Protein AF-0000000085184495 (afdb_homodimer)

Structure (mmCIF, N/CA/C/O backbone):
data_AF-0000000085184495-model_v1
#
loop_
_entity.id
_entity.type
_entity.pdbx_description
1 polymer 'ABC transporter permease'
#
loop_
_atom_site.group_PDB
_atom_site.id
_atom_site.type_symbol
_atom_site.label_atom_id
_atom_site.label_alt_id
_atom_site.label_comp_id
_atom_site.label_asym_id
_atom_site.label_entity_id
_atom_site.label_seq_id
_atom_site.pdbx_PDB_ins_code
_atom_site.Cartn_x
_atom_site.Cartn_y
_atom_site.Cartn_z
_atom_site.occupancy
_atom_site.B_iso_or_equiv
_atom_site.auth_seq_id
_atom_site.auth_comp_id
_atom_site.auth_asym_id
_atom_site.auth_atom_id
_atom_site.pdbx_PDB_model_num
ATOM 1 N N . MET A 1 1 ? -16.672 36.031 41.75 1 29.97 1 MET A N 1
ATOM 2 C CA . MET A 1 1 ? -15.828 34.906 42.094 1 29.97 1 MET A CA 1
ATOM 3 C C . MET A 1 1 ? -16.141 33.719 41.188 1 29.97 1 MET A C 1
ATOM 5 O O . MET A 1 1 ? -17.094 32.969 41.469 1 29.97 1 MET A O 1
ATOM 9 N N . ALA A 1 2 ? -16.078 33.812 39.906 1 43.84 2 ALA A N 1
ATOM 10 C CA . ALA A 1 2 ? -16.375 32.875 38.812 1 43.84 2 ALA A CA 1
ATOM 11 C C . ALA A 1 2 ? -15.508 31.609 38.906 1 43.84 2 ALA A C 1
ATOM 13 O O . ALA A 1 2 ? -14.289 31.688 38.75 1 43.84 2 ALA A O 1
ATOM 14 N N . SER A 1 3 ? -15.867 30.641 39.875 1 37.09 3 SER A N 1
ATOM 15 C CA . SER A 1 3 ? -15.188 29.359 40.062 1 37.09 3 SER A CA 1
ATOM 16 C C . SER A 1 3 ? -15.031 28.625 38.719 1 37.09 3 SER A C 1
ATOM 18 O O . SER A 1 3 ? -16.016 28.359 38.031 1 37.09 3 SER A O 1
ATOM 20 N N . SER A 1 4 ? -13.914 28.828 38 1 43.31 4 SER A N 1
ATOM 21 C CA . SER A 1 4 ? -13.383 28.109 36.844 1 43.31 4 SER A CA 1
ATOM 22 C C . SER A 1 4 ? -13.398 26.609 37.094 1 43.31 4 SER A C 1
ATOM 24 O O . SER A 1 4 ? -12.586 26.078 37.844 1 43.31 4 SER A O 1
ATOM 26 N N . ASP A 1 5 ? -14.594 26.016 37.219 1 39.03 5 ASP A N 1
ATOM 27 C CA . ASP A 1 5 ? -14.719 24.562 37.344 1 39.03 5 ASP A CA 1
ATOM 28 C C . ASP A 1 5 ? -13.883 23.828 36.312 1 39.03 5 ASP A C 1
ATOM 30 O O . ASP A 1 5 ? -14.242 23.812 35.125 1 39.03 5 ASP A O 1
ATOM 34 N N . LYS A 1 6 ? -12.586 23.828 36.5 1 47.16 6 LYS A N 1
ATOM 35 C CA . LYS A 1 6 ? -11.68 22.938 35.781 1 47.16 6 LYS A CA 1
ATOM 36 C C . LYS A 1 6 ? -12.219 21.516 35.75 1 47.16 6 LYS A C 1
ATOM 38 O O . LYS A 1 6 ? -12.523 20.938 36.812 1 47.16 6 LYS A O 1
ATOM 43 N N . PRO A 1 7 ? -12.891 21.125 34.719 1 48.12 7 PRO A N 1
ATOM 44 C CA . PRO A 1 7 ? -13.344 19.719 34.75 1 48.12 7 PRO A CA 1
ATOM 45 C C . PRO A 1 7 ? -12.312 18.797 35.406 1 48.12 7 PRO A C 1
ATOM 47 O O . PRO A 1 7 ? -11.109 18.953 35.188 1 48.12 7 PRO A O 1
ATOM 50 N N . SER A 1 8 ? -12.609 18.141 36.562 1 45.53 8 SER A N 1
ATOM 51 C CA . SER A 1 8 ? -11.789 17.297 37.406 1 45.53 8 SER A CA 1
ATOM 52 C C . SER A 1 8 ? -11.016 16.266 36.594 1 45.53 8 SER A C 1
ATOM 54 O O . SER A 1 8 ? -11.492 15.805 35.562 1 45.53 8 SER A O 1
ATOM 56 N N . LEU A 1 9 ? -9.734 16.078 36.781 1 46.25 9 LEU A N 1
ATOM 57 C CA . LEU A 1 9 ? -8.805 15.062 36.281 1 46.25 9 LEU A CA 1
ATOM 58 C C . LEU A 1 9 ? -9.492 13.703 36.156 1 46.25 9 LEU A C 1
ATOM 60 O O . LEU A 1 9 ? -9.156 12.891 35.312 1 46.25 9 LEU A O 1
ATOM 64 N N . LEU A 1 10 ? -10.375 13.453 37.062 1 44.38 10 LEU A N 1
ATOM 65 C CA . LEU A 1 10 ? -11.102 12.195 37.094 1 44.38 10 LEU A CA 1
ATOM 66 C C . LEU A 1 10 ? -12.031 12.062 35.906 1 44.38 10 LEU A C 1
ATOM 68 O O . LEU A 1 10 ? -12.219 10.969 35.375 1 44.38 10 LEU A O 1
ATOM 72 N N . MET A 1 11 ? -12.68 13.094 35.5 1 47.25 11 MET A N 1
ATOM 73 C CA . MET A 1 11 ? -13.562 13.07 34.344 1 47.25 11 MET A CA 1
ATOM 74 C C . MET A 1 11 ? -12.766 12.844 33.062 1 47.25 11 MET A C 1
ATOM 76 O O . MET A 1 11 ? -13.25 12.188 32.125 1 47.25 11 MET A O 1
ATOM 80 N N . ARG A 1 12 ? -11.555 13.367 32.969 1 48.12 12 ARG A N 1
ATOM 81 C CA . ARG A 1 12 ? -10.711 13.133 31.812 1 48.12 12 ARG A CA 1
ATOM 82 C C . ARG A 1 12 ? -10.25 11.68 31.766 1 48.12 12 ARG A C 1
ATOM 84 O O . ARG A 1 12 ? -10.18 11.086 30.688 1 48.12 12 ARG A O 1
ATOM 91 N N . ALA A 1 13 ? -9.828 11.133 33 1 45.62 13 ALA A N 1
ATOM 92 C CA . ALA A 1 13 ? -9.391 9.742 33.094 1 45.62 13 ALA A CA 1
ATOM 93 C C . ALA A 1 13 ? -10.547 8.781 32.781 1 45.62 13 ALA A C 1
ATOM 95 O O . ALA A 1 13 ? -10.352 7.738 32.156 1 45.62 13 ALA A O 1
ATOM 96 N N . SER A 1 14 ? -11.641 8.977 33.312 1 46 14 SER A N 1
ATOM 97 C CA . SER A 1 14 ? -12.852 8.188 33.062 1 46 14 SER A CA 1
ATOM 98 C C . SER A 1 14 ? -13.219 8.18 31.578 1 46 14 SER A C 1
ATOM 100 O O . SER A 1 14 ? -13.688 7.168 31.062 1 46 14 SER A O 1
ATOM 102 N N . ASP A 1 15 ? -13.062 9.25 30.906 1 49.25 15 ASP A N 1
ATOM 103 C CA . ASP A 1 15 ? -13.32 9.352 29.469 1 49.25 15 ASP A CA 1
ATOM 104 C C . ASP A 1 15 ? -12.367 8.469 28.672 1 49.25 15 ASP A C 1
ATOM 106 O O . ASP A 1 15 ? -12.758 7.863 27.672 1 49.25 15 ASP A O 1
ATOM 110 N N . THR A 1 16 ? -11.148 8.398 29.203 1 50.53 16 THR A N 1
ATOM 111 C CA . THR A 1 16 ? -10.18 7.535 28.562 1 50.53 16 THR A CA 1
ATOM 112 C C . THR A 1 16 ? -10.523 6.066 28.781 1 50.53 16 THR A C 1
ATOM 114 O O . THR A 1 16 ? -10.406 5.246 27.859 1 50.53 16 THR A O 1
ATOM 117 N N . ILE A 1 17 ? -10.898 5.785 30.156 1 48.19 17 ILE A N 1
ATOM 118 C CA . ILE A 1 17 ? -11.258 4.418 30.5 1 48.19 17 ILE A CA 1
ATOM 119 C C . ILE A 1 17 ? -12.586 4.047 29.844 1 48.19 17 ILE A C 1
ATOM 121 O O . ILE A 1 17 ? -12.758 2.924 29.375 1 48.19 17 ILE A O 1
ATOM 125 N N . VAL A 1 18 ? -13.625 4.836 30.094 1 50.31 18 VAL A N 1
ATOM 126 C CA . VAL A 1 18 ? -14.906 4.629 29.438 1 50.31 18 VAL A CA 1
ATOM 127 C C . VAL A 1 18 ? -14.695 4.453 27.938 1 50.31 18 VAL A C 1
ATOM 129 O O . VAL A 1 18 ? -15.367 3.637 27.297 1 50.31 18 VAL A O 1
ATOM 132 N N . ARG A 1 19 ? -13.781 5.246 27.391 1 59.62 19 ARG A N 1
ATOM 133 C CA . ARG A 1 19 ? -13.414 5.246 25.984 1 59.62 19 ARG A CA 1
ATOM 134 C C . ARG A 1 19 ? -12.883 3.881 25.547 1 59.62 19 ARG A C 1
ATOM 136 O O . ARG A 1 19 ? -13.219 3.387 24.469 1 59.62 19 ARG A O 1
ATOM 143 N N . SER A 1 20 ? -12.375 3.062 26.609 1 69.69 20 SER A N 1
ATOM 144 C CA . SER A 1 20 ? -11.742 1.776 26.328 1 69.69 20 SER A CA 1
ATOM 145 C C . SER A 1 20 ? -12.758 0.639 26.406 1 69.69 20 SER A C 1
ATOM 147 O O . SER A 1 20 ? -12.688 -0.306 25.609 1 69.69 20 SER A O 1
ATOM 149 N N . TRP A 1 21 ? -13.891 0.9 27.203 1 78.81 21 TRP A N 1
ATOM 150 C CA . TRP A 1 21 ? -14.789 -0.235 27.375 1 78.81 21 TRP A CA 1
ATOM 151 C C . TRP A 1 21 ? -15.68 -0.419 26.141 1 78.81 21 TRP A C 1
ATOM 153 O O . TRP A 1 21 ? -16.062 -1.543 25.812 1 78.81 21 TRP A O 1
ATOM 163 N N . MET A 1 22 ? -16.109 0.625 25.531 1 79.38 22 MET A N 1
ATOM 164 C CA . MET A 1 22 ? -16.953 0.527 24.344 1 79.38 22 MET A CA 1
ATOM 165 C C . MET A 1 22 ? -16.203 -0.16 23.203 1 79.38 22 MET A C 1
ATOM 167 O O . MET A 1 22 ? -16.797 -0.937 22.453 1 79.38 22 MET A O 1
ATOM 171 N N . PHE A 1 23 ? -14.984 0.139 23.156 1 79.38 23 PHE A N 1
ATOM 172 C CA . PHE A 1 23 ? -14.148 -0.491 22.141 1 79.38 23 PHE A CA 1
ATOM 173 C C . PHE A 1 23 ? -14.023 -1.988 22.391 1 79.38 23 PHE A C 1
ATOM 175 O O . PHE A 1 23 ? -14.219 -2.797 21.484 1 79.38 23 PHE A O 1
ATOM 182 N N . ILE A 1 24 ? -13.828 -2.289 23.625 1 84.69 24 ILE A N 1
ATOM 183 C CA . ILE A 1 24 ? -13.641 -3.689 23.984 1 84.69 24 ILE A CA 1
ATOM 184 C C . ILE A 1 24 ? -14.945 -4.453 23.781 1 84.69 24 ILE A C 1
ATOM 186 O O . ILE A 1 24 ? -14.945 -5.566 23.25 1 84.69 24 ILE A O 1
ATOM 190 N N . ALA A 1 25 ? -15.977 -3.826 24.141 1 86.19 25 ALA A N 1
ATOM 191 C CA . ALA A 1 25 ? -17.281 -4.453 23.969 1 86.19 25 ALA A CA 1
ATOM 192 C C . ALA A 1 25 ? -17.594 -4.672 22.5 1 86.19 25 ALA A C 1
ATOM 194 O O . ALA A 1 25 ? -18.125 -5.719 22.109 1 86.19 25 ALA A O 1
ATOM 195 N N . PHE A 1 26 ? -17.25 -3.709 21.688 1 85.19 26 PHE A N 1
ATOM 196 C CA . PHE A 1 26 ? -17.484 -3.834 20.266 1 85.19 26 PHE A CA 1
ATOM 197 C C . PHE A 1 26 ? -16.625 -4.938 19.656 1 85.19 26 PHE A C 1
ATOM 199 O O . PHE A 1 26 ? -17.094 -5.727 18.844 1 85.19 26 PHE A O 1
ATOM 206 N N . PHE A 1 27 ? -15.414 -4.973 20.062 1 85.62 27 PHE A N 1
ATOM 207 C CA . PHE A 1 27 ? -14.484 -5.977 19.562 1 85.62 27 PHE A CA 1
ATOM 208 C C . PHE A 1 27 ? -14.945 -7.383 19.938 1 85.62 27 PHE A C 1
ATOM 210 O O . PHE A 1 27 ? -14.977 -8.273 19.078 1 85.62 27 PHE A O 1
ATOM 217 N N . ILE A 1 28 ? -15.336 -7.531 21.188 1 86.69 28 ILE A N 1
ATOM 218 C CA . ILE A 1 28 ? -15.836 -8.812 21.656 1 86.69 28 ILE A CA 1
ATOM 219 C C . ILE A 1 28 ? -17.141 -9.164 20.953 1 86.69 28 ILE A C 1
ATOM 221 O O . ILE A 1 28 ? -17.328 -10.312 20.531 1 86.69 28 ILE A O 1
ATOM 225 N N . GLY A 1 29 ? -18.016 -8.18 20.844 1 89.25 29 GLY A N 1
ATOM 226 C CA . GLY A 1 29 ? -19.266 -8.383 20.125 1 89.25 29 GLY A CA 1
ATOM 227 C C . GLY A 1 29 ? -19.047 -8.812 18.688 1 89.25 29 GLY A C 1
ATOM 228 O O . GLY A 1 29 ? -19.766 -9.688 18.188 1 89.25 29 GLY A O 1
ATOM 229 N N . PHE A 1 30 ? -18.094 -8.211 18.062 1 87.75 30 PHE A N 1
ATOM 230 C CA . PHE A 1 30 ? -17.797 -8.531 16.672 1 87.75 30 PHE A CA 1
ATOM 231 C C . PHE A 1 30 ? -17.359 -9.984 16.531 1 87.75 30 PHE A C 1
ATOM 233 O O . PHE A 1 30 ? -17.859 -10.703 15.656 1 87.75 30 PHE A O 1
ATOM 240 N N . PHE A 1 31 ? -16.5 -10.477 17.391 1 87.75 31 PHE A N 1
ATOM 241 C CA . PHE A 1 31 ? -15.977 -11.836 17.281 1 87.75 31 PHE A CA 1
ATOM 242 C C . PHE A 1 31 ? -17.031 -12.859 17.688 1 87.75 31 PHE A C 1
ATOM 244 O O . PHE A 1 31 ? -17.078 -13.961 17.141 1 87.75 31 PHE A O 1
ATOM 251 N N . LEU A 1 32 ? -17.828 -12.469 18.672 1 89.88 32 LEU A N 1
ATOM 252 C CA . LEU A 1 32 ? -18.938 -13.336 19.047 1 89.88 32 LEU A CA 1
ATOM 253 C C . LEU A 1 32 ? -19.953 -13.453 17.906 1 89.88 32 LEU A C 1
ATOM 255 O O . LEU A 1 32 ? -20.469 -14.539 17.641 1 89.88 32 LEU A O 1
ATOM 259 N N . PHE A 1 33 ? -20.172 -12.32 17.328 1 89.31 33 PHE A N 1
ATOM 260 C CA . PHE A 1 33 ? -21.062 -12.344 16.172 1 89.31 33 PHE A CA 1
ATOM 261 C C . PHE A 1 33 ? -20.469 -13.195 15.055 1 89.31 33 PHE A C 1
ATOM 263 O O . PHE A 1 33 ? -21.188 -13.977 14.422 1 89.31 33 PHE A O 1
ATOM 270 N N . TRP A 1 34 ? -19.25 -13.039 14.797 1 88.44 34 TRP A N 1
ATOM 271 C CA . TRP A 1 34 ? -18.562 -13.836 13.797 1 88.44 34 TRP A CA 1
ATOM 272 C C . TRP A 1 34 ? -18.656 -15.328 14.117 1 88.44 34 TRP A C 1
ATOM 274 O O . TRP A 1 34 ? -18.984 -16.141 13.242 1 88.44 34 TRP A O 1
ATOM 284 N N . GLU A 1 35 ? -18.484 -15.672 15.312 1 90 35 GLU A N 1
ATOM 285 C CA . GLU A 1 35 ? -18.531 -17.062 15.766 1 90 35 GLU A CA 1
ATOM 286 C C . GLU A 1 35 ? -19.922 -17.656 15.578 1 90 35 GLU A C 1
ATOM 288 O O . GLU A 1 35 ? -20.062 -18.75 15.023 1 90 35 GLU A O 1
ATOM 293 N N . TYR A 1 36 ? -20.859 -16.891 15.969 1 89.88 36 TYR A N 1
ATOM 294 C CA . TYR A 1 36 ? -22.203 -17.469 16 1 89.88 36 TYR A CA 1
ATOM 295 C C . TYR A 1 36 ? -22.938 -17.234 14.688 1 89.88 36 TYR A C 1
ATOM 297 O O . TYR A 1 36 ? -23.906 -17.922 14.391 1 89.88 36 TYR A O 1
ATOM 305 N N . ALA A 1 37 ? -22.531 -16.219 13.93 1 87.62 37 ALA A N 1
ATOM 306 C CA . ALA A 1 37 ? -23.141 -16.016 12.617 1 87.62 37 ALA A CA 1
ATOM 307 C C . ALA A 1 37 ? -22.969 -17.25 11.734 1 87.62 37 ALA A C 1
ATOM 309 O O . ALA A 1 37 ? -23.859 -17.562 10.945 1 87.62 37 ALA A O 1
ATOM 310 N N . VAL A 1 38 ? -21.906 -17.922 11.859 1 85.44 38 VAL A N 1
ATOM 311 C CA . VAL A 1 38 ? -21.625 -19.109 11.07 1 85.44 38 VAL A CA 1
ATOM 312 C C . VAL A 1 38 ? -22.672 -20.188 11.383 1 85.44 38 VAL A C 1
ATOM 314 O O . VAL A 1 38 ? -23.188 -20.844 10.477 1 85.44 38 VAL A O 1
ATOM 317 N N . VAL A 1 39 ? -23 -20.25 12.672 1 84.25 39 VAL A N 1
ATOM 318 C CA . VAL A 1 39 ? -23.953 -21.25 13.109 1 84.25 39 VAL A CA 1
ATOM 319 C C . VAL A 1 39 ? -25.375 -20.781 12.805 1 84.25 39 VAL A C 1
ATOM 321 O O . VAL A 1 39 ? -26.203 -21.562 12.289 1 84.25 39 VAL A O 1
ATOM 324 N N . TRP A 1 40 ? -25.656 -19.516 13.039 1 88.62 40 TRP A N 1
ATOM 325 C CA . TRP A 1 40 ? -27.016 -18.984 12.938 1 88.62 40 TRP A CA 1
ATOM 326 C C . TRP A 1 40 ? -27.469 -18.922 11.484 1 88.62 40 TRP A C 1
ATOM 328 O O . TRP A 1 40 ? -28.641 -19.172 11.188 1 88.62 40 TRP A O 1
ATOM 338 N N . PHE A 1 41 ? -26.547 -18.594 10.625 1 89.38 41 PHE A N 1
ATOM 339 C CA . PHE A 1 41 ? -26.938 -18.406 9.227 1 89.38 41 PHE A CA 1
ATOM 340 C C . PHE A 1 41 ? -26.547 -19.625 8.391 1 89.38 41 PHE A C 1
ATOM 342 O O . PHE A 1 41 ? -26.672 -19.609 7.168 1 89.38 41 PHE A O 1
ATOM 349 N N . ASP A 1 42 ? -26.078 -20.641 8.977 1 87.38 42 ASP A N 1
ATOM 350 C CA . ASP A 1 42 ? -25.703 -21.891 8.328 1 87.38 42 ASP A CA 1
ATOM 351 C C . ASP A 1 42 ? -24.719 -21.656 7.191 1 87.38 42 ASP A C 1
ATOM 353 O O . ASP A 1 42 ? -24.922 -22.125 6.07 1 87.38 42 ASP A O 1
ATOM 357 N N . ILE A 1 43 ? -23.859 -20.797 7.492 1 84.25 43 ILE A N 1
ATOM 358 C CA . ILE A 1 43 ? -22.812 -20.516 6.523 1 84.25 43 ILE A CA 1
ATOM 359 C C . ILE A 1 43 ? -21.812 -21.656 6.504 1 84.25 43 ILE A C 1
ATOM 361 O O . ILE A 1 43 ? -21.328 -22.094 7.555 1 84.25 43 ILE A O 1
ATOM 365 N N . PRO A 1 44 ? -21.562 -22.172 5.332 1 84.88 44 PRO A N 1
ATOM 366 C CA . PRO A 1 44 ? -20.562 -23.234 5.277 1 84.88 44 PRO A CA 1
ATOM 367 C C . PRO A 1 44 ? -19.234 -22.828 5.906 1 84.88 44 PRO A C 1
ATOM 369 O O . PRO A 1 44 ? -18.781 -21.703 5.707 1 84.88 44 PRO A O 1
ATOM 372 N N . ARG A 1 45 ? -18.625 -23.734 6.645 1 79.69 45 ARG A N 1
ATOM 373 C CA . ARG A 1 45 ? -17.406 -23.469 7.41 1 79.69 45 ARG A CA 1
ATOM 374 C C . ARG A 1 45 ? -16.234 -23.141 6.488 1 79.69 45 ARG A C 1
ATOM 376 O O . ARG A 1 45 ? -15.289 -22.469 6.895 1 79.69 45 ARG A O 1
ATOM 383 N N . TYR A 1 46 ? -16.359 -23.641 5.227 1 79 46 TYR A N 1
ATOM 384 C CA . TYR A 1 46 ? -15.266 -23.375 4.305 1 79 46 TYR A CA 1
ATOM 385 C C . TYR A 1 46 ? -15.305 -21.938 3.797 1 79 46 TYR A C 1
ATOM 387 O O . TYR A 1 46 ? -14.305 -21.422 3.314 1 79 46 TYR A O 1
ATOM 395 N N . ILE A 1 47 ? -16.453 -21.344 3.961 1 77.81 47 ILE A N 1
ATOM 396 C CA . ILE A 1 47 ? -16.594 -19.969 3.518 1 77.81 47 ILE A CA 1
ATOM 397 C C . ILE A 1 47 ? -16.25 -19.016 4.66 1 77.81 47 ILE A C 1
ATOM 399 O O . ILE A 1 47 ? -15.422 -18.109 4.496 1 77.81 47 ILE A O 1
ATOM 403 N N . LEU A 1 48 ? -16.844 -19.219 5.75 1 82.38 48 LEU A N 1
ATOM 404 C CA . LEU A 1 48 ? -16.562 -18.422 6.941 1 82.38 48 LEU A CA 1
ATOM 405 C C . LEU A 1 48 ? -16.172 -19.312 8.109 1 82.38 48 LEU A C 1
ATOM 407 O O . LEU A 1 48 ? -17.031 -19.953 8.719 1 82.38 48 LEU A O 1
ATOM 411 N N . THR A 1 49 ? -14.883 -19.266 8.312 1 90.19 49 THR A N 1
ATOM 412 C CA . THR A 1 49 ? -14.352 -20.109 9.383 1 90.19 49 THR A CA 1
ATOM 413 C C . THR A 1 49 ? -14.531 -19.438 10.742 1 90.19 49 THR A C 1
ATOM 415 O O . THR A 1 49 ? -14.07 -18.312 10.945 1 90.19 49 THR A O 1
ATOM 418 N N . PRO A 1 50 ? -15.227 -20.141 11.586 1 92.06 50 PRO A N 1
ATOM 419 C CA . PRO A 1 50 ? -15.375 -19.531 12.906 1 92.06 50 PRO A CA 1
ATOM 420 C C . PRO A 1 50 ? -14.047 -19.312 13.617 1 92.06 50 PRO A C 1
ATOM 422 O O . PRO A 1 50 ? -13.133 -20.141 13.492 1 92.06 50 PRO A O 1
ATOM 425 N N . PRO A 1 51 ? -13.984 -18.266 14.383 1 92.81 51 PRO A N 1
ATOM 426 C CA . PRO A 1 51 ? -12.734 -17.922 15.078 1 92.81 51 PRO A CA 1
ATOM 427 C C . PRO A 1 51 ? -12.25 -19.047 15.992 1 92.81 51 PRO A C 1
ATOM 429 O O . PRO A 1 51 ? -11.039 -19.281 16.094 1 92.81 51 PRO A O 1
ATOM 432 N N . SER A 1 52 ? -13.141 -19.781 16.641 1 92.31 52 SER A N 1
ATOM 433 C CA . SER A 1 52 ? -12.742 -20.859 17.531 1 92.31 52 SER A CA 1
ATOM 434 C C . SER A 1 52 ? -11.992 -21.953 16.781 1 92.31 52 SER A C 1
ATOM 436 O O . SER A 1 52 ? -11.008 -22.5 17.281 1 92.31 52 SER A O 1
ATOM 438 N N . LEU A 1 53 ? -12.438 -22.219 15.547 1 92.81 53 LEU A N 1
ATOM 439 C CA . LEU A 1 53 ? -11.781 -23.219 14.719 1 92.81 53 LEU A CA 1
ATOM 440 C C . LEU A 1 53 ? -10.422 -22.719 14.242 1 92.81 53 LEU A C 1
ATOM 442 O O . LEU A 1 53 ? -9.477 -23.5 14.117 1 92.81 53 LEU A O 1
ATOM 446 N N . ILE A 1 54 ? -10.344 -21.453 13.914 1 95 54 ILE A N 1
ATOM 447 C CA . ILE A 1 54 ? -9.078 -20.844 13.492 1 95 54 ILE A CA 1
ATOM 448 C C . ILE A 1 54 ? -8.039 -21 14.602 1 95 54 ILE A C 1
ATOM 450 O O . ILE A 1 54 ? -6.902 -21.391 14.336 1 95 54 ILE A O 1
ATOM 454 N N . VAL A 1 55 ? -8.508 -20.766 15.844 1 95.25 55 VAL A N 1
ATOM 455 C CA . VAL A 1 55 ? -7.594 -20.812 16.984 1 95.25 55 VAL A CA 1
ATOM 456 C C . VAL A 1 55 ? -7.195 -22.266 17.25 1 95.25 55 VAL A C 1
ATOM 458 O O . VAL A 1 55 ? -6.02 -22.562 17.484 1 95.25 55 VAL A O 1
ATOM 461 N N . GLN A 1 56 ? -8.125 -23.172 17.203 1 95.75 56 GLN A N 1
ATOM 462 C CA . GLN A 1 56 ? -7.875 -24.578 17.484 1 95.75 56 GLN A CA 1
ATOM 463 C C . GLN A 1 56 ? -6.914 -25.172 16.453 1 95.75 56 GLN A C 1
ATOM 465 O O . GLN A 1 56 ? -5.898 -25.766 16.812 1 95.75 56 GLN A O 1
ATOM 470 N N . LYS A 1 57 ? -7.191 -24.984 15.164 1 96.31 57 LYS A N 1
ATOM 471 C CA . LYS A 1 57 ? -6.371 -25.562 14.102 1 96.31 57 LYS A CA 1
ATOM 472 C C . LYS A 1 57 ? -5.035 -24.844 13.984 1 96.31 57 LYS A C 1
ATOM 474 O O . LYS A 1 57 ? -4.012 -25.453 13.68 1 96.31 57 LYS A O 1
ATOM 479 N N . GLY A 1 58 ? -5.074 -23.516 14.195 1 97.38 58 GLY A N 1
ATOM 480 C CA . GLY A 1 58 ? -3.828 -22.766 14.219 1 97.38 58 GLY A CA 1
ATOM 481 C C . GLY A 1 58 ? -2.893 -23.203 15.328 1 97.38 58 GLY A C 1
ATOM 482 O O . GLY A 1 58 ? -1.682 -23.312 15.117 1 97.38 58 GLY A O 1
ATOM 483 N N . ALA A 1 59 ? -3.527 -23.516 16.484 1 97.25 59 ALA A N 1
ATOM 484 C CA . ALA A 1 59 ? -2.727 -23.969 17.609 1 97.25 59 ALA A CA 1
ATOM 485 C C . ALA A 1 59 ? -2.107 -25.328 17.328 1 97.25 59 ALA A C 1
ATOM 487 O O . ALA A 1 59 ? -0.983 -25.609 17.766 1 97.25 59 ALA A O 1
ATOM 488 N N . ALA A 1 60 ? -2.805 -26.125 16.656 1 97.19 60 ALA A N 1
ATOM 489 C CA . ALA A 1 60 ? -2.305 -27.453 16.312 1 97.19 60 ALA A CA 1
ATOM 490 C C . ALA A 1 60 ? -1.162 -27.359 15.305 1 97.19 60 ALA A C 1
ATOM 492 O O . ALA A 1 60 ? -0.324 -28.25 15.219 1 97.19 60 ALA A O 1
ATOM 493 N N . ASP A 1 61 ? -1.09 -26.266 14.516 1 98.19 61 ASP A N 1
ATOM 494 C CA . ASP A 1 61 ? -0.062 -26.078 13.5 1 98.19 61 ASP A CA 1
ATOM 495 C C . ASP A 1 61 ? 0.928 -25 13.906 1 98.19 61 ASP A C 1
ATOM 497 O O . ASP A 1 61 ? 1.563 -24.375 13.055 1 98.19 61 ASP A O 1
ATOM 501 N N . LEU A 1 62 ? 1.04 -24.812 15.203 1 97.94 62 LEU A N 1
ATOM 502 C CA . LEU A 1 62 ? 1.77 -23.672 15.758 1 97.94 62 LEU A CA 1
ATOM 503 C C . LEU A 1 62 ? 3.236 -23.719 15.344 1 97.94 62 LEU A C 1
ATOM 505 O O . LEU A 1 62 ? 3.84 -22.672 15.078 1 97.94 62 LEU A O 1
ATOM 509 N N . ASP A 1 63 ? 3.846 -24.891 15.32 1 98.06 63 ASP A N 1
ATOM 510 C CA . ASP A 1 63 ? 5.254 -25.016 14.969 1 98.06 63 ASP A CA 1
ATOM 511 C C . ASP A 1 63 ? 5.52 -24.484 13.562 1 98.06 63 ASP A C 1
ATOM 513 O O . ASP A 1 63 ? 6.465 -23.734 13.344 1 98.06 63 ASP A O 1
ATOM 517 N N . ARG A 1 64 ? 4.715 -24.875 12.617 1 98.12 64 ARG A N 1
ATOM 518 C CA . ARG A 1 64 ? 4.859 -24.406 11.242 1 98.12 64 ARG A CA 1
ATOM 519 C C . ARG A 1 64 ? 4.578 -22.906 11.148 1 98.12 64 ARG A C 1
ATOM 521 O O . ARG A 1 64 ? 5.289 -22.188 10.445 1 98.12 64 ARG A O 1
ATOM 528 N N . LEU A 1 65 ? 3.574 -22.484 11.828 1 98.56 65 LEU A N 1
ATOM 529 C CA . LEU A 1 65 ? 3.197 -21.062 11.797 1 98.56 65 LEU A CA 1
ATOM 530 C C . LEU A 1 65 ? 4.316 -20.188 12.344 1 98.56 65 LEU A C 1
ATOM 532 O O . LEU A 1 65 ? 4.633 -19.141 11.773 1 98.56 65 LEU A O 1
ATOM 536 N N . LEU A 1 66 ? 4.918 -20.625 13.406 1 98.38 66 LEU A N 1
ATOM 537 C CA . LEU A 1 66 ? 6.012 -19.859 14 1 98.38 66 LEU A CA 1
ATOM 538 C C . LEU A 1 66 ? 7.227 -19.844 13.086 1 98.38 66 LEU A C 1
ATOM 540 O O . LEU A 1 66 ? 7.887 -18.812 12.93 1 98.38 66 LEU A O 1
ATOM 544 N N . TYR A 1 67 ? 7.516 -20.969 12.484 1 98.38 67 TYR A N 1
ATOM 545 C CA . TYR A 1 67 ? 8.641 -21.047 11.57 1 98.38 67 TYR A CA 1
ATOM 546 C C . TYR A 1 67 ? 8.445 -20.141 10.367 1 98.38 67 TYR A C 1
ATOM 548 O O . TYR A 1 67 ? 9.352 -19.391 10 1 98.38 67 TYR A O 1
ATOM 556 N N . TYR A 1 68 ? 7.277 -20.188 9.758 1 98.62 68 TYR A N 1
ATOM 557 C CA . TYR A 1 68 ? 7.008 -19.375 8.586 1 98.62 68 TYR A CA 1
ATOM 558 C C . TYR A 1 68 ? 6.922 -17.891 8.945 1 98.62 68 TYR A C 1
ATOM 560 O O . TYR A 1 68 ? 7.238 -17.031 8.133 1 98.62 68 TYR A O 1
ATOM 568 N N . THR A 1 69 ? 6.516 -17.656 10.188 1 98.62 69 THR A N 1
ATOM 569 C CA . THR A 1 69 ? 6.559 -16.281 10.672 1 98.62 69 THR A CA 1
ATOM 570 C C . THR A 1 69 ? 8 -15.781 10.742 1 98.62 69 THR A C 1
ATOM 572 O O . THR A 1 69 ? 8.281 -14.641 10.383 1 98.62 69 THR A O 1
ATOM 575 N N . TYR A 1 70 ? 8.844 -16.609 11.195 1 98.31 70 TYR A N 1
ATOM 576 C CA . TYR A 1 70 ? 10.266 -16.266 11.266 1 98.31 70 TYR A CA 1
ATOM 577 C C . TYR A 1 70 ? 10.828 -15.961 9.883 1 98.31 70 TYR A C 1
ATOM 579 O O . TYR A 1 70 ? 11.547 -14.977 9.703 1 98.31 70 TYR A O 1
ATOM 587 N N . VAL A 1 71 ? 10.492 -16.766 8.93 1 98.44 71 VAL A N 1
ATOM 588 C CA . VAL A 1 71 ? 10.984 -16.609 7.566 1 98.44 71 VAL A CA 1
ATOM 589 C C . VAL A 1 71 ? 10.484 -15.289 6.988 1 98.44 71 VAL A C 1
ATOM 591 O O . VAL A 1 71 ? 11.281 -14.477 6.504 1 98.44 71 VAL A O 1
ATOM 594 N N . THR A 1 72 ? 9.172 -15.086 7.039 1 98.56 72 THR A N 1
ATOM 595 C CA . THR A 1 72 ? 8.602 -13.836 6.551 1 98.56 72 THR A CA 1
ATOM 596 C C . THR A 1 72 ? 9.156 -12.648 7.336 1 98.56 72 THR A C 1
ATOM 598 O O . THR A 1 72 ? 9.391 -11.578 6.766 1 98.56 72 THR A O 1
ATOM 601 N N . GLY A 1 73 ? 9.359 -12.852 8.617 1 98.56 73 GLY A N 1
ATOM 602 C CA . GLY A 1 73 ? 9.938 -11.805 9.453 1 98.56 73 GLY A CA 1
ATOM 603 C C . GLY A 1 73 ? 11.328 -11.391 9.016 1 98.56 73 GLY A C 1
ATOM 604 O O . GLY A 1 73 ? 11.648 -10.203 9 1 98.56 73 GLY A O 1
ATOM 605 N N . LEU A 1 74 ? 12.117 -12.312 8.695 1 98.38 74 LEU A N 1
ATOM 606 C CA . LEU A 1 74 ? 13.477 -12.047 8.227 1 98.38 74 LEU A CA 1
ATOM 607 C C . LEU A 1 74 ? 13.453 -11.25 6.93 1 98.38 74 LEU A C 1
ATOM 609 O O . LEU A 1 74 ? 14.211 -10.289 6.773 1 98.38 74 LEU A O 1
ATOM 613 N N . GLU A 1 75 ? 12.633 -11.664 6.004 1 98.5 75 GLU A N 1
ATOM 614 C CA . GLU A 1 75 ? 12.484 -10.945 4.742 1 98.5 75 GLU A CA 1
ATOM 615 C C . GLU A 1 75 ? 12.031 -9.508 4.973 1 98.5 75 GLU A C 1
ATOM 617 O O . GLU A 1 75 ? 12.562 -8.578 4.367 1 98.5 75 GLU A O 1
ATOM 622 N N . THR A 1 76 ? 11.078 -9.383 5.84 1 98.5 76 THR A N 1
ATOM 623 C CA . THR A 1 76 ? 10.469 -8.094 6.141 1 98.5 76 THR A CA 1
ATOM 624 C C . THR A 1 76 ? 11.477 -7.152 6.785 1 98.5 76 THR A C 1
ATOM 626 O O . THR A 1 76 ? 11.641 -6.012 6.34 1 98.5 76 THR A O 1
ATOM 629 N N . VAL A 1 77 ? 12.18 -7.625 7.777 1 98.44 77 VAL A N 1
ATOM 630 C CA . VAL A 1 77 ? 13.086 -6.789 8.555 1 98.44 77 VAL A CA 1
ATOM 631 C C . VAL A 1 77 ? 14.297 -6.41 7.699 1 98.44 77 VAL A C 1
ATOM 633 O O . VAL A 1 77 ? 14.727 -5.258 7.699 1 98.44 77 VAL A O 1
ATOM 636 N N . LEU A 1 78 ? 14.812 -7.34 6.973 1 98.5 78 LEU A N 1
ATOM 637 C CA . LEU A 1 78 ? 15.984 -7.07 6.152 1 98.5 78 LEU A CA 1
ATOM 638 C C . LEU A 1 78 ? 15.672 -6.043 5.066 1 98.5 78 LEU A C 1
ATOM 640 O O . LEU A 1 78 ? 16.406 -5.07 4.898 1 98.5 78 LEU A O 1
ATOM 644 N N . GLY A 1 79 ? 14.602 -6.277 4.34 1 98.69 79 GLY A N 1
ATOM 645 C CA . GLY A 1 79 ? 14.219 -5.316 3.32 1 98.69 79 GLY A CA 1
ATOM 646 C C . GLY A 1 79 ? 13.906 -3.939 3.883 1 98.69 79 GLY A C 1
ATOM 647 O O . GLY A 1 79 ? 14.297 -2.926 3.299 1 98.69 79 GLY A O 1
ATOM 648 N N . TYR A 1 80 ? 13.242 -3.926 5.012 1 98.56 80 TYR A N 1
ATOM 649 C CA . TYR A 1 80 ? 12.844 -2.691 5.676 1 98.56 80 TYR A CA 1
ATOM 650 C C . TYR A 1 80 ? 14.062 -1.908 6.152 1 98.56 80 TYR A C 1
ATOM 652 O O . TYR A 1 80 ? 14.156 -0.701 5.918 1 98.56 80 TYR A O 1
ATOM 660 N N . VAL A 1 81 ? 15 -2.564 6.777 1 98.44 81 VAL A N 1
ATOM 661 C CA . VAL A 1 81 ? 16.188 -1.92 7.336 1 98.44 81 VAL A CA 1
ATOM 662 C C . VAL A 1 81 ? 17.062 -1.386 6.207 1 98.44 81 VAL A C 1
ATOM 664 O O . VAL A 1 81 ? 17.562 -0.264 6.285 1 98.44 81 VAL A O 1
ATOM 667 N N . VAL A 1 82 ? 17.219 -2.168 5.176 1 98.44 82 VAL A N 1
ATOM 668 C CA . VAL A 1 82 ? 18.016 -1.719 4.035 1 98.44 82 VAL A CA 1
ATOM 669 C C . VAL A 1 82 ? 17.375 -0.477 3.42 1 98.44 82 VAL A C 1
ATOM 671 O O . VAL A 1 82 ? 18.062 0.455 3.016 1 98.44 82 VAL A O 1
ATOM 674 N N . ALA A 1 83 ? 16.047 -0.484 3.352 1 98.56 83 ALA A N 1
ATOM 675 C CA . ALA A 1 83 ? 15.328 0.67 2.814 1 98.56 83 ALA A CA 1
ATOM 676 C C . ALA A 1 83 ? 15.617 1.924 3.639 1 98.56 83 ALA A C 1
ATOM 678 O O . ALA A 1 83 ? 15.922 2.98 3.084 1 98.56 83 ALA A O 1
ATOM 679 N N . ILE A 1 84 ? 15.555 1.8 4.934 1 97.62 84 ILE A N 1
ATOM 680 C CA . ILE A 1 84 ? 15.773 2.938 5.82 1 97.62 84 ILE A CA 1
ATOM 681 C C . ILE A 1 84 ? 17.219 3.432 5.688 1 97.62 84 ILE A C 1
ATOM 683 O O . ILE A 1 84 ? 17.453 4.633 5.543 1 97.62 84 ILE A O 1
ATOM 687 N N . VAL A 1 85 ? 18.156 2.537 5.703 1 97.25 85 VAL A N 1
ATOM 688 C CA . VAL A 1 85 ? 19.594 2.852 5.707 1 97.25 85 VAL A CA 1
ATOM 689 C C . VAL A 1 85 ? 19.953 3.6 4.426 1 97.25 85 VAL A C 1
ATOM 691 O O . VAL A 1 85 ? 20.781 4.516 4.449 1 97.25 85 VAL A O 1
ATOM 694 N N . LEU A 1 86 ? 19.328 3.271 3.365 1 97.75 86 LEU A N 1
ATOM 695 C CA . LEU A 1 86 ? 19.656 3.898 2.09 1 97.75 86 LEU A CA 1
ATOM 696 C C . LEU A 1 86 ? 18.812 5.141 1.856 1 97.75 86 LEU A C 1
ATOM 698 O O . LEU A 1 86 ? 19.281 6.133 1.306 1 97.75 86 LEU A O 1
ATOM 702 N N . ALA A 1 87 ? 17.578 5.094 2.258 1 97.5 87 ALA A N 1
ATOM 703 C CA . ALA A 1 87 ? 16.625 6.168 1.961 1 97.5 87 ALA A CA 1
ATOM 704 C C . ALA A 1 87 ? 16.984 7.438 2.73 1 97.5 87 ALA A C 1
ATOM 706 O O . ALA A 1 87 ? 16.875 8.547 2.201 1 97.5 87 ALA A O 1
ATOM 707 N N . LEU A 1 88 ? 17.391 7.32 3.932 1 94.06 88 LEU A N 1
ATOM 708 C CA . LEU A 1 88 ? 17.609 8.477 4.789 1 94.06 88 LEU A CA 1
ATOM 709 C C . LEU A 1 88 ? 18.781 9.32 4.27 1 94.06 88 LEU A C 1
ATOM 711 O O . LEU A 1 88 ? 18.625 10.531 4.074 1 94.06 88 LEU A O 1
ATOM 715 N N . PRO A 1 89 ? 19.984 8.719 4.016 1 93.88 89 PRO A N 1
ATOM 716 C CA . PRO A 1 89 ? 21.078 9.523 3.471 1 93.88 89 PRO A CA 1
ATOM 717 C C . PRO A 1 89 ? 20.75 10.125 2.109 1 93.88 89 PRO A C 1
ATOM 719 O O . PRO A 1 89 ? 21.125 11.266 1.825 1 93.88 89 PRO A O 1
ATOM 722 N N . ILE A 1 90 ? 20.047 9.43 1.287 1 96.19 90 ILE A N 1
ATOM 723 C CA . ILE A 1 90 ? 19.688 9.938 -0.032 1 96.19 90 ILE A CA 1
ATOM 724 C C . ILE A 1 90 ? 18.688 11.078 0.114 1 96.19 90 ILE A C 1
ATOM 726 O O . ILE A 1 90 ? 18.797 12.109 -0.557 1 96.19 90 ILE A O 1
ATOM 730 N N . GLY A 1 91 ? 17.656 10.844 1.015 1 93.88 91 GLY A N 1
ATOM 731 C CA . GLY A 1 91 ? 16.719 11.914 1.295 1 93.88 91 GLY A CA 1
ATOM 732 C C . GLY A 1 91 ? 17.375 13.18 1.804 1 93.88 91 GLY A C 1
ATOM 733 O O . GLY A 1 91 ? 17.016 14.281 1.397 1 93.88 91 GLY A O 1
ATOM 734 N N . LEU A 1 92 ? 18.344 12.984 2.615 1 88.94 92 LEU A N 1
ATOM 735 C CA . LEU A 1 92 ? 19.109 14.109 3.15 1 88.94 92 LEU A CA 1
ATOM 736 C C . LEU A 1 92 ? 19.891 14.812 2.043 1 88.94 92 LEU A C 1
ATOM 738 O O . LEU A 1 92 ? 19.891 16.047 1.967 1 88.94 92 LEU A O 1
ATOM 742 N N . ALA A 1 93 ? 20.531 14.023 1.243 1 91.31 93 ALA A N 1
ATOM 743 C CA . ALA A 1 93 ? 21.312 14.586 0.143 1 91.31 93 ALA A CA 1
ATOM 744 C C . ALA A 1 93 ? 20.438 15.383 -0.804 1 91.31 93 ALA A C 1
ATOM 746 O O . ALA A 1 93 ? 20.812 16.469 -1.246 1 91.31 93 ALA A O 1
ATOM 747 N N . ILE A 1 94 ? 19.312 14.922 -1.074 1 92.25 94 ILE A N 1
ATOM 748 C CA . ILE A 1 94 ? 18.391 15.578 -1.996 1 92.25 94 ILE A CA 1
ATOM 749 C C . ILE A 1 94 ? 17.844 16.844 -1.353 1 92.25 94 ILE A C 1
ATOM 751 O O . ILE A 1 94 ? 17.719 17.875 -2.012 1 92.25 94 ILE A O 1
ATOM 755 N N . ALA A 1 95 ? 17.578 16.766 -0.079 1 86.06 95 ALA A N 1
ATOM 756 C CA . ALA A 1 95 ? 17.016 17.906 0.632 1 86.06 95 ALA A CA 1
ATOM 757 C C . ALA A 1 95 ? 18 19.078 0.652 1 86.06 95 ALA A C 1
ATOM 759 O O . ALA A 1 95 ? 17.594 20.234 0.633 1 86.06 95 ALA A O 1
ATOM 760 N N . PHE A 1 96 ? 19.281 18.828 0.561 1 83.06 96 PHE A N 1
ATOM 761 C CA . PHE A 1 96 ? 20.281 19.859 0.739 1 83.06 96 PHE A CA 1
ATOM 762 C C . PHE A 1 96 ? 20.875 20.281 -0.601 1 83.06 96 PHE A C 1
ATOM 764 O O . PHE A 1 96 ? 21.703 21.188 -0.666 1 83.06 96 PHE A O 1
ATOM 771 N N . SER A 1 97 ? 20.5 19.656 -1.598 1 86.88 97 SER A N 1
ATOM 772 C CA . SER A 1 97 ? 21.047 19.969 -2.91 1 86.88 97 SER A CA 1
ATOM 773 C C . SER A 1 97 ? 19.969 20.422 -3.879 1 86.88 97 SER A C 1
ATOM 775 O O . SER A 1 97 ? 19.062 19.641 -4.211 1 86.88 97 SER A O 1
ATOM 777 N N . THR A 1 98 ? 20.141 21.594 -4.355 1 85.25 98 THR A N 1
ATOM 778 C CA . THR A 1 98 ? 19.172 22.141 -5.297 1 85.25 98 THR A CA 1
ATOM 779 C C . THR A 1 98 ? 19.172 21.344 -6.602 1 85.25 98 THR A C 1
ATOM 781 O O . THR A 1 98 ? 18.125 21.125 -7.199 1 85.25 98 THR A O 1
ATOM 784 N N . ILE A 1 99 ? 20.297 20.891 -6.965 1 87.94 99 ILE A N 1
ATOM 785 C CA . ILE A 1 99 ? 20.406 20.141 -8.203 1 87.94 99 ILE A CA 1
ATOM 786 C C . ILE A 1 99 ? 19.703 18.797 -8.062 1 87.94 99 ILE A C 1
ATOM 788 O O . ILE A 1 99 ? 18.953 18.375 -8.953 1 87.94 99 ILE A O 1
ATOM 792 N N . LEU A 1 100 ? 19.891 18.156 -6.922 1 92.44 100 LEU A N 1
ATOM 793 C CA . LEU A 1 100 ? 19.25 16.859 -6.699 1 92.44 100 LEU A CA 1
ATOM 794 C C . LEU A 1 100 ? 17.75 17.016 -6.562 1 92.44 100 LEU A C 1
ATOM 796 O O . LEU A 1 100 ? 16.984 16.156 -7.008 1 92.44 100 LEU A O 1
ATOM 800 N N . ARG A 1 101 ? 17.328 18.031 -6.016 1 90.06 101 ARG A N 1
ATOM 801 C CA . ARG A 1 101 ? 15.906 18.297 -5.848 1 90.06 101 ARG A CA 1
ATOM 802 C C . ARG A 1 101 ? 15.227 18.5 -7.199 1 90.06 101 ARG A C 1
ATOM 804 O O . ARG A 1 101 ? 14.062 18.141 -7.375 1 90.06 101 ARG A O 1
ATOM 811 N N . ARG A 1 102 ? 15.953 19.047 -8.094 1 87.81 102 ARG A N 1
ATOM 812 C CA . ARG A 1 102 ? 15.383 19.375 -9.391 1 87.81 102 ARG A CA 1
ATOM 813 C C . ARG A 1 102 ? 15.492 18.188 -10.352 1 87.81 102 ARG A C 1
ATOM 815 O O . ARG A 1 102 ? 14.812 18.156 -11.383 1 87.81 102 ARG A O 1
ATOM 822 N N . THR A 1 103 ? 16.344 17.281 -10.031 1 90.12 103 THR A N 1
ATOM 823 C CA . THR A 1 103 ? 16.594 16.172 -10.945 1 90.12 103 THR A CA 1
ATOM 824 C C . THR A 1 103 ? 16.094 14.859 -10.344 1 90.12 103 THR A C 1
ATOM 826 O O . THR A 1 103 ? 15.102 14.297 -10.797 1 90.12 103 THR A O 1
ATOM 829 N N . ILE A 1 104 ? 16.625 14.508 -9.164 1 92.25 104 ILE A N 1
ATOM 830 C CA . ILE A 1 104 ? 16.391 13.18 -8.594 1 92.25 104 ILE A CA 1
ATOM 831 C C . ILE A 1 104 ? 15.031 13.141 -7.914 1 92.25 104 ILE A C 1
ATOM 833 O O . ILE A 1 104 ? 14.336 12.125 -7.965 1 92.25 104 ILE A O 1
ATOM 837 N N . TYR A 1 105 ? 14.641 14.195 -7.312 1 92.06 105 TYR A N 1
ATOM 838 C CA . TYR A 1 105 ? 13.383 14.227 -6.57 1 92.06 105 TYR A CA 1
ATOM 839 C C . TYR A 1 105 ? 12.203 13.93 -7.492 1 92.06 105 TYR A C 1
ATOM 841 O O . TYR A 1 105 ? 11.422 13.016 -7.234 1 92.06 105 TYR A O 1
ATOM 849 N N . PRO A 1 106 ? 12.07 14.602 -8.625 1 88.12 106 PRO A N 1
ATOM 850 C CA . PRO A 1 106 ? 10.953 14.289 -9.523 1 88.12 106 PRO A CA 1
ATOM 851 C C . PRO A 1 106 ? 11.008 12.859 -10.047 1 88.12 106 PRO A C 1
ATOM 853 O O . PRO A 1 106 ? 9.961 12.242 -10.281 1 88.12 106 PRO A O 1
ATOM 856 N N . PHE A 1 107 ? 12.172 12.414 -10.219 1 89.56 107 PHE A N 1
ATOM 857 C CA . PHE A 1 107 ? 12.352 11.039 -10.672 1 89.56 107 PHE A CA 1
ATOM 858 C C . PHE A 1 107 ? 11.836 10.055 -9.625 1 89.56 107 PHE A C 1
ATOM 860 O O . PHE A 1 107 ? 11.148 9.086 -9.961 1 89.56 107 PHE A O 1
ATOM 867 N N . LEU A 1 108 ? 12.156 10.289 -8.383 1 92.06 108 LEU A N 1
ATOM 868 C CA . LEU A 1 108 ? 11.703 9.438 -7.289 1 92.06 108 LEU A CA 1
ATOM 869 C C . LEU A 1 108 ? 10.18 9.477 -7.168 1 92.06 108 LEU A C 1
ATOM 871 O O . LEU A 1 108 ? 9.555 8.461 -6.883 1 92.06 108 LEU A O 1
ATOM 875 N N . VAL A 1 109 ? 9.633 10.602 -7.441 1 87.31 109 VAL A N 1
ATOM 876 C CA . VAL A 1 109 ? 8.188 10.758 -7.395 1 87.31 109 VAL A CA 1
ATOM 877 C C . VAL A 1 109 ? 7.535 9.93 -8.5 1 87.31 109 VAL A C 1
ATOM 879 O O . VAL A 1 109 ? 6.543 9.234 -8.266 1 87.31 109 VAL A O 1
ATOM 882 N N . CYS A 1 110 ? 8.109 9.906 -9.664 1 86.19 110 CYS A N 1
ATOM 883 C CA . CYS A 1 110 ? 7.59 9.141 -10.789 1 86.19 110 CYS A CA 1
ATOM 884 C C . CYS A 1 110 ? 7.672 7.645 -10.516 1 86.19 110 CYS A C 1
ATOM 886 O O . CYS A 1 110 ? 6.73 6.902 -10.797 1 86.19 110 CYS A O 1
ATOM 888 N N . ILE A 1 111 ? 8.75 7.223 -9.961 1 89.25 111 ILE A N 1
ATOM 889 C CA . ILE A 1 111 ? 8.938 5.801 -9.68 1 89.25 111 ILE A CA 1
ATOM 890 C C . ILE A 1 111 ? 7.969 5.355 -8.586 1 89.25 111 ILE A C 1
ATOM 892 O O . ILE A 1 111 ? 7.488 4.219 -8.602 1 89.25 111 ILE A O 1
ATOM 896 N N . GLU A 1 112 ? 7.691 6.254 -7.68 1 88.75 112 GLU A N 1
ATOM 897 C CA . GLU A 1 112 ? 6.75 5.953 -6.605 1 88.75 112 GLU A CA 1
ATOM 898 C C . GLU A 1 112 ? 5.383 5.57 -7.164 1 88.75 112 GLU A C 1
ATOM 900 O O . GLU A 1 112 ? 4.652 4.789 -6.551 1 88.75 112 GLU A O 1
ATOM 905 N N . MET A 1 113 ? 5.109 5.988 -8.406 1 86.44 113 MET A N 1
ATOM 906 C CA . MET A 1 113 ? 3.807 5.734 -9.016 1 86.44 113 MET A CA 1
ATOM 907 C C . MET A 1 113 ? 3.797 4.391 -9.734 1 86.44 113 MET A C 1
ATOM 909 O O . MET A 1 113 ? 2.734 3.891 -10.109 1 86.44 113 MET A O 1
ATOM 913 N N . VAL A 1 114 ? 4.938 3.828 -9.875 1 90.69 114 VAL A N 1
ATOM 914 C CA . VAL A 1 114 ? 5.047 2.51 -10.492 1 90.69 114 VAL A CA 1
ATOM 915 C C . VAL A 1 114 ? 4.684 1.431 -9.477 1 90.69 114 VAL A C 1
ATOM 917 O O . VAL A 1 114 ? 5.156 1.456 -8.336 1 90.69 114 VAL A O 1
ATOM 920 N N . PRO A 1 115 ? 3.785 0.542 -9.859 1 92.69 115 PRO A N 1
ATOM 921 C CA . PRO A 1 115 ? 3.539 -0.583 -8.953 1 92.69 115 PRO A CA 1
ATOM 922 C C . PRO A 1 115 ? 4.758 -1.486 -8.789 1 92.69 115 PRO A C 1
ATOM 924 O O . PRO A 1 115 ? 4.977 -2.389 -9.602 1 92.69 115 PRO A O 1
ATOM 927 N N . LYS A 1 116 ? 5.453 -1.34 -7.742 1 93.38 116 LYS A N 1
ATOM 928 C CA . LYS A 1 116 ? 6.727 -2.025 -7.535 1 93.38 116 LYS A CA 1
ATOM 929 C C . LYS A 1 116 ? 6.523 -3.531 -7.41 1 93.38 116 LYS A C 1
ATOM 931 O O . LYS A 1 116 ? 7.398 -4.316 -7.793 1 93.38 116 LYS A O 1
ATOM 936 N N . ILE A 1 117 ? 5.434 -3.879 -6.926 1 92.25 117 ILE A N 1
ATOM 937 C CA . ILE A 1 117 ? 5.156 -5.293 -6.691 1 92.25 117 ILE A CA 1
ATOM 938 C C . ILE A 1 117 ? 5.062 -6.027 -8.023 1 92.25 117 ILE A C 1
ATOM 940 O O . ILE A 1 117 ? 5.215 -7.25 -8.078 1 92.25 117 ILE A O 1
ATOM 944 N N . ALA A 1 118 ? 4.746 -5.301 -9.102 1 94.56 118 ALA A N 1
ATOM 945 C CA . ALA A 1 118 ? 4.598 -5.898 -10.422 1 94.56 118 ALA A CA 1
ATOM 946 C C . ALA A 1 118 ? 5.922 -6.484 -10.906 1 94.56 118 ALA A C 1
ATOM 948 O O . ALA A 1 118 ? 5.941 -7.301 -11.836 1 94.56 118 ALA A O 1
ATOM 949 N N . PHE A 1 119 ? 6.992 -6.121 -10.242 1 94.94 119 PHE A N 1
ATOM 950 C CA . PHE A 1 119 ? 8.312 -6.602 -10.625 1 94.94 119 PHE A CA 1
ATOM 951 C C . PHE A 1 119 ? 8.633 -7.918 -9.93 1 94.94 119 PHE A C 1
ATOM 953 O O . PHE A 1 119 ? 9.641 -8.562 -10.234 1 94.94 119 PHE A O 1
ATOM 960 N N . ALA A 1 120 ? 7.789 -8.367 -9.055 1 95.12 120 ALA A N 1
ATOM 961 C CA . ALA A 1 120 ? 8.055 -9.547 -8.234 1 95.12 120 ALA A CA 1
ATOM 962 C C . ALA A 1 120 ? 8.273 -10.781 -9.102 1 95.12 120 ALA A C 1
ATOM 964 O O . ALA A 1 120 ? 9.25 -11.516 -8.906 1 95.12 120 ALA A O 1
ATOM 965 N N . PRO A 1 121 ? 7.43 -11.031 -10.102 1 95.38 121 PRO A N 1
ATOM 966 C CA . PRO A 1 121 ? 7.672 -12.211 -10.945 1 95.38 121 PRO A CA 1
ATOM 967 C C . PRO A 1 121 ? 9.031 -12.18 -11.62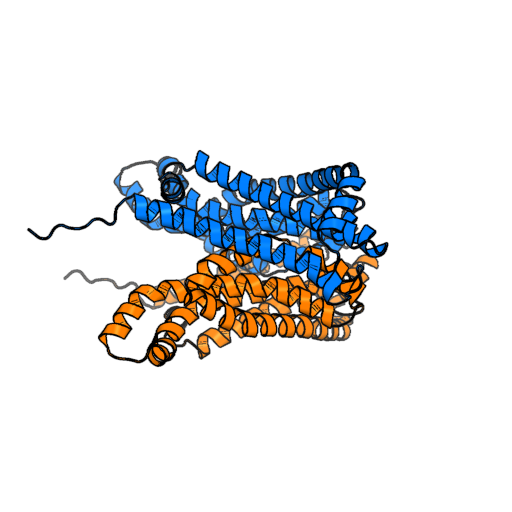5 1 95.38 121 PRO A C 1
ATOM 969 O O . PRO A 1 121 ? 9.688 -13.219 -11.758 1 95.38 121 PRO A O 1
ATOM 972 N N . LEU A 1 122 ? 9.445 -11.031 -12.039 1 95.06 122 LEU A N 1
ATOM 973 C CA . LEU A 1 122 ? 10.734 -10.898 -12.703 1 95.06 122 LEU A CA 1
ATOM 974 C C . LEU A 1 122 ? 11.875 -11.219 -11.75 1 95.06 122 LEU A C 1
ATOM 976 O O . LEU A 1 122 ? 12.789 -11.977 -12.102 1 95.06 122 LEU A O 1
ATOM 980 N N . PHE A 1 123 ? 11.82 -10.688 -10.547 1 95.38 123 PHE A N 1
ATOM 981 C CA . PHE A 1 123 ? 12.875 -10.922 -9.578 1 95.38 123 PHE A CA 1
ATOM 982 C C . PHE A 1 123 ? 12.938 -12.398 -9.188 1 95.38 123 PHE A C 1
ATOM 984 O O . PHE A 1 123 ? 14.016 -12.953 -9 1 95.38 123 PHE A O 1
ATOM 991 N N . ILE A 1 124 ? 11.766 -12.977 -9.078 1 94.12 124 ILE A N 1
ATOM 992 C CA . ILE A 1 124 ? 11.711 -14.391 -8.727 1 94.12 124 ILE A CA 1
ATOM 993 C C . ILE A 1 124 ? 12.25 -15.234 -9.883 1 94.12 124 ILE A C 1
ATOM 995 O O . ILE A 1 124 ? 12.977 -16.203 -9.664 1 94.12 124 ILE A O 1
ATOM 999 N N . SER A 1 125 ? 11.898 -14.844 -11.062 1 93.12 125 SER A N 1
ATOM 1000 C CA . SER A 1 125 ? 12.398 -15.547 -12.242 1 93.12 125 SER A CA 1
ATOM 1001 C C . SER A 1 125 ? 13.914 -15.43 -12.352 1 93.12 125 SER A C 1
ATOM 1003 O O . SER A 1 125 ? 14.586 -16.391 -12.727 1 93.12 125 SER A O 1
ATOM 1005 N N . TRP A 1 126 ? 14.531 -14.281 -11.969 1 92.88 126 TRP A N 1
ATOM 1006 C CA . TRP A 1 126 ? 15.961 -14.016 -12.117 1 92.88 126 TRP A CA 1
ATOM 1007 C C . TRP A 1 126 ? 16.75 -14.625 -10.961 1 92.88 126 TRP A C 1
ATOM 1009 O O . TRP A 1 126 ? 17.859 -15.117 -11.156 1 92.88 126 TRP A O 1
ATOM 1019 N N . LEU A 1 127 ? 16.141 -14.609 -9.773 1 94.06 127 LEU A N 1
ATOM 1020 C CA . LEU A 1 127 ? 16.953 -14.828 -8.586 1 94.06 127 LEU A CA 1
ATOM 1021 C C . LEU A 1 127 ? 16.516 -16.094 -7.859 1 94.06 127 LEU A C 1
ATOM 1023 O O . LEU A 1 127 ? 17.188 -16.547 -6.93 1 94.06 127 LEU A O 1
ATOM 1027 N N . GLY A 1 128 ? 15.414 -16.641 -8.305 1 93.31 128 GLY A N 1
ATOM 1028 C CA . GLY A 1 128 ? 14.922 -17.859 -7.68 1 93.31 128 GLY A CA 1
ATOM 1029 C C . GLY A 1 128 ? 13.969 -17.594 -6.531 1 93.31 128 GLY A C 1
ATOM 1030 O O . GLY A 1 128 ? 13.453 -16.484 -6.387 1 93.31 128 GLY A O 1
ATOM 1031 N N . PHE A 1 129 ? 13.734 -18.594 -5.754 1 94.44 129 PHE A N 1
ATOM 1032 C CA . PHE A 1 129 ? 12.672 -18.547 -4.75 1 94.44 129 PHE A CA 1
ATOM 1033 C C . PHE A 1 129 ? 13.242 -18.25 -3.369 1 94.44 129 PHE A C 1
ATOM 1035 O O . PHE A 1 129 ? 12.516 -18.25 -2.375 1 94.44 129 PHE A O 1
ATOM 1042 N N . GLY A 1 130 ? 14.516 -17.906 -3.314 1 94.62 130 GLY A N 1
ATOM 1043 C CA . GLY A 1 130 ? 15.203 -17.719 -2.045 1 94.62 130 GLY A CA 1
ATOM 1044 C C . GLY A 1 130 ? 14.898 -16.375 -1.39 1 94.62 130 GLY A C 1
ATOM 1045 O O . GLY A 1 130 ? 13.898 -15.742 -1.716 1 94.62 130 GLY A O 1
ATOM 1046 N N . LEU A 1 131 ? 15.695 -15.969 -0.455 1 96.56 131 LEU A N 1
ATOM 1047 C CA . LEU A 1 131 ? 15.516 -14.82 0.419 1 96.56 131 LEU A CA 1
ATOM 1048 C C . LEU A 1 131 ? 15.648 -13.516 -0.365 1 96.56 131 LEU A C 1
ATOM 1050 O O . LEU A 1 131 ? 14.906 -12.562 -0.127 1 96.56 131 LEU A O 1
ATOM 1054 N N . LEU A 1 132 ? 16.453 -13.469 -1.306 1 96.69 132 LEU A N 1
ATOM 1055 C CA . LEU A 1 132 ? 16.922 -12.219 -1.915 1 96.69 132 LEU A CA 1
ATOM 1056 C C . LEU A 1 132 ? 15.789 -11.539 -2.68 1 96.69 132 LEU A C 1
ATOM 1058 O O . LEU A 1 132 ? 15.562 -10.336 -2.527 1 96.69 132 LEU A O 1
ATOM 1062 N N . PRO A 1 133 ? 15.047 -12.297 -3.545 1 97.06 133 PRO A N 1
ATOM 1063 C CA . PRO A 1 133 ? 13.977 -11.602 -4.262 1 97.06 133 PRO A CA 1
ATOM 1064 C C . PRO A 1 133 ? 12.93 -11.008 -3.324 1 97.06 133 PRO A C 1
ATOM 1066 O O . PRO A 1 133 ? 12.383 -9.938 -3.607 1 97.06 133 PRO A O 1
ATOM 1069 N N . LYS A 1 134 ? 12.594 -11.672 -2.219 1 97.75 134 LYS A N 1
ATOM 1070 C CA . LYS A 1 134 ? 11.641 -11.156 -1.249 1 97.75 134 LYS A CA 1
ATOM 1071 C C . LYS A 1 134 ? 12.164 -9.891 -0.575 1 97.75 134 LYS A C 1
ATOM 1073 O O . LYS A 1 134 ? 11.43 -8.914 -0.406 1 97.75 134 LYS A O 1
ATOM 1078 N N . VAL A 1 135 ? 13.43 -9.891 -0.265 1 98.31 135 VAL A N 1
ATOM 1079 C CA . VAL A 1 135 ? 14.055 -8.742 0.379 1 98.31 135 VAL A CA 1
ATOM 1080 C C . VAL A 1 135 ? 14.047 -7.547 -0.572 1 98.31 135 VAL A C 1
ATOM 1082 O O . VAL A 1 135 ? 13.781 -6.418 -0.156 1 98.31 135 VAL A O 1
ATOM 1085 N N . ILE A 1 136 ? 14.312 -7.789 -1.819 1 97.81 136 ILE A N 1
ATOM 1086 C CA . ILE A 1 136 ? 14.344 -6.727 -2.82 1 97.81 136 ILE A CA 1
ATOM 1087 C C . ILE A 1 136 ? 12.953 -6.102 -2.949 1 97.81 136 ILE A C 1
ATOM 1089 O O . ILE A 1 136 ? 12.82 -4.879 -2.996 1 97.81 136 ILE A O 1
ATOM 1093 N N . ILE A 1 137 ? 11.93 -6.926 -3.02 1 97.19 137 ILE A N 1
ATOM 1094 C CA . ILE A 1 137 ? 10.562 -6.426 -3.16 1 97.19 137 ILE A CA 1
ATOM 1095 C C . ILE A 1 137 ? 10.195 -5.59 -1.938 1 97.19 137 ILE A C 1
ATOM 1097 O O . ILE A 1 137 ? 9.633 -4.5 -2.07 1 97.19 137 ILE A O 1
ATOM 1101 N N . VAL A 1 138 ? 10.484 -6.09 -0.742 1 98.19 138 VAL A N 1
ATOM 1102 C CA . VAL A 1 138 ? 10.211 -5.348 0.484 1 98.19 138 VAL A CA 1
ATOM 1103 C C . VAL A 1 138 ? 10.969 -4.02 0.462 1 98.19 138 VAL A C 1
ATOM 1105 O O . VAL A 1 138 ? 10.414 -2.977 0.812 1 98.19 138 VAL A O 1
ATOM 1108 N N . PHE A 1 139 ? 12.258 -4.062 0.053 1 98.19 139 PHE A N 1
ATOM 1109 C CA . PHE A 1 139 ? 13.07 -2.859 -0.071 1 98.19 139 PHE A CA 1
ATOM 1110 C C . PHE A 1 139 ? 12.398 -1.846 -0.991 1 98.19 139 PHE A C 1
ATOM 1112 O O . PHE A 1 139 ? 12.289 -0.667 -0.649 1 98.19 139 PHE A O 1
ATOM 1119 N N . LEU A 1 140 ? 11.977 -2.281 -2.117 1 96.69 140 LEU A N 1
ATOM 1120 C CA . LEU A 1 140 ? 11.391 -1.389 -3.109 1 96.69 140 LEU A CA 1
ATOM 1121 C C . LEU A 1 140 ? 10.102 -0.767 -2.582 1 96.69 140 LEU A C 1
ATOM 1123 O O . LEU A 1 140 ? 9.836 0.418 -2.807 1 96.69 140 LEU A O 1
ATOM 1127 N N . VAL A 1 141 ? 9.305 -1.546 -1.913 1 95 141 VAL A N 1
ATOM 1128 C CA . VAL A 1 141 ? 8.023 -1.092 -1.391 1 95 141 VAL A CA 1
ATOM 1129 C C . VAL A 1 141 ? 8.25 -0.054 -0.293 1 95 141 VAL A C 1
ATOM 1131 O O . VAL A 1 141 ? 7.473 0.895 -0.159 1 95 141 VAL A O 1
ATOM 1134 N N . CYS A 1 142 ? 9.297 -0.166 0.421 1 97.31 142 CYS A N 1
ATOM 1135 C CA . CYS A 1 142 ? 9.531 0.669 1.594 1 97.31 142 CYS A CA 1
ATOM 1136 C C . CYS A 1 142 ? 10.406 1.862 1.246 1 97.31 142 CYS A C 1
ATOM 1138 O O . CYS A 1 142 ? 10.273 2.934 1.841 1 97.31 142 CYS A O 1
ATOM 1140 N N . PHE A 1 143 ? 11.336 1.724 0.313 1 97.69 143 PHE A N 1
ATOM 1141 C CA . PHE A 1 143 ? 12.375 2.703 0.029 1 97.69 143 PHE A CA 1
ATOM 1142 C C . PHE A 1 143 ? 11.766 4.02 -0.443 1 97.69 143 PHE A C 1
ATOM 1144 O O . PHE A 1 143 ? 12.086 5.082 0.089 1 97.69 143 PHE A O 1
ATOM 1151 N N . PHE A 1 144 ? 10.945 3.973 -1.309 1 94.31 144 PHE A N 1
ATOM 1152 C CA . PHE A 1 144 ? 10.5 5.172 -2.01 1 94.31 144 PHE A CA 1
ATOM 1153 C C . PHE A 1 144 ? 9.633 6.035 -1.104 1 94.31 144 PHE A C 1
ATOM 1155 O O . PHE A 1 144 ? 9.852 7.242 -0.985 1 94.31 144 PHE A O 1
ATOM 1162 N N . PRO A 1 145 ? 8.664 5.469 -0.393 1 92.44 145 PRO A N 1
ATOM 1163 C CA . PRO A 1 145 ? 7.934 6.32 0.547 1 92.44 145 PRO A CA 1
ATOM 1164 C C . PRO A 1 145 ? 8.828 6.898 1.643 1 92.44 145 PRO A C 1
ATOM 1166 O O . PRO A 1 145 ? 8.625 8.039 2.074 1 92.44 145 PRO A O 1
ATOM 1169 N N . ILE A 1 146 ? 9.758 6.129 2.043 1 96.38 146 ILE A N 1
ATOM 1170 C CA . ILE A 1 146 ? 10.633 6.594 3.113 1 96.38 146 ILE A CA 1
ATOM 1171 C C . ILE A 1 146 ? 11.492 7.746 2.607 1 96.38 146 ILE A C 1
ATOM 1173 O O . ILE A 1 146 ? 11.641 8.766 3.287 1 96.38 146 ILE A O 1
ATOM 1177 N N . VAL A 1 147 ? 12.062 7.59 1.445 1 96.38 147 VAL A N 1
ATOM 1178 C CA . VAL A 1 147 ? 12.945 8.625 0.92 1 96.38 147 VAL A CA 1
ATOM 1179 C C . VAL A 1 147 ? 12.148 9.898 0.642 1 96.38 147 VAL A C 1
ATOM 1181 O O . VAL A 1 147 ? 12.617 11 0.93 1 96.38 147 VAL A O 1
ATOM 1184 N N . LEU A 1 148 ? 10.984 9.781 0.108 1 93.88 148 LEU A N 1
ATOM 1185 C CA . LEU A 1 148 ? 10.156 10.945 -0.187 1 93.88 148 LEU A CA 1
ATOM 1186 C C . LEU A 1 148 ? 9.734 11.648 1.097 1 93.88 148 LEU A C 1
ATOM 1188 O O . LEU A 1 148 ? 9.742 12.883 1.164 1 93.88 148 LEU A O 1
ATOM 1192 N N . ASN A 1 149 ? 9.406 10.883 2.082 1 93.12 149 ASN A N 1
ATOM 1193 C CA . ASN A 1 149 ? 9.07 11.453 3.381 1 93.12 149 ASN A CA 1
ATOM 1194 C C . ASN A 1 149 ? 10.273 12.148 4.012 1 93.12 149 ASN A C 1
ATOM 1196 O O . ASN A 1 149 ? 10.133 13.203 4.637 1 93.12 149 ASN A O 1
ATOM 1200 N N . ALA A 1 150 ? 11.352 11.555 3.875 1 93.31 150 ALA A N 1
ATOM 1201 C CA . ALA A 1 150 ? 12.578 12.133 4.41 1 93.31 150 ALA A CA 1
ATOM 1202 C C . ALA A 1 150 ? 12.891 13.469 3.748 1 93.31 150 ALA A C 1
ATOM 1204 O O . ALA A 1 150 ? 13.266 14.43 4.422 1 93.31 150 ALA A O 1
ATOM 1205 N N . ILE A 1 151 ? 12.789 13.5 2.445 1 92.38 151 ILE A N 1
ATOM 1206 C CA . ILE A 1 151 ? 13.031 14.742 1.714 1 92.38 151 ILE A CA 1
ATOM 1207 C C . ILE A 1 151 ? 12.117 15.844 2.246 1 92.38 151 ILE A C 1
ATOM 1209 O O . ILE A 1 151 ? 12.562 16.953 2.504 1 92.38 151 ILE A O 1
ATOM 1213 N N . LEU A 1 152 ? 10.867 15.492 2.443 1 88.5 152 LEU A N 1
ATOM 1214 C CA . LEU A 1 152 ? 9.898 16.453 2.959 1 88.5 152 LEU A CA 1
ATOM 1215 C C . LEU A 1 152 ? 10.258 16.891 4.375 1 88.5 152 LEU A C 1
ATOM 1217 O O . LEU A 1 152 ? 10.172 18.062 4.711 1 88.5 152 LEU A O 1
ATOM 1221 N N . ALA A 1 153 ? 10.609 15.945 5.188 1 87.25 153 ALA A N 1
ATOM 1222 C CA . ALA A 1 153 ? 10.969 16.219 6.578 1 87.25 153 ALA A CA 1
ATOM 1223 C C . ALA A 1 153 ? 12.18 17.125 6.664 1 87.25 153 ALA A C 1
ATOM 1225 O O . ALA A 1 153 ? 12.195 18.078 7.457 1 87.25 153 ALA A O 1
ATOM 1226 N N . PHE A 1 154 ? 13.094 16.969 5.84 1 85.69 154 PHE A N 1
ATOM 1227 C CA . PHE A 1 154 ? 14.336 17.734 5.887 1 85.69 154 PHE A CA 1
ATOM 1228 C C . PHE A 1 154 ? 14.156 19.094 5.227 1 85.69 154 PHE A C 1
ATOM 1230 O O . PHE A 1 154 ? 14.867 20.047 5.559 1 85.69 154 PHE A O 1
ATOM 1237 N N . ASN A 1 155 ? 13.289 19.188 4.266 1 82.25 155 ASN A N 1
ATOM 1238 C CA . ASN A 1 155 ? 13.047 20.438 3.572 1 82.25 155 ASN A CA 1
ATOM 1239 C C . ASN A 1 155 ? 12.227 21.406 4.434 1 82.25 155 ASN A C 1
ATOM 1241 O O . ASN A 1 155 ? 12.32 22.625 4.262 1 82.25 155 ASN A O 1
ATOM 1245 N N . SER A 1 156 ? 11.32 20.906 5.152 1 73.88 156 SER A N 1
ATOM 1246 C CA . SER A 1 156 ? 10.5 21.781 5.992 1 73.88 156 SER A CA 1
ATOM 1247 C C . SER A 1 156 ? 11.367 22.625 6.918 1 73.88 156 SER A C 1
ATOM 1249 O O . SER A 1 156 ? 11 23.75 7.262 1 73.88 156 SER A O 1
ATOM 1251 N N . LEU A 1 157 ? 12.523 22.219 7.227 1 63.38 157 LEU A N 1
ATOM 1252 C CA . LEU A 1 157 ? 13.391 22.875 8.203 1 63.38 157 LEU A CA 1
ATOM 1253 C C . LEU A 1 157 ? 14.398 23.781 7.508 1 63.38 157 LEU A C 1
ATOM 1255 O O . LEU A 1 157 ? 15.023 24.625 8.148 1 63.38 157 LEU A O 1
ATOM 1259 N N . SER A 1 158 ? 14.609 23.688 6.242 1 59.72 158 SER A N 1
ATOM 1260 C CA . SER A 1 158 ? 15.758 24.266 5.539 1 59.72 158 SER A CA 1
ATOM 1261 C C . SER A 1 158 ? 15.758 25.781 5.625 1 59.72 158 SER A C 1
ATOM 1263 O O . SER A 1 158 ? 16.766 26.391 5.996 1 59.72 158 SER A O 1
ATOM 1265 N N . GLU A 1 159 ? 14.531 26.328 5.344 1 59.5 159 GLU A N 1
ATOM 1266 C CA . GLU A 1 159 ? 14.672 27.781 5.246 1 59.5 159 GLU A CA 1
ATOM 1267 C C . GLU A 1 159 ? 14.805 28.422 6.629 1 59.5 159 GLU A C 1
ATOM 1269 O O . GLU A 1 159 ? 15.578 29.359 6.809 1 59.5 159 GLU A O 1
ATOM 1274 N N . GLU A 1 160 ? 14.117 27.844 7.488 1 59.31 160 GLU A N 1
ATOM 1275 C CA . GLU A 1 160 ? 14.07 28.453 8.805 1 59.31 160 GLU A CA 1
ATOM 1276 C C . GLU A 1 160 ? 15.359 28.234 9.578 1 59.31 160 GLU A C 1
ATOM 1278 O O . GLU A 1 160 ? 15.883 29.141 10.211 1 59.31 160 GLU A O 1
ATOM 1283 N N . LEU A 1 161 ? 15.859 27.109 9.43 1 59.34 161 LEU A N 1
ATOM 1284 C CA . LEU A 1 161 ? 17.016 26.766 10.242 1 59.34 161 LEU A CA 1
ATOM 1285 C C . LEU A 1 161 ? 18.312 27.281 9.602 1 59.34 161 LEU A C 1
ATOM 1287 O O . LEU A 1 161 ? 19.25 27.625 10.312 1 59.34 161 LEU A O 1
ATOM 1291 N N . THR A 1 162 ? 18.234 27.375 8.273 1 60.62 162 THR A N 1
ATOM 1292 C CA . THR A 1 162 ? 19.375 27.984 7.598 1 60.62 162 THR A CA 1
ATOM 1293 C C . THR A 1 162 ? 19.562 29.422 8.062 1 60.62 162 THR A C 1
ATOM 1295 O O . THR A 1 162 ? 20.688 29.859 8.289 1 60.62 162 THR A O 1
ATOM 1298 N N . ARG A 1 163 ? 18.422 29.984 8.188 1 63.41 163 ARG A N 1
ATOM 1299 C CA . ARG A 1 163 ? 18.5 31.359 8.664 1 63.41 163 ARG A CA 1
ATOM 1300 C C . ARG A 1 163 ? 19.016 31.406 10.102 1 63.41 163 ARG A C 1
ATOM 1302 O O . ARG A 1 163 ? 19.797 32.281 10.453 1 63.41 163 ARG A O 1
ATOM 1309 N N . PHE A 1 164 ? 18.609 30.469 10.82 1 63.06 164 PHE A N 1
ATOM 1310 C CA . PHE A 1 164 ? 19.031 30.406 12.219 1 63.06 164 PHE A CA 1
ATOM 1311 C C . PHE A 1 164 ? 20.516 30.078 12.336 1 63.06 164 PHE A C 1
ATOM 1313 O O . PHE A 1 164 ? 21.219 30.688 13.133 1 63.06 164 PHE A O 1
ATOM 1320 N N . ALA A 1 165 ? 20.969 29.172 11.562 1 62.22 165 ALA A N 1
ATOM 1321 C CA . ALA A 1 165 ? 22.375 28.766 11.594 1 62.22 165 ALA A CA 1
ATOM 1322 C C . ALA A 1 165 ? 23.281 29.922 11.164 1 62.22 165 ALA A C 1
ATOM 1324 O O . ALA A 1 165 ? 24.359 30.125 11.75 1 62.22 165 ALA A O 1
ATOM 1325 N N . ARG A 1 166 ? 22.844 30.578 10.219 1 64.75 166 ARG A N 1
ATOM 1326 C CA . ARG A 1 166 ? 23.625 31.719 9.75 1 64.75 166 ARG A CA 1
ATOM 1327 C C . ARG A 1 166 ? 23.781 32.75 10.852 1 64.75 166 ARG A C 1
ATOM 1329 O O . ARG A 1 166 ? 24.828 33.406 10.945 1 64.75 166 ARG A O 1
ATOM 1336 N N . SER A 1 167 ? 22.781 32.719 11.664 1 66 167 SER A N 1
ATOM 1337 C CA . SER A 1 167 ? 22.812 33.75 12.711 1 66 167 SER A CA 1
ATOM 1338 C C . SER A 1 167 ? 23.672 33.281 13.891 1 66 167 SER A C 1
ATOM 1340 O O . SER A 1 167 ? 24.203 34.125 14.625 1 66 167 SER A O 1
ATOM 1342 N N . THR A 1 168 ? 23.781 32.062 14.195 1 64.62 168 THR A N 1
ATOM 1343 C CA . THR A 1 168 ? 24.453 31.594 15.398 1 64.62 168 THR A CA 1
ATOM 1344 C C . THR A 1 168 ? 25.906 31.25 15.102 1 64.62 168 THR A C 1
ATOM 1346 O O . THR A 1 168 ? 26.703 31 16.016 1 64.62 168 THR A O 1
ATOM 1349 N N . GLY A 1 169 ? 26.328 31.391 13.945 1 70.81 169 GLY A N 1
ATOM 1350 C CA . GLY A 1 169 ? 27.703 31.078 13.594 1 70.81 169 GLY A CA 1
ATOM 1351 C C . GLY A 1 169 ? 28 29.594 13.617 1 70.81 169 GLY A C 1
ATOM 1352 O O . GLY A 1 169 ? 29.172 29.188 13.562 1 70.81 169 GLY A O 1
ATOM 1353 N N . ALA A 1 170 ? 27.062 28.75 13.93 1 70.44 170 ALA A N 1
ATOM 1354 C CA . ALA A 1 170 ? 27.266 27.312 13.977 1 70.44 170 ALA A CA 1
ATOM 1355 C C . ALA A 1 170 ? 27.516 26.734 12.586 1 70.44 170 ALA A C 1
ATOM 1357 O O . ALA A 1 170 ? 27.047 27.297 11.586 1 70.44 170 ALA A O 1
ATOM 1358 N N . SER A 1 171 ? 28.422 25.75 12.586 1 76.44 171 SER A N 1
ATOM 1359 C CA . SER A 1 171 ? 28.703 25.109 11.305 1 76.44 171 SER A CA 1
ATOM 1360 C C . SER A 1 171 ? 27.453 24.422 10.758 1 76.44 171 SER A C 1
ATOM 1362 O O . SER A 1 171 ? 26.562 24.062 11.516 1 76.44 171 SER A O 1
ATOM 1364 N N . VAL A 1 172 ? 27.359 24.344 9.508 1 70.75 172 VAL A N 1
ATOM 1365 C CA . VAL A 1 172 ? 26.234 23.75 8.797 1 70.75 172 VAL A CA 1
ATOM 1366 C C . VAL A 1 172 ? 26 22.328 9.297 1 70.75 172 VAL A C 1
ATOM 1368 O O . VAL A 1 172 ? 24.844 21.922 9.484 1 70.75 172 VAL A O 1
ATOM 1371 N N . TRP A 1 173 ? 27.047 21.688 9.625 1 74.56 173 TRP A N 1
ATOM 1372 C CA . TRP A 1 173 ? 26.953 20.297 10.047 1 74.56 173 TRP A CA 1
ATOM 1373 C C . TRP A 1 173 ? 26.453 20.203 11.492 1 74.56 173 TRP A C 1
ATOM 1375 O O . TRP A 1 173 ? 25.625 19.344 11.812 1 74.56 173 TRP A O 1
ATOM 1385 N N . THR A 1 174 ? 27.031 21.078 12.281 1 75.69 174 THR A N 1
ATOM 1386 C CA . THR A 1 174 ? 26.594 21.094 13.672 1 75.69 174 THR A CA 1
ATOM 1387 C C . THR A 1 174 ? 25.125 21.5 13.789 1 75.69 174 THR A C 1
ATOM 1389 O O . THR A 1 174 ? 24.375 20.906 14.562 1 75.69 174 THR A O 1
ATOM 1392 N N . THR A 1 175 ? 24.766 22.406 12.984 1 73.31 175 THR A N 1
ATOM 1393 C CA . THR A 1 175 ? 23.375 22.859 12.984 1 73.31 175 THR A CA 1
ATOM 1394 C C . THR A 1 175 ? 22.453 21.75 12.469 1 73.31 175 THR A C 1
ATOM 1396 O O . THR A 1 175 ? 21.359 21.547 13.008 1 73.31 175 THR A O 1
ATOM 1399 N N . PHE A 1 176 ? 23 21.078 11.562 1 74.06 176 PHE A N 1
ATOM 1400 C CA . PHE A 1 176 ? 22.203 19.984 10.992 1 74.06 176 PHE A CA 1
ATOM 1401 C C . PHE A 1 176 ? 21.969 18.875 12.008 1 74.06 176 PHE A C 1
ATOM 1403 O O . PHE A 1 176 ? 20.844 18.469 12.25 1 74.06 176 PHE A O 1
ATOM 1410 N N . LEU A 1 177 ? 23.016 18.469 12.633 1 76.81 177 LEU A N 1
ATOM 1411 C CA . LEU A 1 177 ? 22.953 17.297 13.508 1 76.81 177 LEU A CA 1
ATOM 1412 C C . LEU A 1 177 ? 22.25 17.641 14.812 1 76.81 177 LEU A C 1
ATOM 1414 O O . LEU A 1 177 ? 21.547 16.797 15.383 1 76.81 177 LEU A O 1
ATOM 1418 N N . LYS A 1 178 ? 22.312 18.859 15.18 1 76.69 178 LYS A N 1
ATOM 1419 C CA . LYS A 1 178 ? 21.812 19.203 16.516 1 76.69 178 LYS A CA 1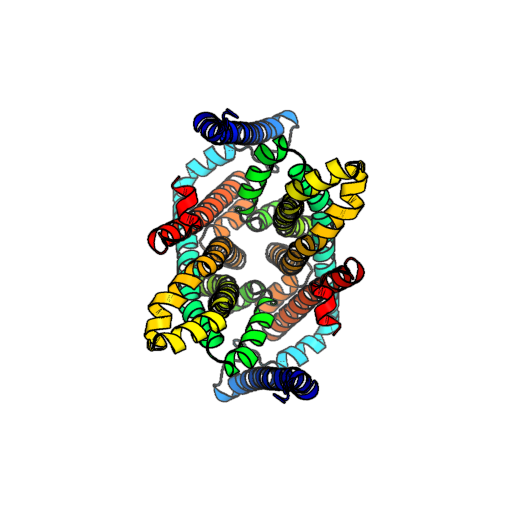
ATOM 1420 C C . LYS A 1 178 ? 20.422 19.828 16.438 1 76.69 178 LYS A C 1
ATOM 1422 O O . LYS A 1 178 ? 19.656 19.812 17.406 1 76.69 178 LYS A O 1
ATOM 1427 N N . ILE A 1 179 ? 20.156 20.281 15.305 1 75.44 179 ILE A N 1
ATOM 1428 C CA . ILE A 1 179 ? 18.906 21.016 15.258 1 75.44 179 ILE A CA 1
ATOM 1429 C C . ILE A 1 179 ? 18 20.422 14.18 1 75.44 179 ILE A C 1
ATOM 1431 O O . ILE A 1 179 ? 16.906 19.938 14.484 1 75.44 179 ILE A O 1
ATOM 1435 N N . ARG A 1 180 ? 18.531 20.312 13.008 1 75.5 180 ARG A N 1
ATOM 1436 C CA . ARG A 1 180 ? 17.688 19.953 11.867 1 75.5 180 ARG A CA 1
ATOM 1437 C C . ARG A 1 180 ? 17.281 18.5 11.93 1 75.5 180 ARG A C 1
ATOM 1439 O O . ARG A 1 180 ? 16.109 18.172 11.719 1 75.5 180 ARG A O 1
ATOM 1446 N N . LEU A 1 181 ? 18.266 17.766 12.258 1 79 181 LEU A N 1
ATOM 1447 C CA . LEU A 1 181 ? 18.016 16.328 12.258 1 79 181 LEU A CA 1
ATOM 1448 C C . LEU A 1 181 ? 17 15.961 13.344 1 79 181 LEU A C 1
ATOM 1450 O O . LEU A 1 181 ? 16 15.297 13.062 1 79 181 LEU A O 1
ATOM 1454 N N . PRO A 1 182 ? 17.234 16.438 14.508 1 80.44 182 PRO A N 1
ATOM 1455 C CA . PRO A 1 182 ? 16.25 16.156 15.547 1 80.44 182 PRO A CA 1
ATOM 1456 C C . PRO A 1 182 ? 14.867 16.719 15.227 1 80.44 182 PRO A C 1
ATOM 1458 O O . PRO A 1 182 ? 13.852 16.109 15.555 1 80.44 182 PRO A O 1
ATOM 1461 N N . ALA A 1 183 ? 14.836 17.812 14.602 1 81.19 183 ALA A N 1
ATOM 1462 C CA . ALA A 1 183 ? 13.57 18.453 14.273 1 81.19 183 ALA A CA 1
ATOM 1463 C C . ALA A 1 183 ? 12.844 17.703 13.164 1 81.19 183 ALA A C 1
ATOM 1465 O O . ALA A 1 183 ? 11.609 17.734 13.094 1 81.19 183 ALA A O 1
ATOM 1466 N N . ALA A 1 184 ? 13.562 16.984 12.367 1 87.44 184 ALA A N 1
ATOM 1467 C CA . ALA A 1 184 ? 12.984 16.281 11.227 1 87.44 184 ALA A CA 1
ATOM 1468 C C . ALA A 1 184 ? 12.586 14.852 11.602 1 87.44 184 ALA A C 1
ATOM 1470 O O . ALA A 1 184 ? 11.789 14.219 10.898 1 87.44 184 ALA A O 1
ATOM 1471 N N . LEU A 1 185 ? 13.117 14.391 12.672 1 88.06 185 LEU A N 1
ATOM 1472 C CA . LEU A 1 185 ? 13.016 12.977 13.023 1 88.06 185 LEU A CA 1
ATOM 1473 C C . LEU A 1 185 ? 11.555 12.586 13.25 1 88.06 185 LEU A C 1
ATOM 1475 O O . LEU A 1 185 ? 11.117 11.523 12.797 1 88.06 185 LEU A O 1
ATOM 1479 N N . PRO A 1 186 ? 10.789 13.438 13.93 1 87.44 186 PRO A N 1
ATOM 1480 C CA . PRO A 1 186 ? 9.391 13.047 14.133 1 87.44 186 PRO A CA 1
ATOM 1481 C C . PRO A 1 186 ? 8.641 12.812 12.82 1 87.44 186 PRO A C 1
ATOM 1483 O O . PRO A 1 186 ? 7.895 11.844 12.695 1 87.44 186 PRO A O 1
ATOM 1486 N N . GLN A 1 187 ? 8.891 13.617 11.898 1 88 187 GLN A N 1
ATOM 1487 C CA . GLN A 1 187 ? 8.258 13.469 10.594 1 88 187 GLN A CA 1
ATOM 1488 C C . GLN A 1 187 ? 8.805 12.258 9.852 1 88 187 GLN A C 1
ATOM 1490 O O . GLN A 1 187 ? 8.078 11.594 9.109 1 88 187 GLN A O 1
ATOM 1495 N N . CYS A 1 188 ? 10.039 12.008 10.023 1 92.75 188 CYS A N 1
ATOM 1496 C CA . CYS A 1 188 ? 10.633 10.82 9.414 1 92.75 188 CYS A CA 1
ATOM 1497 C C . CYS A 1 188 ? 9.977 9.547 9.945 1 92.75 188 CYS A C 1
ATOM 1499 O O . CYS A 1 188 ? 9.758 8.602 9.195 1 92.75 188 CYS A O 1
ATOM 1501 N N . PHE A 1 189 ? 9.688 9.562 11.211 1 93.81 189 PHE A N 1
ATOM 1502 C CA . PHE A 1 189 ? 9.125 8.375 11.836 1 93.81 189 PHE A CA 1
ATOM 1503 C C . PHE A 1 189 ? 7.719 8.109 11.312 1 93.81 189 PHE A C 1
ATOM 1505 O O . PHE A 1 189 ? 7.254 6.965 11.32 1 93.81 189 PHE A O 1
ATOM 1512 N N . VAL A 1 190 ? 6.988 9.125 10.852 1 87.94 190 VAL A N 1
ATOM 1513 C CA . VAL A 1 190 ? 5.711 8.914 10.18 1 87.94 190 VAL A CA 1
ATOM 1514 C C . VAL A 1 190 ? 5.906 8.023 8.953 1 87.94 190 VAL A C 1
ATOM 1516 O O . VAL A 1 190 ? 5.156 7.066 8.75 1 87.94 190 VAL A O 1
ATOM 1519 N N . GLY A 1 191 ? 6.949 8.297 8.234 1 91.94 191 GLY A N 1
ATOM 1520 C CA . GLY A 1 191 ? 7.289 7.492 7.07 1 91.94 191 GLY A CA 1
ATOM 1521 C C . GLY A 1 191 ? 7.762 6.094 7.43 1 91.94 191 GLY A C 1
ATOM 1522 O O . GLY A 1 191 ? 7.418 5.125 6.75 1 91.94 191 GLY A O 1
ATOM 1523 N N . PHE A 1 192 ? 8.5 6.031 8.547 1 96.19 192 PHE A N 1
ATOM 1524 C CA . PHE A 1 192 ? 8.984 4.734 8.992 1 96.19 192 PHE A CA 1
ATOM 1525 C C . PHE A 1 192 ? 7.828 3.828 9.391 1 96.19 192 PHE A C 1
ATOM 1527 O O . PHE A 1 192 ? 7.809 2.646 9.039 1 96.19 192 PHE A O 1
ATOM 1534 N N . LYS A 1 193 ? 6.898 4.359 10.086 1 94 193 LYS A N 1
ATOM 1535 C CA . LYS A 1 193 ? 5.758 3.578 10.562 1 94 193 LYS A CA 1
ATOM 1536 C C . LYS A 1 193 ? 4.879 3.133 9.398 1 94 193 LYS A C 1
ATOM 1538 O O . LYS A 1 193 ? 4.43 1.985 9.352 1 94 193 LYS A O 1
ATOM 1543 N N . TYR A 1 194 ? 4.664 3.979 8.484 1 89.25 194 TYR A N 1
ATOM 1544 C CA . TYR A 1 194 ? 3.904 3.637 7.289 1 89.25 194 TYR A CA 1
ATOM 1545 C C . TYR A 1 194 ? 4.582 2.512 6.516 1 89.25 194 TYR A C 1
ATOM 1547 O O . TYR A 1 194 ? 3.928 1.547 6.113 1 89.25 194 TYR A O 1
ATOM 1555 N N . ALA A 1 195 ? 5.836 2.641 6.359 1 95.56 195 ALA A N 1
ATOM 1556 C CA . ALA A 1 195 ? 6.602 1.647 5.609 1 95.56 195 ALA A CA 1
ATOM 1557 C C . ALA A 1 195 ? 6.641 0.313 6.352 1 95.56 195 ALA A C 1
ATOM 1559 O O . ALA A 1 195 ? 6.695 -0.749 5.727 1 95.56 195 ALA A O 1
ATOM 1560 N N . ALA A 1 196 ? 6.625 0.381 7.68 1 94.75 196 ALA A N 1
ATOM 1561 C CA . ALA A 1 196 ? 6.672 -0.84 8.477 1 94.75 196 ALA A CA 1
ATOM 1562 C C . ALA A 1 196 ? 5.469 -1.733 8.188 1 94.75 196 ALA A C 1
ATOM 1564 O O . ALA A 1 196 ? 5.617 -2.947 8.023 1 94.75 196 ALA A O 1
ATOM 1565 N N . ILE A 1 197 ? 4.355 -1.185 8.094 1 89.19 197 ILE A N 1
ATOM 1566 C CA . ILE A 1 197 ? 3.143 -1.939 7.801 1 89.19 197 ILE A CA 1
ATOM 1567 C C . ILE A 1 197 ? 3.209 -2.492 6.379 1 89.19 197 ILE A C 1
ATOM 1569 O O . ILE A 1 197 ? 2.895 -3.662 6.145 1 89.19 197 ILE A O 1
ATOM 1573 N N . ASN A 1 198 ? 3.699 -1.745 5.484 1 92.44 198 ASN A N 1
ATOM 1574 C CA . ASN A 1 198 ? 3.74 -2.139 4.082 1 92.44 198 ASN A CA 1
ATOM 1575 C C . ASN A 1 198 ? 4.848 -3.152 3.814 1 92.44 198 ASN A C 1
ATOM 1577 O O . ASN A 1 198 ? 4.805 -3.879 2.818 1 92.44 198 ASN A O 1
ATOM 1581 N N . ALA A 1 199 ? 5.84 -3.154 4.711 1 97.12 199 ALA A N 1
ATOM 1582 C CA . ALA A 1 199 ? 6.922 -4.125 4.566 1 97.12 199 ALA A CA 1
ATOM 1583 C C . ALA A 1 199 ? 6.387 -5.555 4.629 1 97.12 199 ALA A C 1
ATOM 1585 O O . ALA A 1 199 ? 6.797 -6.41 3.842 1 97.12 199 ALA A O 1
ATOM 1586 N N . THR A 1 200 ? 5.52 -5.781 5.531 1 95.81 200 THR A N 1
ATOM 1587 C CA . THR A 1 200 ? 4.934 -7.105 5.684 1 95.81 200 THR A CA 1
ATOM 1588 C C . THR A 1 200 ? 4.062 -7.453 4.48 1 95.81 200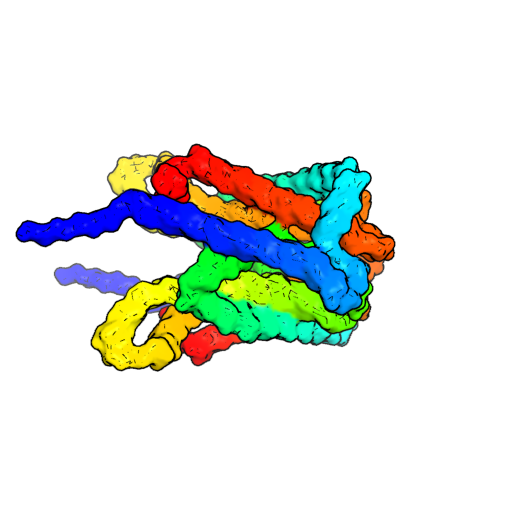 THR A C 1
ATOM 1590 O O . THR A 1 200 ? 4.035 -8.602 4.039 1 95.81 200 THR A O 1
ATOM 1593 N N . VAL A 1 201 ? 3.41 -6.512 3.93 1 93.56 201 VAL A N 1
ATOM 1594 C CA . VAL A 1 201 ? 2.588 -6.695 2.736 1 93.56 201 VAL A CA 1
ATOM 1595 C C . VAL A 1 201 ? 3.475 -7.066 1.551 1 93.56 201 VAL A C 1
ATOM 1597 O O . VAL A 1 201 ? 3.172 -8.008 0.817 1 93.56 201 VAL A O 1
ATOM 1600 N N . GLY A 1 202 ? 4.555 -6.359 1.423 1 95.25 202 GLY A N 1
ATOM 1601 C CA . GLY A 1 202 ? 5.496 -6.656 0.354 1 95.25 202 GLY A CA 1
ATOM 1602 C C . GLY A 1 202 ? 6.066 -8.062 0.433 1 95.25 202 GLY A C 1
ATOM 1603 O O . GLY A 1 202 ? 6.172 -8.75 -0.582 1 95.25 202 GLY A O 1
ATOM 1604 N N . ALA A 1 203 ? 6.406 -8.461 1.638 1 97.06 203 ALA A N 1
ATOM 1605 C CA . ALA A 1 203 ? 6.949 -9.797 1.832 1 97.06 203 ALA A CA 1
ATOM 1606 C C . ALA A 1 203 ? 5.918 -10.867 1.473 1 97.06 203 ALA A C 1
ATOM 1608 O O . ALA A 1 203 ? 6.238 -11.844 0.79 1 97.06 203 ALA A O 1
ATOM 1609 N N . ALA A 1 20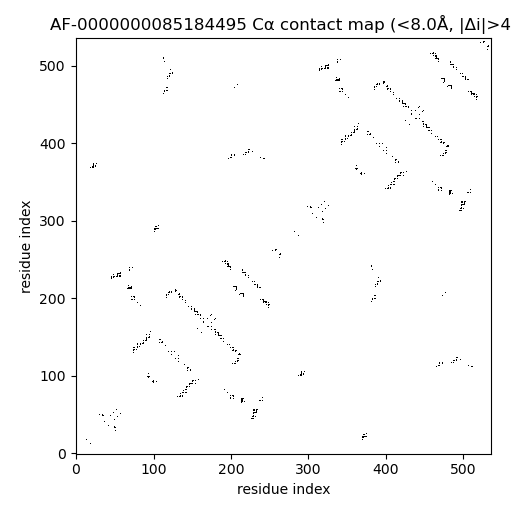4 ? 4.719 -10.656 1.927 1 96.19 204 ALA A N 1
ATOM 1610 C CA . ALA A 1 204 ? 3.652 -11.625 1.664 1 96.19 204 ALA A CA 1
ATOM 1611 C C . ALA A 1 204 ? 3.389 -11.758 0.167 1 96.19 204 ALA A C 1
ATOM 1613 O O . ALA A 1 204 ? 3.207 -12.867 -0.343 1 96.19 204 ALA A O 1
ATOM 1614 N N . ILE A 1 205 ? 3.383 -10.68 -0.523 1 93.88 205 ILE A N 1
ATOM 1615 C CA . ILE A 1 205 ? 3.113 -10.672 -1.957 1 93.88 205 ILE A CA 1
ATOM 1616 C C . ILE A 1 205 ? 4.223 -11.422 -2.693 1 93.88 205 ILE A C 1
ATOM 1618 O O . ILE A 1 205 ? 3.949 -12.234 -3.58 1 93.88 205 ILE A O 1
ATOM 1622 N N . ALA A 1 206 ? 5.445 -11.141 -2.311 1 95.75 206 ALA A N 1
ATOM 1623 C CA . ALA A 1 206 ? 6.574 -11.82 -2.934 1 95.75 206 ALA A CA 1
ATOM 1624 C C . ALA A 1 206 ? 6.504 -13.328 -2.701 1 95.75 206 ALA A C 1
ATOM 1626 O O . ALA A 1 206 ? 6.82 -14.117 -3.596 1 95.75 206 ALA A O 1
ATOM 1627 N N . GLU A 1 207 ? 6.086 -13.695 -1.536 1 96.56 207 GLU A N 1
ATOM 1628 C CA . GLU A 1 207 ? 5.969 -15.109 -1.208 1 96.56 207 GLU A CA 1
ATOM 1629 C C . GLU A 1 207 ? 4.828 -15.766 -1.98 1 96.56 207 GLU A C 1
ATOM 1631 O O . GLU A 1 207 ? 4.902 -16.938 -2.338 1 96.56 207 GLU A O 1
ATOM 1636 N N . PHE A 1 208 ? 3.709 -15.023 -2.236 1 94.19 208 PHE A N 1
ATOM 1637 C CA . PHE A 1 208 ? 2.598 -15.523 -3.033 1 94.19 208 PHE A CA 1
ATOM 1638 C C . PHE A 1 208 ? 3.049 -15.844 -4.453 1 94.19 208 PHE A C 1
ATOM 1640 O O . PHE A 1 208 ? 2.598 -16.828 -5.047 1 94.19 208 PHE A O 1
ATOM 1647 N N . ILE A 1 209 ? 3.875 -14.961 -4.941 1 92.12 209 ILE A N 1
ATOM 1648 C CA . ILE A 1 209 ? 4.285 -15.07 -6.336 1 92.12 209 ILE A CA 1
ATOM 1649 C C . ILE A 1 209 ? 5.266 -16.234 -6.5 1 92.12 209 ILE A C 1
ATOM 1651 O O . ILE A 1 209 ? 5.207 -16.969 -7.488 1 92.12 209 ILE A O 1
ATOM 1655 N N . GLY A 1 210 ? 6.16 -16.281 -5.457 1 92.5 210 GLY A N 1
ATOM 1656 C CA . GLY A 1 210 ? 7.105 -17.375 -5.539 1 92.5 210 GLY A CA 1
ATOM 1657 C C . GLY A 1 210 ? 7.922 -17.562 -4.27 1 92.5 210 GLY A C 1
ATOM 1658 O O . GLY A 1 210 ? 8.789 -16.734 -3.965 1 92.5 210 GLY A O 1
ATOM 1659 N N . SER A 1 211 ? 7.641 -18.688 -3.639 1 94.44 211 SER A N 1
ATOM 1660 C CA . SER A 1 211 ? 8.383 -19.047 -2.438 1 94.44 211 SER A CA 1
ATOM 1661 C C . SER A 1 211 ? 8.109 -20.5 -2.035 1 94.44 211 SER A C 1
ATOM 1663 O O . SER A 1 211 ? 7.117 -21.094 -2.473 1 94.44 211 SER A O 1
ATOM 1665 N N . ASP A 1 212 ? 9.055 -21.031 -1.28 1 95.44 212 ASP A N 1
ATOM 1666 C CA . ASP A 1 212 ? 8.82 -22.359 -0.718 1 95.44 212 ASP A CA 1
ATOM 1667 C C . ASP A 1 212 ? 8.688 -22.297 0.802 1 95.44 212 ASP A C 1
ATOM 1669 O O . ASP A 1 212 ? 8.594 -23.328 1.465 1 95.44 212 ASP A O 1
ATOM 1673 N N . GLU A 1 213 ? 8.727 -21.172 1.244 1 97.25 213 GLU A N 1
ATOM 1674 C CA . GLU A 1 213 ? 8.547 -20.938 2.674 1 97.25 213 GLU A CA 1
ATOM 1675 C C . GLU A 1 213 ? 7.957 -19.547 2.938 1 97.25 213 GLU A C 1
ATOM 1677 O O . GLU A 1 213 ? 7.773 -18.766 2.008 1 97.25 213 GLU A O 1
ATOM 1682 N N . GLY A 1 214 ? 7.59 -19.344 4.281 1 98.38 214 GLY A N 1
ATOM 1683 C CA . GLY A 1 214 ? 7.004 -18.078 4.664 1 98.38 214 GLY A CA 1
ATOM 1684 C C . GLY A 1 214 ? 5.5 -18.141 4.852 1 98.38 214 GLY A C 1
ATOM 1685 O O . GLY A 1 214 ? 4.855 -19.094 4.43 1 98.38 214 GLY A O 1
ATOM 1686 N N . LEU A 1 215 ? 5.004 -17.141 5.438 1 98.56 215 LEU A N 1
ATOM 1687 C CA . LEU A 1 215 ? 3.58 -17.094 5.746 1 98.56 215 LEU A CA 1
ATOM 1688 C C . LEU A 1 215 ? 2.75 -16.969 4.473 1 98.56 215 LEU A C 1
ATOM 1690 O O . LEU A 1 215 ? 1.657 -17.531 4.383 1 98.56 215 LEU A O 1
ATOM 1694 N N . GLY A 1 216 ? 3.262 -16.141 3.533 1 97.31 216 GLY A N 1
ATOM 1695 C CA . GLY A 1 216 ? 2.557 -16.062 2.264 1 97.31 216 GLY A CA 1
ATOM 1696 C C . GLY A 1 216 ? 2.445 -17.406 1.557 1 97.31 216 GLY A C 1
ATOM 1697 O O . GLY A 1 216 ? 1.382 -17.75 1.044 1 97.31 216 GLY A O 1
ATOM 1698 N N . PHE A 1 217 ? 3.498 -18.109 1.528 1 97.19 217 PHE A N 1
ATOM 1699 C CA . PHE A 1 217 ? 3.52 -19.469 0.98 1 97.19 217 PHE A CA 1
ATOM 1700 C C . PHE A 1 217 ? 2.549 -20.375 1.73 1 97.19 217 PHE A C 1
ATOM 1702 O O . PHE A 1 217 ? 1.776 -21.109 1.113 1 97.19 217 PHE A O 1
ATOM 1709 N N . TYR A 1 218 ? 2.604 -20.266 2.992 1 98.38 218 TYR A N 1
ATOM 1710 C CA . TYR A 1 218 ? 1.734 -21.062 3.857 1 98.38 218 TYR A CA 1
ATOM 1711 C C . TYR A 1 218 ? 0.267 -20.797 3.551 1 98.38 218 TYR A C 1
ATOM 1713 O O . TYR A 1 218 ? -0.519 -21.719 3.373 1 98.38 218 TYR A O 1
ATOM 1721 N N . ILE A 1 219 ? -0.129 -19.562 3.455 1 97.81 219 ILE A N 1
ATOM 1722 C CA . ILE A 1 219 ? -1.509 -19.156 3.199 1 97.81 219 ILE A CA 1
ATOM 1723 C C . ILE A 1 219 ? -1.958 -19.703 1.843 1 97.81 219 ILE A C 1
ATOM 1725 O O . ILE A 1 219 ? -3.066 -20.219 1.712 1 97.81 219 ILE A O 1
ATOM 1729 N N . GLN A 1 220 ? -1.114 -19.641 0.894 1 95.19 220 GLN A N 1
ATOM 1730 C CA . GLN A 1 220 ? -1.451 -20.094 -0.449 1 95.19 220 GLN A CA 1
ATOM 1731 C C . GLN A 1 220 ? -1.654 -21.609 -0.477 1 95.19 220 GLN A C 1
ATOM 1733 O O . GLN A 1 220 ? -2.631 -22.094 -1.046 1 95.19 220 GLN A O 1
ATOM 1738 N N . ILE A 1 221 ? -0.778 -22.328 0.148 1 95.88 221 ILE A N 1
ATOM 1739 C CA . ILE A 1 221 ? -0.805 -23.781 0.093 1 95.88 221 ILE A CA 1
ATOM 1740 C C . ILE A 1 221 ? -2.014 -24.312 0.866 1 95.88 221 ILE A C 1
ATOM 1742 O O . ILE A 1 221 ? -2.736 -25.172 0.383 1 95.88 221 ILE A O 1
ATOM 1746 N N . VAL A 1 222 ? -2.207 -23.797 1.998 1 96.81 222 VAL A N 1
ATOM 1747 C CA . VAL A 1 222 ? -3.301 -24.312 2.811 1 96.81 222 VAL A CA 1
ATOM 1748 C C . VAL A 1 222 ? -4.641 -23.938 2.184 1 96.81 222 VAL A C 1
ATOM 1750 O O . VAL A 1 222 ? -5.613 -24.688 2.279 1 96.81 222 VAL A O 1
ATOM 1753 N N . THR A 1 223 ? -4.715 -22.766 1.597 1 95.5 223 THR A N 1
ATOM 1754 C CA . THR A 1 223 ? -5.926 -22.391 0.873 1 95.5 223 THR A CA 1
ATOM 1755 C C . THR A 1 223 ? -6.188 -23.359 -0.281 1 95.5 223 THR A C 1
ATOM 1757 O O . THR A 1 223 ? -7.32 -23.781 -0.494 1 95.5 223 THR A O 1
ATOM 1760 N N . GLY A 1 224 ? -5.141 -23.703 -1.008 1 93.19 224 GLY A N 1
ATOM 1761 C CA . GLY A 1 224 ? -5.258 -24.656 -2.088 1 93.19 224 GLY A CA 1
ATOM 1762 C C . GLY A 1 224 ? -5.703 -26.031 -1.614 1 93.19 224 GLY A C 1
ATOM 1763 O O . GLY A 1 224 ? -6.332 -26.781 -2.365 1 93.19 224 GLY A O 1
ATOM 1764 N N . ASN A 1 225 ? -5.375 -26.344 -0.418 1 94.69 225 ASN A N 1
ATOM 1765 C CA . ASN A 1 225 ? -5.766 -27.609 0.189 1 94.69 225 ASN A CA 1
ATOM 1766 C C . ASN A 1 225 ? -7.125 -27.5 0.876 1 94.69 225 ASN A C 1
ATOM 1768 O O . ASN A 1 225 ? -7.484 -28.359 1.683 1 94.69 225 ASN A O 1
ATOM 1772 N N . MET A 1 226 ? -7.773 -26.391 0.7 1 93.19 226 MET A N 1
ATOM 1773 C CA . MET A 1 226 ? -9.125 -26.141 1.194 1 93.19 226 MET A CA 1
ATOM 1774 C C . MET A 1 226 ? -9.156 -26.125 2.719 1 93.19 226 MET A C 1
ATOM 1776 O O . MET A 1 226 ? -10.016 -26.766 3.332 1 93.19 226 MET A O 1
ATOM 1780 N N . ARG A 1 227 ? -8.164 -25.531 3.236 1 95.19 227 ARG A N 1
ATOM 1781 C CA . ARG A 1 227 ? -8.078 -25.344 4.68 1 95.19 227 ARG A CA 1
ATOM 1782 C C . ARG A 1 227 ? -8.094 -23.859 5.039 1 95.19 227 ARG A C 1
ATOM 1784 O O . ARG A 1 227 ? -7.102 -23.312 5.531 1 95.19 227 ARG A O 1
ATOM 1791 N N . PRO A 1 228 ? -9.297 -23.312 4.926 1 95.25 228 PRO A N 1
ATOM 1792 C CA . PRO A 1 228 ? -9.383 -21.875 5.238 1 95.25 228 PRO A CA 1
ATOM 1793 C C . PRO A 1 228 ? -9.102 -21.578 6.707 1 95.25 228 PRO A C 1
ATOM 1795 O O . PRO A 1 228 ? -8.68 -20.469 7.043 1 95.25 228 PRO A O 1
ATOM 1798 N N . ASP A 1 229 ? -9.312 -22.531 7.566 1 95.69 229 ASP A N 1
ATOM 1799 C CA . ASP A 1 229 ? -9.008 -22.359 8.984 1 95.69 229 ASP A CA 1
ATOM 1800 C C . ASP A 1 229 ? -7.535 -22.016 9.188 1 95.69 229 ASP A C 1
ATOM 1802 O O . ASP A 1 229 ? -7.207 -21.062 9.891 1 95.69 229 ASP A O 1
ATOM 1806 N N . LEU A 1 230 ? -6.691 -22.734 8.422 1 97.25 230 LEU A N 1
ATOM 1807 C CA . LEU A 1 230 ? -5.254 -22.516 8.539 1 97.25 230 LEU A CA 1
ATOM 1808 C C . LEU A 1 230 ? -4.844 -21.25 7.77 1 97.25 230 LEU A C 1
ATOM 1810 O O . LEU A 1 230 ? -3.891 -20.578 8.156 1 97.25 230 LEU A O 1
ATOM 1814 N N . ALA A 1 231 ? -5.578 -20.953 6.742 1 97.5 231 ALA A N 1
ATOM 1815 C CA . ALA A 1 231 ? -5.309 -19.719 6.016 1 97.5 231 ALA A CA 1
ATOM 1816 C C . ALA A 1 231 ? -5.551 -18.5 6.902 1 97.5 231 ALA A C 1
ATOM 1818 O O . ALA A 1 231 ? -4.727 -17.578 6.949 1 97.5 231 ALA A O 1
ATOM 1819 N N . PHE A 1 232 ? -6.668 -18.531 7.633 1 96.5 232 PHE A N 1
ATOM 1820 C CA . PHE A 1 232 ? -6.977 -17.438 8.547 1 96.5 232 PHE A CA 1
ATOM 1821 C C . PHE A 1 232 ? -5.934 -17.359 9.656 1 96.5 232 PHE A C 1
ATOM 1823 O O . PHE A 1 232 ? -5.566 -16.266 10.086 1 96.5 232 PHE A O 1
ATOM 1830 N N . ALA A 1 233 ? -5.504 -18.484 10.086 1 97.62 233 ALA A N 1
ATOM 1831 C CA . ALA A 1 233 ? -4.445 -18.484 11.086 1 97.62 233 ALA A CA 1
ATOM 1832 C C . ALA A 1 233 ? -3.172 -17.844 10.555 1 97.62 233 ALA A C 1
ATOM 1834 O O . ALA A 1 233 ? -2.527 -17.047 11.25 1 97.62 233 ALA A O 1
ATOM 1835 N N . GLY A 1 234 ? -2.805 -18.203 9.32 1 98 234 GLY A N 1
ATOM 1836 C CA . GLY A 1 234 ? -1.655 -17.578 8.688 1 98 234 GLY A CA 1
ATOM 1837 C C . GLY A 1 234 ? -1.786 -16.062 8.57 1 98 234 GLY A C 1
ATOM 1838 O O . GLY A 1 234 ? -0.828 -15.328 8.82 1 98 234 GLY A O 1
ATOM 1839 N N . ILE A 1 235 ? -2.953 -15.594 8.211 1 97 235 ILE A N 1
ATOM 1840 C CA . ILE A 1 235 ? -3.227 -14.164 8.078 1 97 235 ILE A CA 1
ATOM 1841 C C . ILE A 1 235 ? -3.1 -13.492 9.445 1 97 235 ILE A C 1
ATOM 1843 O O . ILE A 1 235 ? -2.57 -12.383 9.547 1 97 235 ILE A O 1
ATOM 1847 N N . PHE A 1 236 ? -3.576 -14.156 10.438 1 96.44 236 PHE A N 1
ATOM 1848 C CA . PHE A 1 236 ? -3.459 -13.641 11.797 1 96.44 236 PHE A CA 1
ATOM 1849 C C . PHE A 1 236 ? -1.996 -13.453 12.18 1 96.44 236 PHE A C 1
ATOM 1851 O O . PHE A 1 236 ? -1.615 -12.398 12.695 1 96.44 236 PHE A O 1
ATOM 1858 N N . PHE A 1 237 ? -1.153 -14.445 11.914 1 97.81 237 PHE A N 1
ATOM 1859 C CA . PHE A 1 237 ? 0.265 -14.352 12.25 1 97.81 237 PHE A CA 1
ATOM 1860 C C . PHE A 1 237 ? 0.949 -13.281 11.406 1 97.81 237 PHE A C 1
ATOM 1862 O O . PHE A 1 237 ? 1.844 -12.586 11.891 1 97.81 237 PHE A O 1
ATOM 1869 N N . LEU A 1 238 ? 0.542 -13.188 10.18 1 97.69 238 LEU A N 1
ATOM 1870 C CA . LEU A 1 238 ? 1.056 -12.125 9.32 1 97.69 238 LEU A CA 1
ATOM 1871 C C . LEU A 1 238 ? 0.72 -10.758 9.898 1 97.69 238 LEU A C 1
ATOM 1873 O O . LEU A 1 238 ? 1.557 -9.852 9.883 1 97.69 238 LEU A O 1
ATOM 1877 N N . THR A 1 239 ? -0.496 -10.609 10.359 1 96.56 239 THR A N 1
ATOM 1878 C CA . THR A 1 239 ? -0.941 -9.367 10.969 1 96.56 239 THR A CA 1
ATOM 1879 C C . THR A 1 239 ? -0.13 -9.055 12.227 1 96.56 239 THR A C 1
ATOM 1881 O O . THR A 1 239 ? 0.296 -7.922 12.43 1 96.56 239 THR A O 1
ATOM 1884 N N . LEU A 1 240 ? 0.1 -10.039 13.023 1 96.31 240 LEU A N 1
ATOM 1885 C CA . LEU A 1 240 ? 0.896 -9.867 14.234 1 96.31 240 LEU A CA 1
ATOM 1886 C C . LEU A 1 240 ? 2.314 -9.422 13.891 1 96.31 240 LEU A C 1
ATOM 1888 O O . LEU A 1 240 ? 2.91 -8.625 14.617 1 96.31 240 LEU A O 1
ATOM 1892 N N . LEU A 1 241 ? 2.838 -10.008 12.859 1 96.69 241 LEU A N 1
ATOM 1893 C CA . LEU A 1 241 ? 4.168 -9.609 12.414 1 96.69 241 LEU A CA 1
ATOM 1894 C C . LEU A 1 241 ? 4.203 -8.133 12.039 1 96.69 241 LEU A C 1
ATOM 1896 O O . LEU A 1 241 ? 5.113 -7.41 12.438 1 96.69 241 LEU A O 1
ATOM 1900 N N . GLY A 1 242 ? 3.227 -7.715 11.219 1 95.38 242 GLY A N 1
ATOM 1901 C CA . GLY A 1 242 ? 3.137 -6.312 10.852 1 95.38 242 GLY A CA 1
ATOM 1902 C C . GLY A 1 242 ? 2.973 -5.391 12.047 1 95.38 242 GLY A C 1
ATOM 1903 O O . GLY A 1 242 ? 3.643 -4.363 12.141 1 95.38 242 GLY A O 1
ATOM 1904 N N . LEU A 1 243 ? 2.113 -5.762 12.992 1 94.38 243 LEU A N 1
ATOM 1905 C CA . LEU A 1 243 ? 1.897 -4.996 14.219 1 94.38 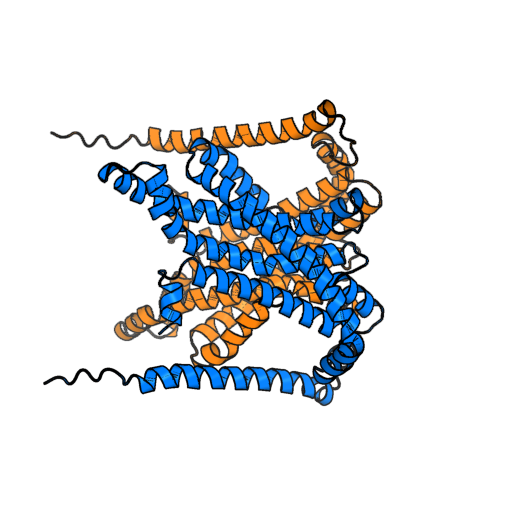243 LEU A CA 1
ATOM 1906 C C . LEU A 1 243 ? 3.16 -4.969 15.07 1 94.38 243 LEU A C 1
ATOM 1908 O O . LEU A 1 243 ? 3.453 -3.963 15.719 1 94.38 243 LEU A O 1
ATOM 1912 N N . GLY A 1 244 ? 3.805 -6.086 15.086 1 96.06 244 GLY A N 1
ATOM 1913 C CA . GLY A 1 244 ? 5.062 -6.148 15.812 1 96.06 244 GLY A CA 1
ATOM 1914 C C . GLY A 1 244 ? 6.102 -5.172 15.289 1 96.06 244 GLY A C 1
ATOM 1915 O O . GLY A 1 244 ? 6.723 -4.445 16.078 1 96.06 244 GLY A O 1
ATOM 1916 N N . LEU A 1 245 ? 6.289 -5.172 14 1 96.31 245 LEU A N 1
ATOM 1917 C CA . LEU A 1 245 ? 7.246 -4.242 13.406 1 96.31 245 LEU A CA 1
ATOM 1918 C C . LEU A 1 245 ? 6.824 -2.797 13.656 1 96.31 245 LEU A C 1
ATOM 1920 O O . LEU A 1 245 ? 7.656 -1.949 13.984 1 96.31 245 LEU A O 1
ATOM 1924 N N . PHE A 1 246 ? 5.578 -2.52 13.492 1 94.81 246 PHE A N 1
ATOM 1925 C CA . PHE A 1 246 ? 5.039 -1.196 13.781 1 94.81 246 PHE A CA 1
ATOM 1926 C C . PHE A 1 246 ? 5.32 -0.804 15.227 1 94.81 246 PHE A C 1
ATOM 1928 O O . PHE A 1 246 ? 5.711 0.331 15.508 1 94.81 246 PHE A O 1
ATOM 1935 N N . GLY A 1 247 ? 5.066 -1.702 16.094 1 94.5 247 GLY A N 1
ATOM 1936 C CA . GLY A 1 247 ? 5.328 -1.467 17.516 1 94.5 247 GLY A CA 1
ATOM 1937 C C . GLY A 1 247 ? 6.789 -1.192 17.812 1 94.5 247 GLY A C 1
ATOM 1938 O O . GLY A 1 247 ? 7.109 -0.293 18.594 1 94.5 247 GLY A O 1
ATOM 1939 N N . ILE A 1 248 ? 7.668 -1.92 17.219 1 96.69 248 ILE A N 1
ATOM 1940 C CA . ILE A 1 248 ? 9.102 -1.735 17.391 1 96.69 248 ILE A CA 1
ATOM 1941 C C . ILE A 1 248 ? 9.516 -0.345 16.922 1 96.69 248 ILE A C 1
ATOM 1943 O O . ILE A 1 248 ? 10.289 0.347 17.578 1 96.69 248 ILE A O 1
ATOM 1947 N N . VAL A 1 249 ? 9.008 0.063 15.805 1 96 249 VAL A N 1
ATOM 1948 C CA . VAL A 1 249 ? 9.328 1.372 15.242 1 96 249 VAL A CA 1
ATOM 1949 C C . VAL A 1 249 ? 8.781 2.471 16.156 1 96 249 VAL A C 1
ATOM 1951 O O . VAL A 1 249 ? 9.438 3.49 16.375 1 96 249 VAL A O 1
ATOM 1954 N N . THR A 1 250 ? 7.598 2.254 16.656 1 92.94 250 THR A N 1
ATOM 1955 C CA . THR A 1 250 ? 7 3.207 17.578 1 92.94 250 THR A CA 1
ATOM 1956 C C . THR A 1 250 ? 7.84 3.328 18.859 1 92.94 250 THR A C 1
ATOM 1958 O O . THR A 1 250 ? 8.039 4.43 19.375 1 92.94 250 THR A O 1
ATOM 1961 N N . LEU A 1 251 ? 8.289 2.242 19.328 1 93.75 251 LEU A N 1
ATOM 1962 C CA . LEU A 1 251 ? 9.148 2.236 20.516 1 93.75 251 LEU A CA 1
ATOM 1963 C C . LEU A 1 251 ? 10.469 2.953 20.219 1 93.75 251 LEU A C 1
ATOM 1965 O O . LEU A 1 251 ? 10.969 3.691 21.078 1 93.75 251 LEU A O 1
ATOM 1969 N N . ALA A 1 252 ? 10.969 2.74 19.047 1 94.5 252 ALA A N 1
ATOM 1970 C CA . ALA A 1 252 ? 12.188 3.428 18.641 1 94.5 252 ALA A CA 1
ATOM 1971 C C . ALA A 1 252 ? 11.977 4.938 18.594 1 94.5 252 ALA A C 1
ATOM 1973 O O . ALA A 1 252 ? 12.867 5.707 18.969 1 94.5 252 ALA A O 1
ATOM 1974 N N . GLU A 1 253 ? 10.867 5.332 18.047 1 92 253 GLU A N 1
ATOM 1975 C CA . GLU A 1 253 ? 10.539 6.75 18.031 1 92 253 GLU A CA 1
ATOM 1976 C C . GLU A 1 253 ? 10.547 7.348 19.438 1 92 253 GLU A C 1
ATOM 1978 O O . GLU A 1 253 ? 11.125 8.414 19.656 1 92 253 GLU A O 1
ATOM 1983 N N . ARG A 1 254 ? 9.984 6.672 20.406 1 90 254 ARG A N 1
ATOM 1984 C CA . ARG A 1 254 ? 9.875 7.145 21.781 1 90 254 ARG A CA 1
ATOM 1985 C C . ARG A 1 254 ? 11.25 7.246 22.438 1 90 254 ARG A C 1
ATOM 1987 O O . ARG A 1 254 ? 11.492 8.141 23.25 1 90 254 ARG A O 1
ATOM 1994 N N . LEU A 1 255 ? 12.055 6.359 22.078 1 89.75 255 LEU A N 1
ATOM 1995 C CA . LEU A 1 255 ? 13.383 6.32 22.688 1 89.75 255 LEU A CA 1
ATOM 1996 C C . LEU A 1 255 ? 14.305 7.359 22.062 1 89.75 255 LEU A C 1
ATOM 1998 O O . LEU A 1 255 ? 15.133 7.953 22.75 1 89.75 255 LEU A O 1
ATOM 2002 N N . LEU A 1 256 ? 14.125 7.578 20.766 1 85.69 256 LEU A N 1
ATOM 2003 C CA . LEU A 1 256 ? 15.055 8.438 20.031 1 85.69 256 LEU A CA 1
ATOM 2004 C C . LEU A 1 256 ? 14.586 9.891 20.078 1 85.69 256 LEU A C 1
ATOM 2006 O O . LEU A 1 256 ? 15.398 10.805 19.938 1 85.69 256 LEU A O 1
ATOM 2010 N N . ILE A 1 257 ? 13.312 10.016 20.141 1 83.31 257 ILE A N 1
ATOM 2011 C CA . ILE A 1 257 ? 12.781 11.375 20.141 1 83.31 257 ILE A CA 1
ATOM 2012 C C . ILE A 1 257 ? 11.906 11.594 21.375 1 83.31 257 ILE A C 1
ATOM 2014 O O . ILE A 1 257 ? 10.734 11.961 21.25 1 83.31 257 ILE A O 1
ATOM 2018 N N . PRO A 1 258 ? 12.531 11.531 22.547 1 75.31 258 PRO A N 1
ATOM 2019 C CA . PRO A 1 258 ? 11.734 11.664 23.766 1 75.31 258 PRO A CA 1
ATOM 2020 C C . PRO A 1 258 ? 11.188 13.078 23.969 1 75.31 258 PRO A C 1
ATOM 2022 O O . PRO A 1 258 ? 10.25 13.273 24.75 1 75.31 258 PRO A O 1
ATOM 2025 N N . TRP A 1 259 ? 11.672 14.039 23.281 1 71.12 259 TRP A N 1
ATOM 2026 C CA . TRP A 1 259 ? 11.297 15.438 23.5 1 71.12 259 TRP A CA 1
ATOM 2027 C C . TRP A 1 259 ? 10.047 15.797 22.703 1 71.12 259 TRP A C 1
ATOM 2029 O O . TRP A 1 259 ? 9.422 16.828 22.953 1 71.12 259 TRP A O 1
ATOM 2039 N N . HIS A 1 260 ? 9.812 14.992 21.766 1 65.5 260 HIS A N 1
ATOM 2040 C CA . HIS A 1 260 ? 8.727 15.359 20.859 1 65.5 260 HIS A CA 1
ATOM 2041 C C . HIS A 1 260 ? 7.367 15.086 21.5 1 65.5 260 HIS A C 1
ATOM 2043 O O . HIS A 1 260 ? 7.203 14.102 22.219 1 65.5 260 HIS A O 1
ATOM 2049 N N . ILE A 1 261 ? 6.5 16.094 21.344 1 57.62 261 ILE A N 1
ATOM 2050 C CA . ILE A 1 261 ? 5.164 16.125 21.922 1 57.62 261 ILE A CA 1
ATOM 2051 C C . ILE A 1 261 ? 4.422 14.836 21.609 1 57.62 261 ILE A C 1
ATOM 2053 O O . ILE A 1 261 ? 3.65 14.344 22.438 1 57.62 261 ILE A O 1
ATOM 2057 N N . SER A 1 262 ? 4.711 14.305 20.5 1 56.31 262 SER A N 1
ATOM 2058 C CA . SER A 1 262 ? 4.027 13.062 20.141 1 56.31 262 SER A CA 1
ATOM 2059 C C . SER A 1 262 ? 4.285 11.984 21.188 1 56.31 262 SER A C 1
ATOM 2061 O O . SER A 1 262 ? 3.443 11.109 21.406 1 56.31 262 SER A O 1
ATOM 2063 N N . VAL A 1 263 ? 5.359 12.125 21.812 1 52.47 263 VAL A N 1
ATOM 2064 C CA . VAL A 1 263 ? 5.742 11.188 22.859 1 52.47 263 VAL A CA 1
ATOM 2065 C C . VAL A 1 263 ? 5.258 11.688 24.219 1 52.47 263 VAL A C 1
ATOM 2067 O O . VAL A 1 263 ? 4.875 10.898 25.078 1 52.47 263 VAL A O 1
ATOM 2070 N N . ARG A 1 264 ? 5.211 12.953 24.344 1 49.25 264 ARG A N 1
ATOM 2071 C CA . ARG A 1 264 ? 4.844 13.523 25.641 1 49.25 264 ARG A CA 1
ATOM 2072 C C . ARG A 1 264 ? 3.35 13.359 25.891 1 49.25 264 ARG A C 1
ATOM 2074 O O . ARG A 1 264 ? 2.928 13.242 27.047 1 49.25 264 ARG A O 1
ATOM 2081 N N . ARG A 1 265 ? 2.639 13.422 24.906 1 49 265 ARG A N 1
ATOM 2082 C CA . ARG A 1 265 ? 1.203 13.32 25.156 1 49 265 ARG A CA 1
ATOM 2083 C C . ARG A 1 265 ? 0.827 11.906 25.594 1 49 265 ARG A C 1
ATOM 2085 O O . ARG A 1 265 ? -0.173 11.711 26.281 1 49 265 ARG A O 1
ATOM 2092 N N . THR A 1 266 ? 1.6 11.016 25.156 1 44 266 THR A N 1
ATOM 2093 C CA . THR A 1 266 ? 1.237 9.68 25.609 1 44 266 THR A CA 1
ATOM 2094 C C . THR A 1 266 ? 1.7 9.445 27.047 1 44 266 THR A C 1
ATOM 2096 O O . THR A 1 266 ? 1.305 8.469 27.672 1 44 266 THR A O 1
ATOM 2099 N N . ALA A 1 267 ? 2.615 10.289 27.5 1 42.56 267 ALA A N 1
ATOM 2100 C CA . ALA A 1 267 ? 3.145 10.078 28.844 1 42.56 267 ALA A CA 1
ATOM 2101 C C . ALA A 1 267 ? 2.256 10.742 29.891 1 42.56 267 ALA A C 1
ATOM 2103 O O . ALA A 1 267 ? 2.426 10.508 31.094 1 42.56 267 ALA A O 1
ATOM 2104 N N . HIS A 1 268 ? 1.472 11.656 29.516 1 37 268 HIS A N 1
ATOM 2105 C CA . HIS A 1 268 ? 0.577 12.164 30.547 1 37 268 HIS A CA 1
ATOM 2106 C C . HIS A 1 268 ? -0.833 11.602 30.375 1 37 268 HIS A C 1
ATOM 2108 O O . HIS A 1 268 ? -1.342 11.523 29.25 1 37 268 HIS A O 1
ATOM 2114 N N . MET B 1 1 ? 14.336 56.094 -1.148 1 29.83 1 MET B N 1
ATOM 2115 C CA . MET B 1 1 ? 13.531 55.531 -2.236 1 29.83 1 MET B CA 1
ATOM 2116 C C . MET B 1 1 ? 13.914 54.094 -2.516 1 29.83 1 MET B C 1
ATOM 2118 O O . MET B 1 1 ? 14.875 53.812 -3.238 1 29.83 1 MET B O 1
ATOM 2122 N N . ALA B 1 2 ? 13.867 53.156 -1.61 1 44.25 2 ALA B N 1
ATOM 2123 C CA . ALA B 1 2 ? 14.258 51.75 -1.567 1 44.25 2 ALA B CA 1
ATOM 2124 C C . ALA B 1 2 ? 13.453 50.938 -2.564 1 44.25 2 ALA B C 1
ATOM 2126 O O . ALA B 1 2 ? 12.234 50.781 -2.406 1 44.25 2 ALA B O 1
ATOM 2127 N N . SER B 1 3 ? 13.812 51.031 -3.939 1 36.75 3 SER B N 1
ATOM 2128 C CA . SER B 1 3 ? 13.188 50.25 -5.008 1 36.75 3 SER B CA 1
ATOM 2129 C C . SER B 1 3 ? 13.109 48.781 -4.652 1 36.75 3 SER B C 1
ATOM 2131 O O . SER B 1 3 ? 14.133 48.156 -4.367 1 36.75 3 SER B O 1
ATOM 2133 N N . SER B 1 4 ? 12 48.312 -4.055 1 43.19 4 SER B N 1
ATOM 2134 C CA . SER B 1 4 ? 11.531 46.938 -3.803 1 43.19 4 SER B CA 1
ATOM 2135 C C . SER B 1 4 ? 11.633 46.094 -5.059 1 43.19 4 SER B C 1
ATOM 2137 O O . SER B 1 4 ? 10.836 46.219 -5.984 1 43.19 4 SER B O 1
ATOM 2139 N N . ASP B 1 5 ? 12.859 45.844 -5.551 1 39.25 5 ASP B N 1
ATOM 2140 C CA . ASP B 1 5 ? 13.062 45 -6.711 1 39.25 5 ASP B CA 1
ATOM 2141 C C . ASP B 1 5 ? 12.289 43.688 -6.562 1 39.25 5 ASP B C 1
ATOM 2143 O O . ASP B 1 5 ? 12.672 42.812 -5.77 1 39.25 5 ASP B O 1
ATOM 2147 N N . LYS B 1 6 ? 10.992 43.75 -6.746 1 46.75 6 LYS B N 1
ATOM 2148 C CA . LYS B 1 6 ? 10.148 42.594 -6.945 1 46.75 6 LYS B CA 1
ATOM 2149 C C . LYS B 1 6 ? 10.766 41.625 -7.953 1 46.75 6 LYS B C 1
ATOM 2151 O O . LYS B 1 6 ? 11.086 42.031 -9.078 1 46.75 6 LYS B O 1
ATOM 2156 N N . PRO B 1 7 ? 11.477 40.625 -7.527 1 48.09 7 PRO B N 1
ATOM 2157 C CA . PRO B 1 7 ? 11.992 39.75 -8.57 1 48.09 7 PRO B CA 1
ATOM 2158 C C . PRO B 1 7 ? 11.008 39.531 -9.719 1 48.09 7 PRO B C 1
ATOM 2160 O O . PRO B 1 7 ? 9.805 39.406 -9.484 1 48.09 7 PRO B O 1
ATOM 2163 N N . SER B 1 8 ? 11.32 39.969 -10.984 1 45.5 8 SER B N 1
ATOM 2164 C CA . SER B 1 8 ? 10.523 40 -12.211 1 45.5 8 SER B CA 1
ATOM 2165 C C . SER B 1 8 ? 9.836 38.656 -12.445 1 45.5 8 SER B C 1
ATOM 2167 O O . SER B 1 8 ? 10.359 37.625 -12.078 1 45.5 8 SER B O 1
ATOM 2169 N N . LEU B 1 9 ? 8.547 38.594 -12.719 1 46.12 9 LEU B N 1
ATOM 2170 C CA . LEU B 1 9 ? 7.691 37.5 -13.164 1 46.12 9 LEU B CA 1
ATOM 2171 C C . LEU B 1 9 ? 8.453 36.562 -14.094 1 46.12 9 LEU B C 1
ATOM 2173 O O . LEU B 1 9 ? 8.195 35.344 -14.117 1 46.12 9 LEU B O 1
ATOM 2177 N N . LEU B 1 10 ? 9.328 37.094 -14.852 1 44.56 10 LEU B N 1
ATOM 2178 C CA . LEU B 1 10 ? 10.133 36.344 -15.797 1 44.56 10 LEU B CA 1
ATOM 2179 C C . LEU B 1 10 ? 11.102 35.406 -15.062 1 44.56 10 LEU B C 1
ATOM 2181 O O . LEU B 1 10 ? 11.344 34.281 -15.516 1 44.56 10 LEU B O 1
ATOM 2185 N N . MET B 1 11 ? 11.703 35.844 -14.023 1 47.12 11 MET B N 1
ATOM 2186 C CA . MET B 1 11 ? 12.617 35.031 -13.242 1 47.12 11 MET B CA 1
ATOM 2187 C C . MET B 1 11 ? 11.867 33.875 -12.578 1 47.12 11 MET B C 1
ATOM 2189 O O . MET B 1 11 ? 12.414 32.781 -12.438 1 47.12 11 MET B O 1
ATOM 2193 N N . ARG B 1 12 ? 10.633 34.094 -12.164 1 47.94 12 ARG B N 1
ATOM 2194 C CA . ARG B 1 12 ? 9.828 33 -11.578 1 47.94 12 ARG B CA 1
ATOM 2195 C C . ARG B 1 12 ? 9.445 31.984 -12.633 1 47.94 12 ARG B C 1
ATOM 2197 O O . ARG B 1 12 ? 9.43 30.781 -12.359 1 47.94 12 ARG B O 1
ATOM 2204 N N . ALA B 1 13 ? 9.031 32.531 -13.867 1 45.31 13 ALA B N 1
ATOM 2205 C CA . ALA B 1 13 ? 8.672 31.641 -14.977 1 45.31 13 ALA B CA 1
ATOM 2206 C C . ALA B 1 13 ? 9.883 30.859 -15.477 1 45.31 13 ALA B C 1
ATOM 2208 O O . ALA B 1 13 ? 9.766 29.688 -15.836 1 45.31 13 ALA B O 1
ATOM 2209 N N . SER B 1 14 ? 10.961 31.422 -15.641 1 46 14 SER B N 1
ATOM 2210 C CA . SER B 1 14 ? 12.219 30.781 -16.031 1 46 14 SER B CA 1
ATOM 2211 C C . SER B 1 14 ? 12.617 29.703 -15.047 1 46 14 SER B C 1
ATOM 2213 O O . SER B 1 14 ? 13.156 28.656 -15.445 1 46 14 SER B O 1
ATOM 2215 N N . ASP B 1 15 ? 12.422 29.891 -13.797 1 49.12 15 ASP B N 1
ATOM 2216 C CA . ASP B 1 15 ? 12.719 28.922 -12.75 1 49.12 15 ASP B CA 1
ATOM 2217 C C . ASP B 1 15 ? 11.828 27.688 -12.891 1 49.12 15 ASP B C 1
ATOM 2219 O O . ASP B 1 15 ? 12.273 26.562 -12.664 1 49.12 15 ASP B O 1
ATOM 2223 N N . THR B 1 16 ? 10.602 27.953 -13.328 1 50.25 16 THR B N 1
ATOM 2224 C CA . THR B 1 16 ? 9.688 26.844 -13.555 1 50.25 16 THR B CA 1
ATOM 2225 C C . THR B 1 16 ? 10.109 26.047 -14.781 1 50.25 16 THR B C 1
ATOM 2227 O O . THR B 1 16 ? 10.062 24.812 -14.773 1 50.25 16 THR B O 1
ATOM 2230 N N . ILE B 1 17 ? 10.445 26.891 -15.898 1 48.22 17 ILE B N 1
ATOM 2231 C CA . ILE B 1 17 ? 10.859 26.25 -17.141 1 48.22 17 ILE B CA 1
ATOM 2232 C C . ILE B 1 17 ? 12.227 25.594 -16.953 1 48.22 17 ILE B C 1
ATOM 2234 O O . ILE B 1 17 ? 12.477 24.5 -17.469 1 48.22 17 ILE B O 1
ATOM 2238 N N . VAL B 1 18 ? 13.227 26.375 -16.531 1 50.25 18 VAL B N 1
ATOM 2239 C CA . VAL B 1 18 ? 14.539 25.812 -16.219 1 50.25 18 VAL B CA 1
ATOM 2240 C C . VAL B 1 18 ? 14.383 24.578 -15.336 1 50.25 18 VAL B C 1
ATOM 2242 O O . VAL B 1 18 ? 15.117 23.594 -15.5 1 50.25 18 VAL B O 1
ATOM 2245 N N . ARG B 1 19 ? 13.469 24.656 -14.398 1 59.53 19 ARG B N 1
ATOM 2246 C CA . ARG B 1 19 ? 13.148 23.594 -13.461 1 59.53 19 ARG B CA 1
ATOM 2247 C C . ARG B 1 19 ? 12.703 22.328 -14.195 1 59.53 19 ARG B C 1
ATOM 2249 O O . ARG B 1 19 ? 13.102 21.219 -13.828 1 59.53 19 ARG B O 1
ATOM 2256 N N . SER B 1 20 ? 12.203 22.531 -15.508 1 69.75 20 SER B N 1
ATOM 2257 C CA . SER B 1 20 ? 11.648 21.438 -16.297 1 69.75 20 SER B CA 1
ATOM 2258 C C . SER B 1 20 ? 12.719 20.781 -17.156 1 69.75 20 SER B C 1
ATOM 2260 O O . SER B 1 20 ? 12.719 19.547 -17.328 1 69.75 20 SER B O 1
ATOM 2262 N N . TRP B 1 21 ? 13.812 21.594 -17.469 1 79.12 21 TRP B N 1
ATOM 2263 C CA . TRP B 1 21 ? 14.766 21 -18.406 1 79.12 21 TRP B CA 1
ATOM 2264 C C . TRP B 1 21 ? 15.688 20.016 -17.703 1 79.12 21 TRP B C 1
ATOM 2266 O O . TRP B 1 21 ? 16.141 19.031 -18.297 1 79.12 21 TRP B O 1
ATOM 2276 N N . MET B 1 22 ? 16.078 20.297 -16.516 1 79.81 22 MET B N 1
ATOM 2277 C CA . MET B 1 22 ? 16.953 19.391 -15.773 1 79.81 22 MET B CA 1
ATOM 2278 C C . MET B 1 22 ? 16.266 18.047 -15.531 1 79.81 22 MET B C 1
ATOM 2280 O O . MET B 1 22 ? 16.906 17 -15.594 1 79.81 22 MET B O 1
ATOM 2284 N N . PHE B 1 23 ? 15.039 18.125 -15.305 1 79.62 23 PHE B N 1
ATOM 2285 C CA . PHE B 1 23 ? 14.266 16.906 -15.117 1 79.62 23 PHE B CA 1
ATOM 2286 C C . PHE B 1 23 ? 14.211 16.094 -16.406 1 79.62 23 PHE B C 1
ATOM 2288 O O . PHE B 1 23 ? 14.461 14.891 -16.391 1 79.62 23 PHE B O 1
ATOM 2295 N N . ILE B 1 24 ? 14 16.812 -17.453 1 84.94 24 ILE B N 1
ATOM 2296 C CA . ILE B 1 24 ? 13.883 16.141 -18.734 1 84.94 24 ILE B CA 1
ATOM 2297 C C . ILE B 1 24 ? 15.227 15.539 -19.141 1 84.94 24 ILE B C 1
ATOM 2299 O O . ILE B 1 24 ? 15.297 14.406 -19.609 1 84.94 24 ILE B O 1
ATOM 2303 N N . ALA B 1 25 ? 16.219 16.281 -18.891 1 86.38 25 ALA B N 1
ATOM 2304 C CA . ALA B 1 25 ? 17.562 15.797 -19.203 1 86.38 25 ALA B CA 1
ATOM 2305 C C . ALA B 1 25 ? 17.922 14.57 -18.375 1 86.38 25 ALA B C 1
ATOM 2307 O O . ALA B 1 25 ? 18.5 13.609 -18.875 1 86.38 25 ALA B O 1
ATOM 2308 N N . PHE B 1 26 ? 17.531 14.594 -17.125 1 85.25 26 PHE B N 1
ATOM 2309 C CA . PHE B 1 26 ? 17.797 13.461 -16.25 1 85.25 26 PHE B CA 1
ATOM 2310 C C . PHE B 1 26 ? 17.016 12.234 -16.688 1 85.25 26 PHE B C 1
ATOM 2312 O O . PHE B 1 26 ? 17.547 11.125 -16.719 1 85.25 26 PHE B O 1
ATOM 2319 N N . PHE B 1 27 ? 15.812 12.453 -17.016 1 85.69 27 PHE B N 1
ATOM 2320 C CA . PHE B 1 27 ? 14.945 11.367 -17.453 1 85.69 27 PHE B CA 1
ATOM 2321 C C . PHE B 1 27 ? 15.469 10.727 -18.719 1 85.69 27 PHE B C 1
ATOM 2323 O O . PHE B 1 27 ? 15.562 9.5 -18.828 1 85.69 27 PHE B O 1
ATOM 2330 N N . ILE B 1 28 ? 15.828 11.57 -19.656 1 86.81 28 ILE B N 1
ATOM 2331 C CA . ILE B 1 28 ? 16.375 11.094 -20.922 1 86.81 28 ILE B CA 1
ATOM 2332 C C . ILE B 1 28 ? 17.703 10.391 -20.672 1 86.81 28 ILE B C 1
ATOM 2334 O O . ILE B 1 28 ? 17.969 9.32 -21.234 1 86.81 28 ILE B O 1
ATOM 2338 N N . GLY B 1 29 ? 18.547 11.016 -19.859 1 89.12 29 GLY B N 1
ATOM 2339 C CA . GLY B 1 29 ? 19.812 10.406 -19.5 1 89.12 29 GLY B CA 1
ATOM 2340 C C . GLY B 1 29 ? 19.656 9.039 -18.859 1 89.12 29 GLY B C 1
ATOM 2341 O O . GLY B 1 29 ? 20.438 8.117 -19.156 1 89.12 29 GLY B O 1
ATOM 2342 N N . PHE B 1 30 ? 18.688 8.93 -18.016 1 87.81 30 PHE B N 1
ATOM 2343 C CA . PHE B 1 30 ? 18.422 7.668 -17.328 1 87.81 30 PHE B CA 1
ATOM 2344 C C . PHE B 1 30 ? 18.062 6.57 -18.312 1 87.81 30 PHE B C 1
ATOM 2346 O O . PHE B 1 30 ? 18.609 5.465 -18.266 1 87.81 30 PHE B O 1
ATOM 2353 N N . PHE B 1 31 ? 17.234 6.84 -19.281 1 87.88 31 PHE B N 1
ATOM 2354 C CA . PHE B 1 31 ? 16.766 5.824 -20.234 1 87.88 31 PHE B CA 1
ATOM 2355 C C . PHE B 1 31 ? 17.859 5.5 -21.25 1 87.88 31 PHE B C 1
ATOM 2357 O O . PHE B 1 31 ? 17.969 4.355 -21.688 1 87.88 31 PHE B O 1
ATOM 2364 N N . LEU B 1 32 ? 18.609 6.523 -21.594 1 89.81 32 LEU B N 1
ATOM 2365 C CA . LEU B 1 32 ? 19.75 6.273 -22.469 1 89.81 32 LEU B CA 1
ATOM 2366 C C . LEU B 1 32 ? 20.797 5.398 -21.766 1 89.81 32 LEU B C 1
ATOM 2368 O O . LEU B 1 32 ? 21.375 4.5 -22.391 1 89.81 32 LEU B O 1
ATOM 2372 N N . PHE B 1 33 ? 20.969 5.734 -20.531 1 89.25 33 PHE B N 1
ATOM 2373 C CA . PHE B 1 33 ? 21.891 4.906 -19.75 1 89.25 33 PHE B CA 1
ATOM 2374 C C . PHE B 1 33 ? 21.359 3.479 -19.641 1 89.25 33 PHE B C 1
ATOM 2376 O O . PHE B 1 33 ? 22.125 2.523 -19.781 1 89.25 33 PHE B O 1
ATOM 2383 N N . TRP B 1 34 ? 20.141 3.334 -19.391 1 88.5 34 TRP B N 1
ATOM 2384 C CA . TRP B 1 34 ? 19.516 2.021 -19.328 1 88.5 34 TRP B CA 1
ATOM 2385 C C . TRP B 1 34 ? 19.672 1.271 -20.641 1 88.5 34 TRP B C 1
ATOM 2387 O O . TRP B 1 34 ? 20.078 0.102 -20.656 1 88.5 34 TRP B O 1
ATOM 2397 N N . GLU B 1 35 ? 19.5 1.917 -21.703 1 89.88 35 GLU B N 1
ATOM 2398 C CA . GLU B 1 35 ? 19.594 1.326 -23.031 1 89.88 35 GLU B CA 1
ATOM 2399 C C . GLU B 1 35 ? 21.016 0.85 -23.328 1 89.88 35 GLU B C 1
ATOM 2401 O O . GLU B 1 35 ? 21.219 -0.282 -23.766 1 89.88 35 GLU B O 1
ATOM 2406 N N . TYR B 1 36 ? 21.922 1.688 -23 1 89.88 36 TYR B N 1
ATOM 2407 C CA . TYR B 1 36 ? 23.281 1.401 -23.422 1 89.88 36 TYR B CA 1
ATOM 2408 C C . TYR B 1 36 ? 24.031 0.606 -22.359 1 89.88 36 TYR B C 1
ATOM 2410 O O . TYR B 1 36 ? 25.047 -0.036 -22.641 1 89.88 36 TYR B O 1
ATOM 2418 N N . ALA B 1 37 ? 23.594 0.713 -21.094 1 87.56 37 ALA B N 1
ATOM 2419 C CA . ALA B 1 37 ? 24.219 -0.089 -20.047 1 87.56 37 ALA B CA 1
ATOM 2420 C C . ALA B 1 37 ? 24.125 -1.578 -20.375 1 87.56 37 ALA B C 1
ATOM 2422 O O . ALA B 1 37 ? 25.047 -2.34 -20.047 1 87.56 37 ALA B O 1
ATOM 2423 N N . VAL B 1 38 ? 23.094 -1.993 -20.969 1 85.44 38 VAL B N 1
ATOM 2424 C CA . VAL B 1 38 ? 22.891 -3.391 -21.328 1 85.44 38 VAL B CA 1
ATOM 2425 C C . VAL B 1 38 ? 23.969 -3.828 -22.328 1 85.44 38 VAL B C 1
ATOM 2427 O O . VAL B 1 38 ? 24.531 -4.914 -22.188 1 85.44 38 VAL B O 1
ATOM 2430 N N . VAL B 1 39 ? 24.266 -2.895 -23.21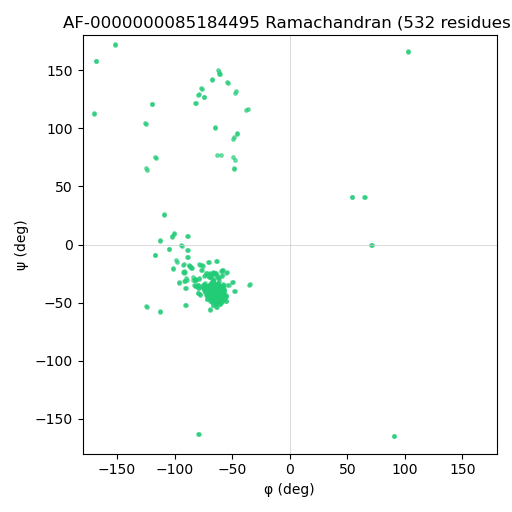9 1 84.38 39 VAL B N 1
ATOM 2431 C CA . VAL B 1 39 ? 25.266 -3.193 -24.234 1 84.38 39 VAL B CA 1
ATOM 2432 C C . VAL B 1 39 ? 26.672 -3.035 -23.656 1 84.38 39 VAL B C 1
ATOM 2434 O O . VAL B 1 39 ? 27.531 -3.893 -23.875 1 84.38 39 VAL B O 1
ATOM 2437 N N . TRP B 1 40 ? 26.875 -2.004 -22.875 1 88.62 40 TRP B N 1
ATOM 2438 C CA . TRP B 1 40 ? 28.203 -1.65 -22.375 1 88.62 40 TRP B CA 1
ATOM 2439 C C . TRP B 1 40 ? 28.703 -2.674 -21.359 1 88.62 40 TRP B C 1
ATOM 2441 O O . TRP B 1 40 ? 29.891 -3 -21.312 1 88.62 40 TRP B O 1
ATOM 2451 N N . PHE B 1 41 ? 27.797 -3.145 -20.547 1 89.44 41 PHE B N 1
ATOM 2452 C CA . PHE B 1 41 ? 28.203 -4.039 -19.469 1 89.44 41 PHE B CA 1
ATOM 2453 C C . PHE B 1 41 ? 27.875 -5.488 -19.828 1 89.44 41 PHE B C 1
ATOM 2455 O O . PHE B 1 41 ? 28.047 -6.383 -18.984 1 89.44 41 PHE B O 1
ATOM 2462 N N . ASP B 1 42 ? 27.453 -5.754 -20.984 1 87.5 42 ASP B N 1
ATOM 2463 C CA . ASP B 1 42 ? 27.156 -7.09 -21.484 1 87.5 42 ASP B CA 1
ATOM 2464 C C . ASP B 1 42 ? 26.172 -7.82 -20.562 1 87.5 42 ASP B C 1
ATOM 2466 O O . ASP B 1 42 ? 26.438 -8.953 -20.156 1 87.5 42 ASP B O 1
ATOM 2470 N N . ILE B 1 43 ? 25.281 -7.07 -20.156 1 84.31 43 ILE B N 1
ATOM 2471 C CA . ILE B 1 43 ? 24.234 -7.652 -19.328 1 84.31 43 ILE B CA 1
ATOM 2472 C C . ILE B 1 43 ? 23.281 -8.477 -20.188 1 84.31 43 ILE B C 1
ATOM 2474 O O . ILE B 1 43 ? 22.797 -8 -21.219 1 84.31 43 ILE B O 1
ATOM 2478 N N . PRO B 1 44 ? 23.094 -9.695 -19.781 1 84.88 44 PRO B N 1
ATOM 2479 C CA . PRO B 1 44 ? 22.141 -10.492 -20.562 1 84.88 44 PRO B CA 1
ATOM 2480 C C . PRO B 1 44 ? 20.781 -9.812 -20.703 1 84.88 44 PRO B C 1
ATOM 2482 O O . PRO B 1 44 ? 20.281 -9.227 -19.734 1 84.88 44 PRO B O 1
ATOM 2485 N N . ARG B 1 45 ? 20.203 -9.906 -21.891 1 79.75 45 ARG B N 1
ATOM 2486 C CA . ARG B 1 45 ? 18.953 -9.219 -22.219 1 79.75 45 ARG B CA 1
ATOM 2487 C C . ARG B 1 45 ? 17.797 -9.734 -21.375 1 79.75 45 ARG B C 1
ATOM 2489 O O . ARG B 1 45 ? 16.812 -9.023 -21.172 1 79.75 45 ARG B O 1
ATOM 2496 N N . TYR B 1 46 ? 17.969 -11 -20.906 1 79 46 TYR B N 1
ATOM 2497 C CA . TYR B 1 46 ? 16.891 -11.562 -20.109 1 79 46 TYR B CA 1
ATOM 2498 C C . TYR B 1 46 ? 16.875 -10.977 -18.703 1 79 46 TYR B C 1
ATOM 2500 O O . TYR B 1 46 ? 15.859 -11.031 -18 1 79 46 TYR B O 1
ATOM 2508 N N . ILE B 1 47 ? 17.984 -10.414 -18.344 1 77.94 47 ILE B N 1
ATOM 2509 C CA . ILE B 1 47 ? 18.094 -9.805 -17.016 1 77.94 47 ILE B CA 1
ATOM 2510 C C . ILE B 1 47 ? 17.672 -8.344 -17.094 1 77.94 47 ILE B C 1
ATOM 2512 O O . ILE B 1 47 ? 16.812 -7.902 -16.312 1 77.94 47 ILE B O 1
ATOM 2516 N N . LEU B 1 48 ? 18.234 -7.645 -17.969 1 82.62 48 LEU B N 1
ATOM 2517 C CA . LEU B 1 48 ? 17.891 -6.242 -18.188 1 82.62 48 LEU B CA 1
ATOM 2518 C C . LEU B 1 48 ? 17.516 -5.988 -19.641 1 82.62 48 LEU B C 1
ATOM 2520 O O . LEU B 1 48 ? 18.375 -5.93 -20.516 1 82.62 48 LEU B O 1
ATOM 2524 N N . THR B 1 49 ? 16.234 -5.859 -19.766 1 90.25 49 THR B N 1
ATOM 2525 C CA . THR B 1 49 ? 15.711 -5.652 -21.109 1 90.25 49 THR B CA 1
ATOM 2526 C C . THR B 1 49 ? 15.828 -4.184 -21.516 1 90.25 49 THR B C 1
ATOM 2528 O O . THR B 1 49 ? 15.312 -3.305 -20.812 1 90.25 49 THR B O 1
ATOM 2531 N N . PRO B 1 50 ? 16.531 -3.996 -22.594 1 92.06 50 PRO B N 1
ATOM 2532 C CA . PRO B 1 50 ? 16.625 -2.598 -23.031 1 92.06 50 PRO B CA 1
ATOM 2533 C C . PRO B 1 50 ? 15.266 -1.993 -23.359 1 92.06 50 PRO B C 1
ATOM 2535 O O . PRO B 1 50 ? 14.398 -2.678 -23.922 1 92.06 50 PRO B O 1
ATOM 2538 N N . PRO B 1 51 ? 15.141 -0.725 -23.094 1 92.88 51 PRO B N 1
ATOM 2539 C CA . PRO B 1 51 ? 13.867 -0.048 -23.328 1 92.88 51 PRO B CA 1
ATOM 2540 C C . PRO B 1 51 ? 13.414 -0.147 -24.797 1 92.88 51 PRO B C 1
ATOM 2542 O O . PRO B 1 51 ? 12.219 -0.273 -25.062 1 92.88 51 PRO B O 1
ATOM 2545 N N . SER B 1 52 ? 14.32 -0.112 -25.75 1 92.31 52 SER B N 1
ATOM 2546 C CA . SER B 1 52 ? 13.961 -0.2 -27.156 1 92.31 52 SER B CA 1
ATOM 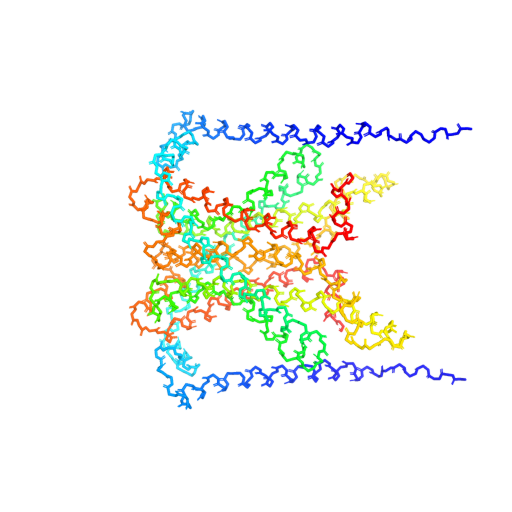2547 C C . SER B 1 52 ? 13.281 -1.526 -27.484 1 92.31 52 SER B C 1
ATOM 2549 O O . SER B 1 52 ? 12.305 -1.566 -28.234 1 92.31 52 SER B O 1
ATOM 2551 N N . LEU B 1 53 ? 13.766 -2.586 -26.844 1 92.88 53 LEU B N 1
ATOM 2552 C CA . LEU B 1 53 ? 13.18 -3.906 -27.047 1 92.88 53 LEU B CA 1
ATOM 2553 C C . LEU B 1 53 ? 11.812 -4 -26.375 1 92.88 53 LEU B C 1
ATOM 2555 O O . LEU B 1 53 ? 10.906 -4.66 -26.906 1 92.88 53 LEU B O 1
ATOM 2559 N N . ILE B 1 54 ? 11.672 -3.396 -25.234 1 95.06 54 ILE B N 1
ATOM 2560 C CA . ILE B 1 54 ? 10.391 -3.361 -24.531 1 95.06 54 ILE B CA 1
ATOM 2561 C C . ILE B 1 54 ? 9.336 -2.697 -25.406 1 95.06 54 ILE B C 1
ATOM 2563 O O . ILE B 1 54 ? 8.227 -3.209 -25.547 1 95.06 54 ILE B O 1
ATOM 2567 N N . VAL B 1 55 ? 9.758 -1.585 -26.062 1 95.31 55 VAL B N 1
ATOM 2568 C CA . VAL B 1 55 ? 8.828 -0.824 -26.891 1 95.31 55 VAL B CA 1
ATOM 2569 C C . VAL B 1 55 ? 8.5 -1.616 -28.141 1 95.31 55 VAL B C 1
ATOM 2571 O O . VAL B 1 55 ? 7.336 -1.692 -28.547 1 95.31 55 VAL B O 1
ATOM 2574 N N . GLN B 1 56 ? 9.477 -2.213 -28.75 1 95.81 56 GLN B N 1
ATOM 2575 C CA . GLN B 1 56 ? 9.281 -2.967 -29.984 1 95.81 56 GLN B CA 1
ATOM 2576 C C . GLN B 1 56 ? 8.375 -4.172 -29.75 1 95.81 56 GLN B C 1
ATOM 2578 O O . GLN B 1 56 ? 7.383 -4.352 -30.469 1 95.81 56 GLN B O 1
ATOM 2583 N N . LYS B 1 57 ? 8.672 -4.984 -28.75 1 96.38 57 LYS B N 1
ATOM 2584 C CA . LYS B 1 57 ? 7.906 -6.199 -28.484 1 96.38 57 LYS B CA 1
ATOM 2585 C C . LYS B 1 57 ? 6.539 -5.871 -27.891 1 96.38 57 LYS B C 1
ATOM 2587 O O . LYS B 1 57 ? 5.555 -6.559 -28.172 1 96.38 57 LYS B O 1
ATOM 2592 N N . GLY B 1 58 ? 6.504 -4.82 -27.062 1 97.44 58 GLY B N 1
ATOM 2593 C CA . GLY B 1 58 ? 5.219 -4.359 -26.547 1 97.44 58 GLY B CA 1
ATOM 2594 C C . GLY B 1 58 ? 4.281 -3.877 -27.641 1 97.44 58 GLY B C 1
ATOM 2595 O O . GLY B 1 58 ? 3.084 -4.164 -27.609 1 97.44 58 GLY B O 1
ATOM 2596 N N . ALA B 1 59 ? 4.906 -3.205 -28.641 1 97.31 59 ALA B N 1
ATOM 2597 C CA . ALA B 1 59 ? 4.105 -2.709 -29.75 1 97.31 59 ALA B CA 1
ATOM 2598 C C . ALA B 1 59 ? 3.562 -3.861 -30.594 1 97.31 59 ALA B C 1
ATOM 2600 O O . ALA B 1 59 ? 2.447 -3.787 -31.109 1 97.31 59 ALA B O 1
ATOM 2601 N N . ALA B 1 60 ? 4.312 -4.844 -30.703 1 97.31 60 ALA B N 1
ATOM 2602 C CA . ALA B 1 60 ? 3.891 -6.02 -31.469 1 97.31 60 ALA B CA 1
ATOM 2603 C C . ALA B 1 60 ? 2.764 -6.758 -30.75 1 97.31 60 ALA B C 1
ATOM 2605 O O . ALA B 1 60 ? 1.972 -7.461 -31.391 1 97.31 60 ALA B O 1
ATOM 2606 N N . ASP B 1 61 ? 2.664 -6.621 -29.422 1 98.25 61 ASP B N 1
ATOM 2607 C CA . ASP B 1 61 ? 1.649 -7.305 -28.625 1 98.25 61 ASP B CA 1
ATOM 2608 C C . ASP B 1 61 ? 0.596 -6.324 -28.109 1 98.25 61 ASP B C 1
ATOM 2610 O O . ASP B 1 61 ? -0.056 -6.578 -27.094 1 98.25 61 ASP B O 1
ATOM 2614 N N . LEU B 1 62 ? 0.434 -5.242 -28.844 1 98 62 LEU B N 1
ATOM 2615 C CA . LEU B 1 62 ? -0.365 -4.113 -28.375 1 98 62 LEU B CA 1
ATOM 2616 C C . LEU B 1 62 ? -1.817 -4.523 -28.172 1 98 62 LEU B C 1
ATOM 2618 O O . LEU B 1 62 ? -2.469 -4.055 -27.234 1 98 62 LEU B O 1
ATOM 2622 N N . ASP B 1 63 ? -2.354 -5.367 -29.031 1 98.06 63 ASP B N 1
ATOM 2623 C CA . ASP B 1 63 ? -3.746 -5.789 -28.938 1 98.06 63 ASP B CA 1
ATOM 2624 C C . ASP B 1 63 ? -4.008 -6.492 -27.609 1 98.06 63 ASP B C 1
ATOM 2626 O O . ASP B 1 63 ? -4.984 -6.188 -26.922 1 98.06 63 ASP B O 1
ATOM 2630 N N . ARG B 1 64 ? -3.158 -7.41 -27.25 1 98.12 64 ARG B N 1
ATOM 2631 C CA . ARG B 1 64 ? -3.299 -8.117 -25.969 1 98.12 64 ARG B CA 1
ATOM 2632 C C . ARG B 1 64 ? -3.092 -7.176 -24.797 1 98.12 64 ARG B C 1
ATOM 2634 O O . ARG B 1 64 ? -3.82 -7.242 -23.797 1 98.12 64 ARG B O 1
ATOM 2641 N N . LEU B 1 65 ? -2.127 -6.328 -24.906 1 98.56 65 LEU B N 1
ATOM 2642 C CA . LEU B 1 65 ? -1.821 -5.391 -23.828 1 98.56 65 LEU B CA 1
ATOM 2643 C C . LEU B 1 65 ? -2.996 -4.453 -23.578 1 98.56 65 LEU B C 1
ATOM 2645 O O . LEU B 1 65 ? -3.35 -4.188 -22.422 1 98.56 65 LEU B O 1
ATOM 2649 N N . LEU B 1 66 ? -3.609 -3.979 -24.625 1 98.38 66 LEU B N 1
ATOM 2650 C CA . LEU B 1 66 ? -4.75 -3.082 -24.484 1 98.38 66 LEU B CA 1
ATOM 2651 C C . LEU B 1 66 ? -5.945 -3.818 -23.875 1 98.38 66 LEU B C 1
ATOM 2653 O O . LEU B 1 66 ? -6.656 -3.271 -23.031 1 98.38 66 LEU B O 1
ATOM 2657 N N . TYR B 1 67 ? -6.152 -5.02 -24.312 1 98.38 67 TYR B N 1
ATOM 2658 C CA . TYR B 1 67 ? -7.254 -5.816 -23.797 1 98.38 67 TYR B CA 1
ATOM 2659 C C . TYR B 1 67 ? -7.074 -6.078 -22.297 1 98.38 67 TYR B C 1
ATOM 2661 O O . TYR B 1 67 ? -8.008 -5.898 -21.516 1 98.38 67 TYR B O 1
ATOM 2669 N N . TYR B 1 68 ? -5.902 -6.512 -21.906 1 98.62 68 TYR B N 1
ATOM 2670 C CA . TYR B 1 68 ? -5.645 -6.824 -20.516 1 98.62 68 TYR B CA 1
ATOM 2671 C C . TYR B 1 68 ? -5.645 -5.562 -19.656 1 98.62 68 TYR B C 1
ATOM 2673 O O . TYR B 1 68 ? -5.988 -5.602 -18.484 1 98.62 68 TYR B O 1
ATOM 2681 N N . THR B 1 69 ? -5.273 -4.461 -20.297 1 98.62 69 THR B N 1
ATOM 2682 C CA . THR B 1 69 ? -5.398 -3.184 -19.609 1 98.62 69 THR B CA 1
ATOM 2683 C C . THR B 1 69 ? -6.863 -2.867 -19.312 1 98.62 69 THR B C 1
ATOM 2685 O O . THR B 1 69 ? -7.191 -2.383 -18.234 1 98.62 69 THR B O 1
ATOM 2688 N N . TYR B 1 70 ? -7.68 -3.129 -20.25 1 98.31 70 TYR B N 1
ATOM 2689 C CA . TYR B 1 70 ? -9.109 -2.916 -20.078 1 98.31 70 TYR B CA 1
ATOM 2690 C C . TYR B 1 70 ? -9.656 -3.77 -18.938 1 98.31 70 TYR B C 1
ATOM 2692 O O . TYR B 1 70 ? -10.422 -3.285 -18.094 1 98.31 70 TYR B O 1
ATOM 2700 N N . VAL B 1 71 ? -9.258 -4.996 -18.875 1 98.44 71 VAL B N 1
ATOM 2701 C CA . VAL B 1 71 ? -9.727 -5.93 -17.859 1 98.44 71 VAL B CA 1
ATOM 2702 C C . VAL B 1 71 ? -9.281 -5.445 -16.484 1 98.44 71 VAL B C 1
ATOM 2704 O O . VAL B 1 71 ? -10.102 -5.305 -15.57 1 98.44 71 VAL B O 1
ATOM 2707 N N . THR B 1 72 ? -7.98 -5.211 -16.344 1 98.56 72 THR B N 1
ATOM 2708 C CA . THR B 1 72 ? -7.461 -4.707 -15.07 1 98.56 72 THR B CA 1
ATOM 2709 C C . THR B 1 72 ? -8.094 -3.359 -14.727 1 98.56 72 THR B C 1
ATOM 2711 O O . THR B 1 72 ? -8.367 -3.078 -13.562 1 98.56 72 THR B O 1
ATOM 2714 N N . GLY B 1 73 ? -8.312 -2.547 -15.742 1 98.56 73 GLY B N 1
ATOM 2715 C CA . GLY B 1 73 ? -8.961 -1.261 -15.547 1 98.56 73 GLY B CA 1
ATOM 2716 C C . GLY B 1 73 ? -10.359 -1.378 -14.977 1 98.56 73 GLY B C 1
ATOM 2717 O O . GLY B 1 73 ? -10.742 -0.612 -14.086 1 98.56 73 GLY B O 1
ATOM 2718 N N . LEU B 1 74 ? -11.102 -2.281 -15.461 1 98.38 74 LEU B N 1
ATOM 2719 C CA . LEU B 1 74 ? -12.453 -2.514 -14.977 1 98.38 74 LEU B CA 1
ATOM 2720 C C . LEU B 1 74 ? -12.445 -2.943 -13.516 1 98.38 74 LEU B C 1
ATOM 2722 O O . LEU B 1 74 ? -13.242 -2.455 -12.711 1 98.38 74 LEU B O 1
ATOM 2726 N N . GLU B 1 75 ? -11.586 -3.871 -13.188 1 98.5 75 GLU B N 1
ATOM 2727 C CA . GLU B 1 75 ? -11.445 -4.32 -11.805 1 98.5 75 GLU B CA 1
ATOM 2728 C C . GLU B 1 75 ? -11.07 -3.162 -10.883 1 98.5 75 GLU B C 1
ATOM 2730 O O . GLU B 1 75 ? -11.633 -3.016 -9.797 1 98.5 75 GLU B O 1
ATOM 2735 N N . THR B 1 76 ? -10.141 -2.385 -11.352 1 98.5 76 THR B N 1
ATOM 2736 C CA . THR B 1 76 ? -9.602 -1.269 -10.586 1 98.5 76 THR B CA 1
ATOM 2737 C C . THR B 1 76 ? -10.672 -0.212 -10.336 1 98.5 76 THR B C 1
ATOM 2739 O O . THR B 1 76 ? -10.883 0.214 -9.195 1 98.5 76 THR B O 1
ATOM 2742 N N . VAL B 1 77 ? -11.375 0.176 -11.375 1 98.44 77 VAL B N 1
ATOM 2743 C CA . VAL B 1 77 ? -12.344 1.266 -11.289 1 98.44 77 VAL B CA 1
ATOM 2744 C C . VAL B 1 77 ? -13.547 0.823 -10.469 1 98.44 77 VAL B C 1
ATOM 2746 O O . VAL B 1 77 ? -14.039 1.573 -9.617 1 98.44 77 VAL B O 1
ATOM 2749 N N . LEU B 1 78 ? -14 -0.367 -10.68 1 98.5 78 LEU B N 1
ATOM 2750 C CA . LEU B 1 78 ? -15.172 -0.854 -9.953 1 98.5 78 LEU B CA 1
ATOM 2751 C C . LEU B 1 78 ? -14.883 -0.954 -8.461 1 98.5 78 LEU B C 1
ATOM 2753 O O . LEU B 1 78 ? -15.664 -0.468 -7.637 1 98.5 78 LEU B O 1
ATOM 2757 N N . GLY B 1 79 ? -13.789 -1.594 -8.125 1 98.69 79 GLY B N 1
ATOM 2758 C CA . GLY B 1 79 ? -13.43 -1.689 -6.715 1 98.69 79 GLY B CA 1
ATOM 2759 C C . GLY B 1 79 ? -13.203 -0.338 -6.062 1 98.69 79 GLY B C 1
ATOM 2760 O O . GLY B 1 79 ? -13.633 -0.112 -4.93 1 98.69 79 GLY B O 1
ATOM 2761 N N . TYR B 1 80 ? -12.555 0.544 -6.797 1 98.56 80 TYR B N 1
ATOM 2762 C CA . TYR B 1 80 ? -12.234 1.884 -6.32 1 98.56 80 TYR B CA 1
ATOM 2763 C C . TYR B 1 80 ? -13.5 2.699 -6.086 1 98.56 80 TYR B C 1
ATOM 2765 O O . TYR B 1 80 ? -13.656 3.33 -5.035 1 98.56 80 TYR B O 1
ATOM 2773 N N . VAL B 1 81 ? -14.422 2.676 -7.012 1 98.44 81 VAL B N 1
ATOM 2774 C CA . VAL B 1 81 ? -15.648 3.463 -6.934 1 98.44 81 VAL B CA 1
ATOM 2775 C C . VAL B 1 81 ? -16.531 2.938 -5.801 1 98.44 81 VAL B C 1
ATOM 2777 O O . VAL B 1 81 ? -17.094 3.719 -5.031 1 98.44 81 VAL B O 1
ATOM 2780 N N . VAL B 1 82 ? -16.625 1.642 -5.699 1 98.44 82 VAL B N 1
ATOM 2781 C CA . VAL B 1 82 ? -17.406 1.054 -4.617 1 98.44 82 VAL B CA 1
ATOM 2782 C C . VAL B 1 82 ? -16.812 1.46 -3.271 1 98.44 82 VAL B C 1
ATOM 2784 O O . VAL B 1 82 ? -17.562 1.747 -2.324 1 98.44 82 VAL B O 1
ATOM 2787 N N . ALA B 1 83 ? -15.5 1.477 -3.193 1 98.56 83 ALA B N 1
ATOM 2788 C CA . ALA B 1 83 ? -14.828 1.887 -1.962 1 98.56 83 ALA B CA 1
ATOM 2789 C C . ALA B 1 83 ? -15.195 3.32 -1.59 1 98.56 83 ALA B C 1
ATOM 2791 O O . ALA B 1 83 ? -15.547 3.602 -0.44 1 98.56 83 ALA B O 1
ATOM 2792 N N . ILE B 1 84 ? -15.164 4.203 -2.549 1 97.56 84 ILE B N 1
ATOM 2793 C CA . ILE B 1 84 ? -15.461 5.609 -2.307 1 97.56 84 ILE B CA 1
ATOM 2794 C C . ILE B 1 84 ? -16.922 5.766 -1.882 1 97.56 84 ILE B C 1
ATOM 2796 O O . ILE B 1 84 ? -17.219 6.449 -0.897 1 97.56 84 ILE B O 1
ATOM 2800 N N . VAL B 1 85 ? -17.828 5.129 -2.578 1 97.19 85 VAL B N 1
ATOM 2801 C CA . VAL B 1 85 ? -19.266 5.266 -2.379 1 97.19 85 VAL B CA 1
ATOM 2802 C C . VAL B 1 85 ? -19.641 4.801 -0.974 1 97.19 85 VAL B C 1
ATOM 2804 O O . VAL B 1 85 ? -20.5 5.387 -0.328 1 97.19 85 VAL B O 1
ATOM 2807 N N . LEU B 1 86 ? -18.969 3.826 -0.489 1 97.75 86 LEU B N 1
ATOM 2808 C CA . LEU B 1 86 ? -19.297 3.285 0.824 1 97.75 86 LEU B CA 1
ATOM 2809 C C . LEU B 1 86 ? -18.5 3.988 1.92 1 97.75 86 LEU B C 1
ATOM 2811 O O . LEU B 1 86 ? -19.016 4.223 3.016 1 97.75 86 LEU B O 1
ATOM 2815 N N . ALA B 1 87 ? -17.281 4.312 1.641 1 97.5 87 ALA B N 1
ATOM 2816 C CA . ALA B 1 87 ? -16.391 4.863 2.656 1 97.5 87 ALA B CA 1
ATOM 2817 C C . ALA B 1 87 ? -16.828 6.266 3.072 1 97.5 87 ALA B C 1
ATOM 2819 O O . ALA B 1 87 ? -16.75 6.621 4.25 1 97.5 87 ALA B O 1
ATOM 2820 N N . LEU B 1 88 ? -17.266 7.055 2.176 1 94 88 LEU B N 1
ATOM 2821 C CA . LEU B 1 88 ? -17.562 8.453 2.451 1 94 88 LEU B CA 1
ATOM 2822 C C . LEU B 1 88 ? -18.75 8.578 3.4 1 94 88 LEU B C 1
ATOM 2824 O O . LEU B 1 88 ? -18.672 9.242 4.43 1 94 88 LEU B O 1
ATOM 2828 N N . PRO B 1 89 ? -19.922 7.914 3.092 1 93.75 89 PRO B N 1
ATOM 2829 C CA . PRO B 1 89 ? -21.047 7.992 4.031 1 93.75 89 PRO B CA 1
ATOM 2830 C C . PRO B 1 89 ? -20.703 7.406 5.398 1 93.75 89 PRO B C 1
ATOM 2832 O O . PRO B 1 89 ? -21.141 7.934 6.426 1 93.75 89 PRO B O 1
ATOM 2835 N N . ILE B 1 90 ? -19.969 6.359 5.445 1 96.06 90 ILE B N 1
ATOM 2836 C CA . ILE B 1 90 ? -19.594 5.738 6.711 1 96.06 90 ILE B CA 1
ATOM 2837 C C . ILE B 1 90 ? -18.656 6.664 7.484 1 96.06 90 ILE B C 1
ATOM 2839 O O . ILE B 1 90 ? -18.812 6.844 8.695 1 96.06 90 ILE B O 1
ATOM 2843 N N . GLY B 1 91 ? -17.641 7.227 6.727 1 93.75 91 GLY B N 1
ATOM 2844 C CA . GLY B 1 91 ? -16.75 8.195 7.352 1 93.75 91 GLY B CA 1
ATOM 2845 C C . GLY B 1 91 ? -17.5 9.383 7.938 1 93.75 91 GLY B C 1
ATOM 2846 O O . GLY B 1 91 ? -17.188 9.844 9.039 1 93.75 91 GLY B O 1
ATOM 2847 N N . LEU B 1 92 ? -18.469 9.812 7.23 1 88.62 92 LEU B N 1
ATOM 2848 C CA . LEU B 1 92 ? -19.312 10.914 7.691 1 88.62 92 LEU B CA 1
ATOM 2849 C C . LEU B 1 92 ? -20.094 10.531 8.938 1 88.62 92 LEU B C 1
ATOM 2851 O O . LEU B 1 92 ? -20.141 11.297 9.906 1 88.62 92 LEU B O 1
ATOM 2855 N N . ALA B 1 93 ? -20.672 9.367 8.867 1 91.12 93 ALA B N 1
ATOM 2856 C CA . ALA B 1 93 ? -21.453 8.883 10.008 1 91.12 93 ALA B CA 1
ATOM 2857 C C . ALA B 1 93 ? -20.594 8.766 11.258 1 91.12 93 ALA B C 1
ATOM 2859 O O . ALA B 1 93 ? -21.016 9.141 12.352 1 91.12 93 ALA B O 1
ATOM 2860 N N . ILE B 1 94 ? -19.453 8.305 11.117 1 92.19 94 ILE B N 1
ATOM 2861 C CA . ILE B 1 94 ? -18.531 8.109 12.242 1 92.19 94 ILE B CA 1
ATOM 2862 C C . ILE B 1 94 ? -18.062 9.461 12.766 1 92.19 94 ILE B C 1
ATOM 2864 O O . ILE B 1 94 ? -17.969 9.672 13.977 1 92.19 94 ILE B O 1
ATOM 2868 N N . ALA B 1 95 ? -17.812 10.375 11.859 1 85.88 95 ALA B N 1
ATOM 2869 C CA . ALA B 1 95 ? -17.344 11.695 12.25 1 85.88 95 ALA B CA 1
ATOM 2870 C C . ALA B 1 95 ? -18.375 12.438 13.078 1 85.88 95 ALA B C 1
ATOM 2872 O O . ALA B 1 95 ? -18.031 13.227 13.969 1 85.88 95 ALA B O 1
ATOM 2873 N N . PHE B 1 96 ? -19.641 12.141 12.93 1 82.75 96 PHE B N 1
ATOM 2874 C CA . PHE B 1 96 ? -20.703 12.922 13.562 1 82.75 96 PHE B CA 1
ATOM 2875 C C . PHE B 1 96 ? -21.281 12.164 14.75 1 82.75 96 PHE B C 1
ATOM 2877 O O . PHE B 1 96 ? -22.141 12.688 15.461 1 82.75 96 PHE B O 1
ATOM 2884 N N . SER B 1 97 ? -20.859 11.039 14.961 1 86.69 97 SER B N 1
ATOM 2885 C CA . SER B 1 97 ? -21.391 10.242 16.062 1 86.69 97 SER B CA 1
ATOM 2886 C C . SER B 1 97 ? -20.297 9.883 17.062 1 86.69 97 SER B C 1
ATOM 2888 O O . SER B 1 97 ? -19.359 9.156 16.719 1 86.69 97 SER B O 1
ATOM 2890 N N . THR B 1 98 ? -20.531 10.305 18.25 1 85 98 THR B N 1
ATOM 2891 C CA . THR B 1 98 ? -19.562 10.023 19.312 1 85 98 THR B CA 1
ATOM 2892 C C . THR B 1 98 ? -19.5 8.523 19.594 1 85 98 THR B C 1
ATOM 2894 O O . THR B 1 98 ? -18.422 7.98 19.844 1 85 98 THR B O 1
ATOM 2897 N N . ILE B 1 99 ? -20.594 7.891 19.469 1 87.75 99 ILE B N 1
ATOM 2898 C CA . ILE B 1 99 ? -20.641 6.461 19.75 1 87.75 99 ILE B CA 1
ATOM 2899 C C . ILE B 1 99 ? -19.875 5.703 18.672 1 87.75 99 ILE B C 1
ATOM 2901 O O . ILE B 1 99 ? -19.094 4.797 18.969 1 87.75 99 ILE B O 1
ATOM 2905 N N . LEU B 1 100 ? -20.047 6.113 17.422 1 92.31 100 LEU B N 1
ATOM 2906 C CA . LEU B 1 100 ? -19.359 5.449 16.328 1 92.31 100 LEU B CA 1
ATOM 2907 C C . LEU B 1 100 ? -17.859 5.73 16.391 1 92.31 100 LEU B C 1
ATOM 2909 O O . LEU B 1 100 ? -17.047 4.863 16.062 1 92.31 100 LEU B O 1
ATOM 2913 N N . ARG B 1 101 ? -17.516 6.836 16.766 1 89.94 101 ARG B N 1
ATOM 2914 C CA . ARG B 1 101 ? -16.109 7.211 16.891 1 89.94 101 ARG B CA 1
ATOM 2915 C C . ARG B 1 101 ? -15.406 6.379 17.953 1 89.94 101 ARG B C 1
ATOM 2917 O O . ARG B 1 101 ? -14.219 6.059 17.828 1 89.94 101 ARG B O 1
ATOM 2924 N N . ARG B 1 102 ? -16.141 6.051 18.953 1 87.69 102 ARG B N 1
ATOM 2925 C CA . ARG B 1 102 ? -15.547 5.332 20.078 1 87.69 102 ARG B CA 1
ATOM 2926 C C . ARG B 1 102 ? -15.578 3.826 19.844 1 87.69 102 ARG B C 1
ATOM 2928 O O . ARG B 1 102 ? -14.875 3.074 20.531 1 87.69 102 ARG B O 1
ATOM 2935 N N . THR B 1 103 ? -16.391 3.42 18.938 1 90 103 THR B N 1
ATOM 2936 C CA . THR B 1 103 ? -16.562 1.985 18.719 1 90 103 THR B CA 1
ATOM 2937 C C . THR B 1 103 ? -16.016 1.573 17.359 1 90 103 THR B C 1
ATOM 2939 O O . THR B 1 103 ? -14.992 0.898 17.266 1 90 103 THR B O 1
ATOM 2942 N N . ILE B 1 104 ? -16.531 2.184 16.297 1 92.25 104 ILE B N 1
ATOM 2943 C CA . ILE B 1 104 ? -16.25 1.735 14.938 1 92.25 104 ILE B CA 1
ATOM 2944 C C . ILE B 1 104 ? -14.906 2.281 14.477 1 92.25 104 ILE B C 1
ATOM 2946 O O . ILE B 1 104 ? -14.164 1.601 13.773 1 92.25 104 ILE B O 1
ATOM 2950 N N . TYR B 1 105 ? -14.586 3.449 14.867 1 92 105 TYR B N 1
ATOM 2951 C CA . TYR B 1 105 ? -13.352 4.082 14.422 1 92 105 TYR B CA 1
ATOM 2952 C C . TYR B 1 105 ? -12.141 3.266 14.844 1 92 105 TYR B C 1
ATOM 2954 O O . TYR B 1 105 ? -11.312 2.891 14.008 1 92 105 TYR B O 1
ATOM 2962 N N . PRO B 1 106 ? -12.008 2.885 16.094 1 87.94 106 PRO B N 1
ATOM 2963 C CA . PRO B 1 106 ? -10.859 2.066 16.484 1 87.94 106 PRO B CA 1
ATOM 2964 C C . PRO B 1 106 ? -10.828 0.715 15.781 1 87.94 106 PRO B C 1
ATOM 2966 O O . PRO B 1 106 ? -9.75 0.186 15.5 1 87.94 106 PRO B O 1
ATOM 2969 N N . PHE B 1 107 ? -11.977 0.214 15.539 1 89.25 107 PHE B N 1
ATOM 2970 C CA . PHE B 1 107 ? -12.07 -1.049 14.812 1 89.25 107 PHE B CA 1
ATOM 2971 C C . PHE B 1 107 ? -11.531 -0.901 13.391 1 89.25 107 PHE B C 1
ATOM 2973 O O . PHE B 1 107 ? -10.789 -1.76 12.914 1 89.25 107 PHE B O 1
ATOM 2980 N N . LEU B 1 108 ? -11.891 0.18 12.734 1 92.06 108 LEU B N 1
ATOM 2981 C CA . LEU B 1 108 ? -11.414 0.451 11.383 1 92.06 108 LEU B CA 1
ATOM 2982 C C . LEU B 1 108 ? -9.898 0.645 11.359 1 92.06 108 LEU B C 1
ATOM 2984 O O . LEU B 1 108 ? -9.227 0.205 10.43 1 92.06 108 LEU B O 1
ATOM 2988 N N . VAL B 1 109 ? -9.406 1.214 12.383 1 87.25 109 VAL B N 1
ATOM 2989 C CA . VAL B 1 109 ? -7.969 1.43 12.5 1 87.25 109 VAL B CA 1
ATOM 2990 C C . VAL B 1 109 ? -7.254 0.087 12.633 1 87.25 109 VAL B C 1
ATOM 2992 O O . VAL B 1 109 ? -6.23 -0.148 11.984 1 87.25 109 VAL B O 1
ATOM 2995 N N . CYS B 1 110 ? -7.789 -0.819 13.391 1 86.19 110 CYS B N 1
ATOM 2996 C CA . CYS B 1 110 ? -7.207 -2.141 13.586 1 86.19 110 CYS B CA 1
ATOM 2997 C C . CYS B 1 110 ? -7.219 -2.941 12.289 1 86.19 110 CYS B C 1
ATOM 2999 O O . CYS B 1 110 ? -6.234 -3.6 11.953 1 86.19 110 CYS B O 1
ATOM 3001 N N . ILE B 1 111 ? -8.281 -2.871 11.586 1 89.19 111 ILE B N 1
ATOM 3002 C CA . ILE B 1 111 ? -8.406 -3.627 10.344 1 89.19 111 ILE B CA 1
ATOM 3003 C C . ILE B 1 111 ? -7.445 -3.062 9.305 1 89.19 111 ILE B C 1
ATOM 3005 O O . ILE B 1 111 ? -6.91 -3.807 8.477 1 89.19 111 ILE B O 1
ATOM 3009 N N . GLU B 1 112 ? -7.238 -1.768 9.359 1 88.81 112 GLU B N 1
ATOM 3010 C CA . GLU B 1 112 ? -6.309 -1.124 8.438 1 88.81 112 GLU B CA 1
ATOM 3011 C C . GLU B 1 112 ? -4.91 -1.723 8.555 1 88.81 112 GLU B C 1
ATOM 3013 O O . GLU B 1 112 ? -4.156 -1.75 7.582 1 88.81 112 GLU B O 1
ATOM 3018 N N . MET B 1 113 ? -4.633 -2.359 9.711 1 86.5 113 MET B N 1
ATOM 3019 C CA . MET B 1 113 ? -3.307 -2.914 9.961 1 86.5 113 MET B CA 1
ATOM 3020 C C . MET B 1 113 ? -3.213 -4.348 9.445 1 86.5 113 MET B C 1
ATOM 3022 O O . MET B 1 113 ? -2.119 -4.906 9.359 1 86.5 113 MET B O 1
ATOM 3026 N N . VAL B 1 114 ? -4.312 -4.879 9.102 1 90.69 114 VAL B N 1
ATOM 3027 C CA . VAL B 1 114 ? -4.344 -6.227 8.531 1 90.69 114 VAL B CA 1
ATOM 3028 C C . VAL B 1 114 ? -3.947 -6.176 7.062 1 90.69 114 VAL B C 1
ATOM 3030 O O . VAL B 1 114 ? -4.441 -5.34 6.305 1 90.69 114 VAL B O 1
ATOM 3033 N N . PRO B 1 115 ? -3.004 -7.02 6.676 1 92.88 115 PRO B N 1
ATOM 3034 C CA . PRO B 1 115 ? -2.721 -7.094 5.238 1 92.88 115 PRO B CA 1
ATOM 3035 C C . PRO B 1 115 ? -3.896 -7.641 4.434 1 92.88 115 PRO B C 1
ATOM 3037 O O . PRO B 1 115 ? -4.051 -8.859 4.305 1 92.88 115 PRO B O 1
ATOM 3040 N N . LYS B 1 116 ? -4.625 -6.797 3.834 1 93.5 116 LYS B N 1
ATOM 3041 C CA . LYS B 1 116 ? -5.863 -7.168 3.16 1 93.5 116 LYS B CA 1
ATOM 3042 C C . LYS B 1 116 ? -5.59 -8.07 1.963 1 93.5 116 LYS B C 1
ATOM 3044 O O . LYS B 1 116 ? -6.414 -8.93 1.623 1 93.5 116 LYS B O 1
ATOM 3049 N N . ILE B 1 117 ? -4.5 -7.895 1.396 1 92.44 117 ILE B N 1
ATOM 3050 C CA . ILE B 1 117 ? -4.152 -8.656 0.201 1 92.44 117 ILE B CA 1
ATOM 3051 C C . ILE B 1 117 ? -3.992 -10.133 0.558 1 92.44 117 ILE B C 1
ATOM 3053 O O . ILE B 1 117 ? -4.086 -11 -0.312 1 92.44 117 ILE B O 1
ATOM 3057 N N . ALA B 1 118 ? -3.686 -10.422 1.823 1 94.69 118 ALA B N 1
ATOM 3058 C CA . ALA B 1 118 ? -3.48 -11.789 2.281 1 94.69 118 ALA B CA 1
ATOM 3059 C C . ALA B 1 118 ? -4.758 -12.617 2.141 1 94.69 118 ALA B C 1
ATOM 3061 O O . ALA B 1 118 ? -4.715 -13.844 2.152 1 94.69 118 ALA B O 1
ATOM 3062 N N . PHE B 1 119 ? -5.863 -11.922 1.933 1 95 119 PHE B N 1
ATOM 3063 C CA . PHE B 1 119 ? -7.145 -12.602 1.804 1 95 119 PHE B CA 1
ATOM 3064 C C . PHE B 1 119 ? -7.414 -12.984 0.353 1 95 119 PHE B C 1
ATOM 3066 O O . PHE B 1 119 ? -8.383 -13.695 0.06 1 95 119 PHE B O 1
ATOM 3073 N N . ALA B 1 120 ? -6.574 -12.602 -0.549 1 95.25 120 ALA B N 1
ATOM 3074 C CA . ALA B 1 120 ? -6.797 -12.789 -1.98 1 95.25 120 ALA B CA 1
ATOM 3075 C C . ALA B 1 120 ? -6.938 -14.266 -2.322 1 95.25 120 ALA B C 1
ATOM 3077 O O . ALA B 1 120 ? -7.875 -14.664 -3.021 1 95.25 120 ALA B O 1
ATOM 3078 N N . PRO B 1 121 ? -6.059 -15.141 -1.812 1 95.44 121 PRO B N 1
ATOM 3079 C CA . PRO B 1 121 ? -6.223 -16.562 -2.133 1 95.44 121 PRO B CA 1
ATOM 3080 C C . PRO B 1 121 ? -7.57 -17.109 -1.683 1 95.44 121 PRO B C 1
ATOM 3082 O O . PRO B 1 121 ? -8.164 -17.938 -2.381 1 95.44 121 PRO B O 1
ATOM 3085 N N . LEU B 1 122 ? -8.023 -16.672 -0.564 1 95.06 122 LEU B N 1
ATOM 3086 C CA . LEU B 1 122 ? -9.305 -17.141 -0.042 1 95.06 122 LEU B CA 1
ATOM 3087 C C . LEU B 1 122 ? -10.453 -16.703 -0.948 1 95.06 122 LEU B C 1
ATOM 3089 O O . LEU B 1 122 ? -11.312 -17.516 -1.294 1 95.06 122 LEU B O 1
ATOM 3093 N N . PHE B 1 123 ? -10.445 -15.453 -1.357 1 95.38 123 PHE B N 1
ATOM 3094 C CA . PHE B 1 123 ? -11.516 -14.945 -2.211 1 95.38 123 PHE B CA 1
ATOM 3095 C C . PHE B 1 123 ? -11.5 -15.641 -3.566 1 95.38 123 PHE B C 1
ATOM 3097 O O . PHE B 1 123 ? -12.562 -15.93 -4.129 1 95.38 123 PHE B O 1
ATOM 3104 N N . ILE B 1 124 ? -10.312 -15.883 -4.043 1 94.25 124 ILE B N 1
ATOM 3105 C CA . ILE B 1 124 ? -10.195 -16.562 -5.328 1 94.25 124 ILE B CA 1
ATOM 3106 C C . ILE B 1 124 ? -10.672 -18 -5.191 1 94.25 124 ILE B C 1
ATOM 3108 O O . ILE B 1 124 ? -11.352 -18.531 -6.078 1 94.25 124 ILE B O 1
ATOM 3112 N N . SER B 1 125 ? -10.312 -18.609 -4.105 1 93.19 125 SER B N 1
ATOM 3113 C CA . SER B 1 125 ? -10.75 -19.984 -3.854 1 93.19 125 SER B CA 1
ATOM 3114 C C . SER B 1 125 ? -12.273 -20.062 -3.73 1 93.19 125 SER B C 1
ATOM 3116 O O . SER B 1 125 ? -12.891 -21.016 -4.211 1 93.19 125 SER B O 1
ATOM 3118 N N . TRP B 1 126 ? -12.953 -19.047 -3.137 1 92.88 126 TRP B N 1
ATOM 3119 C CA . TRP B 1 126 ? -14.391 -19.047 -2.875 1 92.88 126 TRP B CA 1
ATOM 3120 C C . TRP B 1 126 ? -15.172 -18.641 -4.121 1 92.88 126 TRP B C 1
ATOM 3122 O O . TRP B 1 126 ? -16.25 -19.172 -4.379 1 92.88 126 TRP B O 1
ATOM 3132 N N . LEU B 1 127 ? -14.586 -17.719 -4.883 1 94.06 127 LEU B N 1
ATOM 3133 C CA . LEU B 1 127 ? -15.414 -17.031 -5.863 1 94.06 127 LEU B CA 1
ATOM 3134 C C . LEU B 1 127 ? -14.938 -17.312 -7.281 1 94.06 127 LEU B C 1
ATOM 3136 O O . LEU B 1 127 ? -15.609 -16.969 -8.25 1 94.06 127 LEU B O 1
ATOM 3140 N N . GLY B 1 128 ? -13.797 -17.953 -7.359 1 93.31 128 GLY B N 1
ATOM 3141 C CA . GLY B 1 128 ? -13.258 -18.281 -8.672 1 93.31 128 GLY B CA 1
ATOM 3142 C C . GLY B 1 128 ? -12.336 -17.203 -9.219 1 93.31 128 GLY B C 1
ATOM 3143 O O . GLY B 1 128 ? -11.875 -16.328 -8.477 1 93.31 128 GLY B O 1
ATOM 3144 N N . PHE B 1 129 ? -12.07 -17.281 -10.469 1 94.5 129 PHE B N 1
ATOM 3145 C CA . PHE B 1 129 ? -11.031 -16.453 -11.078 1 94.5 129 PHE B CA 1
ATOM 3146 C C . PHE B 1 129 ? -11.641 -15.266 -11.797 1 94.5 129 PHE B C 1
ATOM 3148 O O . PHE B 1 129 ? -10.93 -14.484 -12.438 1 94.5 129 PHE B O 1
ATOM 3155 N N . GLY B 1 130 ? -12.93 -15.039 -11.609 1 94.75 130 GLY B N 1
ATOM 3156 C CA . GLY B 1 130 ? -13.656 -14.008 -12.344 1 94.75 130 GLY B CA 1
ATOM 3157 C C . GLY B 1 130 ? -13.43 -12.617 -11.781 1 94.75 130 GLY B C 1
ATOM 3158 O O . GLY B 1 130 ? -12.469 -12.383 -11.055 1 94.75 130 GLY B O 1
ATOM 3159 N N . LEU B 1 131 ? -14.273 -11.695 -12.125 1 96.56 131 LEU B N 1
ATOM 3160 C CA . LEU B 1 131 ? -14.172 -10.266 -11.844 1 96.56 131 LEU B CA 1
ATOM 3161 C C . LEU B 1 131 ? -14.359 -9.984 -10.359 1 96.56 131 LEU B C 1
ATOM 3163 O O . LEU B 1 131 ? -13.672 -9.133 -9.789 1 96.56 131 LEU B O 1
ATOM 3167 N N . LEU B 1 132 ? -15.148 -10.688 -9.719 1 96.69 132 LEU B N 1
ATOM 3168 C CA . LEU B 1 132 ? -15.656 -10.328 -8.398 1 96.69 132 LEU B CA 1
ATOM 3169 C C . LEU B 1 132 ? -14.547 -10.383 -7.355 1 96.69 132 LEU B C 1
ATOM 3171 O O . LEU B 1 132 ? -14.391 -9.453 -6.562 1 96.69 132 LEU B O 1
ATOM 3175 N N . PRO B 1 133 ? -13.75 -11.5 -7.312 1 97.06 133 PRO B N 1
ATOM 3176 C CA . PRO B 1 133 ? -12.703 -11.516 -6.293 1 97.06 133 PRO B CA 1
ATOM 3177 C C . PRO B 1 133 ? -11.703 -10.367 -6.449 1 97.06 133 PRO B C 1
ATOM 3179 O O . PRO B 1 133 ? -11.211 -9.836 -5.457 1 97.06 133 PRO B O 1
ATOM 3182 N N . LYS B 1 134 ? -11.359 -9.969 -7.676 1 97.75 134 LYS B N 1
ATOM 3183 C CA . LYS B 1 134 ? -10.453 -8.852 -7.918 1 97.75 134 LYS B CA 1
ATOM 3184 C C . LYS B 1 134 ? -11.062 -7.535 -7.445 1 97.75 134 LYS B C 1
ATOM 3186 O O . LYS B 1 134 ? -10.375 -6.723 -6.816 1 97.75 134 LYS B O 1
ATOM 3191 N N . VAL B 1 135 ? -12.328 -7.375 -7.68 1 98.31 135 VAL B N 1
ATOM 3192 C CA . VAL B 1 135 ? -13.031 -6.16 -7.273 1 98.31 135 VAL B CA 1
ATOM 3193 C C . VAL B 1 135 ? -13.055 -6.066 -5.75 1 98.31 135 VAL B C 1
ATOM 3195 O O . VAL B 1 135 ? -12.859 -4.988 -5.184 1 98.31 135 VAL B O 1
ATOM 3198 N N . ILE B 1 136 ? -13.281 -7.16 -5.109 1 97.88 136 ILE B N 1
ATOM 3199 C CA . ILE B 1 136 ? -13.344 -7.195 -3.65 1 97.88 136 ILE B CA 1
ATOM 3200 C C . ILE B 1 136 ? -11.984 -6.805 -3.07 1 97.88 136 ILE B C 1
ATOM 3202 O O . ILE B 1 136 ? -11.914 -6.016 -2.127 1 97.88 136 ILE B O 1
ATOM 3206 N N . ILE B 1 137 ? -10.922 -7.355 -3.609 1 97.25 137 ILE B N 1
ATOM 3207 C CA . ILE B 1 137 ? -9.586 -7.059 -3.113 1 97.25 137 ILE B CA 1
ATOM 3208 C C . ILE B 1 137 ? -9.281 -5.574 -3.303 1 97.25 137 ILE B C 1
ATOM 3210 O O . ILE B 1 137 ? -8.773 -4.914 -2.393 1 97.25 137 ILE B O 1
ATOM 3214 N N . VAL B 1 138 ? -9.578 -5.035 -4.488 1 98.19 138 VAL B N 1
ATOM 3215 C CA . VAL B 1 138 ? -9.367 -3.615 -4.75 1 98.19 138 VAL B CA 1
ATOM 3216 C C . VAL B 1 138 ? -10.188 -2.783 -3.768 1 98.19 138 VAL B C 1
ATOM 3218 O O . VAL B 1 138 ? -9.695 -1.795 -3.217 1 98.19 138 VAL B O 1
ATOM 3221 N N . PHE B 1 139 ? -11.461 -3.178 -3.557 1 98.19 139 PHE B N 1
ATOM 3222 C CA . PHE B 1 139 ? -12.328 -2.506 -2.598 1 98.19 139 PHE B CA 1
ATOM 3223 C C . PHE B 1 139 ? -11.688 -2.475 -1.215 1 98.19 139 PHE B C 1
ATOM 3225 O O . PHE B 1 139 ? -11.641 -1.425 -0.569 1 98.19 139 PHE B O 1
ATOM 3232 N N . LEU B 1 140 ? -11.219 -3.58 -0.773 1 96.69 140 LEU B N 1
ATOM 3233 C CA . LEU B 1 140 ? -10.656 -3.688 0.567 1 96.69 140 LEU B CA 1
ATOM 3234 C C . LEU B 1 140 ? -9.414 -2.816 0.703 1 96.69 140 LEU B C 1
ATOM 3236 O O . LEU B 1 140 ? -9.203 -2.176 1.736 1 96.69 140 LEU B O 1
ATOM 3240 N N . VAL B 1 141 ? -8.594 -2.803 -0.301 1 95 141 VAL B N 1
ATOM 3241 C CA . VAL B 1 141 ? -7.348 -2.047 -0.287 1 95 141 VAL B CA 1
ATOM 3242 C C . VAL B 1 141 ? -7.648 -0.55 -0.259 1 95 141 VAL B C 1
ATOM 3244 O O . VAL B 1 141 ? -6.922 0.223 0.371 1 95 141 VAL B O 1
ATOM 3247 N N . CYS B 1 142 ? -8.703 -0.146 -0.845 1 97.31 142 CYS B N 1
ATOM 3248 C CA . CYS B 1 142 ? -9.008 1.271 -1.019 1 97.31 142 CYS B CA 1
ATOM 3249 C C . CYS B 1 142 ? -9.938 1.769 0.078 1 97.31 142 CYS B C 1
ATOM 3251 O O . CYS B 1 142 ? -9.875 2.934 0.474 1 97.31 142 CYS B O 1
ATOM 3253 N N . PHE B 1 143 ? -10.836 0.932 0.586 1 97.69 143 PHE B N 1
ATOM 3254 C CA . PHE B 1 143 ? -11.914 1.326 1.479 1 97.69 143 PHE B CA 1
ATOM 3255 C C . PHE B 1 143 ? -11.367 1.887 2.785 1 97.69 143 PHE B C 1
ATOM 3257 O O . PHE B 1 143 ? -11.75 2.979 3.209 1 97.69 143 PHE B O 1
ATOM 3264 N N . PHE B 1 144 ? -10.523 1.26 3.348 1 94.31 144 PHE B N 1
ATOM 3265 C CA . PHE B 1 144 ? -10.125 1.566 4.715 1 94.31 144 PHE B CA 1
ATOM 3266 C C . PHE B 1 144 ? -9.32 2.859 4.766 1 94.31 144 PHE B C 1
ATOM 3268 O O . PHE B 1 144 ? -9.602 3.742 5.578 1 94.31 144 PHE B O 1
ATOM 3275 N N . PRO B 1 145 ? -8.344 3.057 3.896 1 92.5 145 PRO B N 1
ATOM 3276 C CA . PRO B 1 145 ? -7.672 4.359 3.914 1 92.5 145 PRO B CA 1
ATOM 3277 C C . PRO B 1 145 ? -8.617 5.512 3.586 1 92.5 145 PRO B C 1
ATOM 3279 O O . PRO B 1 145 ? -8.484 6.605 4.145 1 92.5 145 PRO B O 1
ATOM 3282 N N . ILE B 1 146 ? -9.516 5.254 2.723 1 96.38 146 ILE B N 1
ATOM 3283 C CA . ILE B 1 146 ? -10.438 6.312 2.33 1 96.38 146 ILE B CA 1
ATOM 3284 C C . ILE B 1 146 ? -11.344 6.672 3.506 1 96.38 146 ILE B C 1
ATOM 3286 O O . ILE B 1 146 ? -11.555 7.848 3.801 1 96.38 146 ILE B O 1
ATOM 3290 N N . VAL B 1 147 ? -11.883 5.668 4.152 1 96.38 147 VAL B N 1
ATOM 3291 C CA . VAL B 1 147 ? -12.805 5.926 5.25 1 96.38 147 VAL B CA 1
ATOM 3292 C C . VAL B 1 147 ? -12.07 6.613 6.398 1 96.38 147 VAL B C 1
ATOM 3294 O O . VAL B 1 147 ? -12.602 7.543 7.016 1 96.38 147 VAL B O 1
ATOM 3297 N N . LEU B 1 148 ? -10.891 6.195 6.691 1 93.75 148 LEU B N 1
ATOM 3298 C CA . LEU B 1 148 ? -10.117 6.801 7.77 1 93.75 148 LEU B CA 1
ATOM 3299 C C . LEU B 1 148 ? -9.758 8.242 7.438 1 93.75 148 LEU B C 1
ATOM 3301 O O . LEU B 1 148 ? -9.828 9.117 8.305 1 93.75 148 LEU B O 1
ATOM 3305 N N . ASN B 1 149 ? -9.406 8.477 6.215 1 93.12 149 ASN B N 1
ATOM 3306 C CA . ASN B 1 149 ? -9.133 9.844 5.777 1 93.12 149 ASN B CA 1
ATOM 3307 C C . ASN B 1 149 ? -10.391 10.719 5.844 1 93.12 149 ASN B C 1
ATOM 3309 O O . ASN B 1 149 ? -10.312 11.891 6.211 1 93.12 149 ASN B O 1
ATOM 3313 N N . ALA B 1 150 ? -11.43 10.156 5.477 1 93.25 150 ALA B N 1
ATOM 3314 C CA . ALA B 1 150 ? -12.695 10.875 5.52 1 93.25 150 ALA B CA 1
ATOM 3315 C C . ALA B 1 150 ? -13.062 11.266 6.949 1 93.25 150 ALA B C 1
ATOM 3317 O O . ALA B 1 150 ? -13.5 12.391 7.203 1 93.25 150 ALA B O 1
ATOM 3318 N N . ILE B 1 151 ? -12.938 10.328 7.844 1 92.12 151 ILE B N 1
ATOM 3319 C CA . ILE B 1 151 ? -13.219 10.602 9.25 1 92.12 151 ILE B CA 1
ATOM 3320 C C . ILE B 1 151 ? -12.375 11.781 9.727 1 92.12 151 ILE B C 1
ATOM 3322 O O . ILE B 1 151 ? -12.891 12.695 10.375 1 92.12 151 ILE B O 1
ATOM 3326 N N . LEU B 1 152 ? -11.117 11.75 9.367 1 88.25 152 LEU B N 1
ATOM 3327 C CA . LEU B 1 152 ? -10.211 12.828 9.758 1 88.25 152 LEU B CA 1
ATOM 3328 C C . LEU B 1 152 ? -10.625 14.148 9.117 1 88.25 152 LEU B C 1
ATOM 3330 O O . LEU B 1 152 ? -10.609 15.195 9.773 1 88.25 152 LEU B O 1
ATOM 3334 N N . ALA B 1 153 ? -10.945 14.109 7.867 1 87.19 153 ALA B N 1
ATOM 3335 C CA . ALA B 1 153 ? -11.344 15.305 7.129 1 87.19 153 ALA B CA 1
ATOM 3336 C C . ALA B 1 153 ? -12.609 15.914 7.727 1 87.19 153 ALA B C 1
ATOM 3338 O O . ALA B 1 153 ? -12.688 17.141 7.898 1 87.19 153 ALA B O 1
ATOM 3339 N N . PHE B 1 154 ? -13.484 15.141 8.141 1 85.5 154 PHE B N 1
ATOM 3340 C CA . PHE B 1 154 ? -14.766 15.617 8.648 1 85.5 154 PHE B CA 1
ATOM 3341 C C . PHE B 1 154 ? -14.641 16.047 10.102 1 85.5 154 PHE B C 1
ATOM 3343 O O . PHE B 1 154 ? -15.391 16.906 10.57 1 85.5 154 PHE B O 1
ATOM 3350 N N . ASN B 1 155 ? -13.758 15.445 10.828 1 81.94 155 ASN B N 1
ATOM 3351 C CA . ASN B 1 155 ? -13.555 15.789 12.234 1 81.94 155 ASN B CA 1
ATOM 3352 C C . ASN B 1 155 ? -12.812 17.109 12.383 1 81.94 155 ASN B C 1
ATOM 3354 O O . ASN B 1 155 ? -12.961 17.797 13.391 1 81.94 155 ASN B O 1
ATOM 3358 N N . SER B 1 156 ? -11.883 17.359 11.562 1 73.56 156 SER B N 1
ATOM 3359 C CA . SER B 1 156 ? -11.125 18.609 11.664 1 73.56 156 SER B CA 1
ATOM 3360 C C . SER B 1 156 ? -12.047 19.812 11.648 1 73.56 156 SER B C 1
ATOM 3362 O O . SER B 1 156 ? -11.742 20.844 12.25 1 73.56 156 SER B O 1
ATOM 3364 N N . LEU B 1 157 ? -13.211 19.719 11.117 1 63.16 157 LEU B N 1
ATOM 3365 C CA . LEU B 1 157 ? -14.133 20.844 10.938 1 63.16 157 LEU B CA 1
ATOM 3366 C C . LEU B 1 157 ? -15.18 20.875 12.047 1 63.16 157 LEU B C 1
ATOM 3368 O O . LEU B 1 157 ? -15.859 21.875 12.242 1 63.16 157 LEU B O 1
ATOM 3372 N N . SER B 1 158 ? -15.336 19.859 12.82 1 59.16 158 SER B N 1
ATOM 3373 C CA . SER B 1 158 ? -16.516 19.641 13.664 1 59.16 158 SER B CA 1
ATOM 3374 C C . SER B 1 158 ? -16.641 20.719 14.727 1 59.16 158 SER B C 1
ATOM 3376 O O . SER B 1 158 ? -17.703 21.328 14.875 1 59.16 158 SER B O 1
ATOM 3378 N N . GLU B 1 159 ? -15.469 20.953 15.398 1 59.09 159 GLU B N 1
ATOM 3379 C CA . GLU B 1 159 ? -15.742 21.828 16.531 1 59.09 159 GLU B CA 1
ATOM 3380 C C . GLU B 1 159 ? -15.945 23.266 16.094 1 59.09 159 GLU B C 1
ATOM 3382 O O . GLU B 1 159 ? -16.797 23.969 16.625 1 59.09 159 GLU B O 1
ATOM 3387 N N . GLU B 1 160 ? -15.195 23.562 15.141 1 59 160 GLU B N 1
ATOM 3388 C CA . GLU B 1 160 ? -15.211 24.969 14.734 1 59 160 GLU B CA 1
ATOM 3389 C C . GLU B 1 160 ? -16.484 25.312 13.969 1 59 160 GLU B C 1
ATOM 3391 O O . GLU B 1 160 ? -17.094 26.359 14.203 1 59 160 GLU B O 1
ATOM 3396 N N . LEU B 1 161 ? -16.875 24.438 13.219 1 59.38 161 LEU B N 1
ATOM 3397 C CA . LEU B 1 161 ? -18.016 24.719 12.359 1 59.38 161 LEU B CA 1
ATOM 3398 C C . LEU B 1 161 ? -19.328 24.531 13.109 1 59.38 161 LEU B C 1
ATOM 3400 O O . LEU B 1 161 ? -20.297 25.234 12.852 1 59.38 161 LEU B O 1
ATOM 3404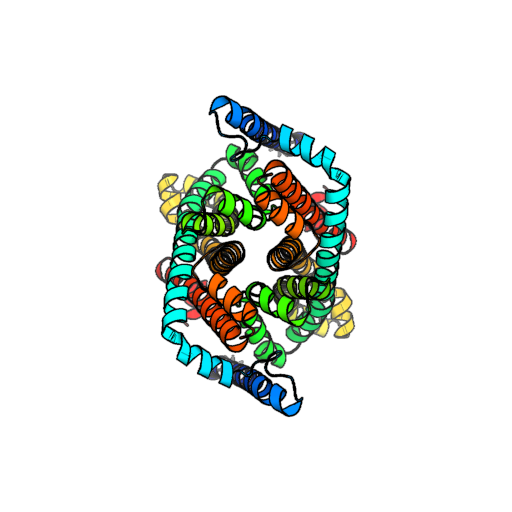 N N . THR B 1 162 ? -19.25 23.578 14.062 1 60.62 162 THR B N 1
ATOM 3405 C CA . THR B 1 162 ? -20.422 23.406 14.906 1 60.62 162 THR B CA 1
ATOM 3406 C C . THR B 1 162 ? -20.734 24.688 15.68 1 60.62 162 THR B C 1
ATOM 3408 O O . THR B 1 162 ? -21.891 25.094 15.797 1 60.62 162 THR B O 1
ATOM 3411 N N . ARG B 1 163 ? -19.656 25.219 16.062 1 63.59 163 ARG B N 1
ATOM 3412 C CA . ARG B 1 163 ? -19.844 26.469 16.781 1 63.59 163 ARG B CA 1
ATOM 3413 C C . ARG B 1 163 ? -20.359 27.562 15.852 1 63.59 163 ARG B C 1
ATOM 3415 O O . ARG B 1 163 ? -21.219 28.359 16.234 1 63.59 163 ARG B O 1
ATOM 3422 N N . PHE B 1 164 ? -19.875 27.516 14.695 1 63.38 164 PHE B N 1
ATOM 3423 C CA . PHE B 1 164 ? -20.297 28.5 13.703 1 63.38 164 PHE B CA 1
ATOM 3424 C C . PHE B 1 164 ? -21.75 28.297 13.312 1 63.38 164 PHE B C 1
ATOM 3426 O O . PHE B 1 164 ? -22.516 29.25 13.203 1 63.38 164 PHE B O 1
ATOM 3433 N N . ALA B 1 165 ? -22.141 27.078 13.133 1 62.09 165 ALA B N 1
ATOM 3434 C CA . ALA B 1 165 ? -23.516 26.766 12.742 1 62.09 165 ALA B CA 1
ATOM 3435 C C . ALA B 1 165 ? -24.5 27.141 13.852 1 62.09 165 ALA B C 1
ATOM 3437 O O . ALA B 1 165 ? -25.578 27.672 13.57 1 62.09 165 ALA B O 1
ATOM 3438 N N . ARG B 1 166 ? -24.094 26.891 14.984 1 64.75 166 ARG B N 1
ATOM 3439 C CA . ARG B 1 166 ? -24.938 27.234 16.125 1 64.75 166 ARG B CA 1
ATOM 3440 C C . ARG B 1 166 ? -25.172 28.75 16.172 1 64.75 166 ARG B C 1
ATOM 3442 O O . ARG B 1 166 ? -26.25 29.203 16.547 1 64.75 166 ARG B O 1
ATOM 3449 N N . SER B 1 167 ? -24.156 29.391 15.695 1 66.19 167 SER B N 1
ATOM 3450 C CA . SER B 1 167 ? -24.266 30.844 15.781 1 66.19 167 SER B CA 1
ATOM 3451 C C . SER B 1 167 ? -25.109 31.406 14.641 1 66.19 167 SER B C 1
ATOM 3453 O O . SER B 1 167 ? -25.688 32.469 14.773 1 66.19 167 SER B O 1
ATOM 3455 N N . THR B 1 168 ? -25.141 30.828 13.523 1 64.62 168 THR B N 1
ATOM 3456 C CA . THR B 1 168 ? -25.812 31.391 12.352 1 64.62 168 THR B CA 1
ATOM 3457 C C . THR B 1 168 ? -27.234 30.875 12.242 1 64.62 168 THR B C 1
ATOM 3459 O O . THR B 1 168 ? -28.016 31.359 11.414 1 64.62 168 THR B O 1
ATOM 3462 N N . GLY B 1 169 ? -27.625 30.078 13.086 1 70.62 169 GLY B N 1
ATOM 3463 C CA . GLY B 1 169 ? -28.984 29.547 13.047 1 70.62 169 GLY B CA 1
ATOM 3464 C C . GLY B 1 169 ? -29.203 28.562 11.914 1 70.62 169 GLY B C 1
ATOM 3465 O O . GLY B 1 169 ? -30.344 28.203 11.609 1 70.62 169 GLY B O 1
ATOM 3466 N N . ALA B 1 170 ? -28.219 28.281 11.109 1 70 170 ALA B N 1
ATOM 3467 C CA . ALA B 1 170 ? -28.344 27.344 9.992 1 70 170 ALA B CA 1
ATOM 3468 C C . ALA B 1 170 ? -28.547 25.922 10.484 1 70 170 ALA B C 1
ATOM 3470 O O . ALA B 1 170 ? -28.109 25.562 11.578 1 70 170 ALA B O 1
ATOM 3471 N N . SER B 1 171 ? -29.422 25.219 9.727 1 76.44 171 SER B N 1
ATOM 3472 C CA . SER B 1 171 ? -29.656 23.812 10.078 1 76.44 171 SER B CA 1
ATOM 3473 C C . SER B 1 171 ? -28.375 23 9.969 1 76.44 171 SER B C 1
ATOM 3475 O O . SER B 1 171 ? -27.469 23.359 9.219 1 76.44 171 SER B O 1
ATOM 3477 N N . VAL B 1 172 ? -28.234 22.031 10.75 1 70.5 172 VAL B N 1
ATOM 3478 C CA . VAL B 1 172 ? -27.078 21.156 10.82 1 70.5 172 VAL B CA 1
ATOM 3479 C C . VAL B 1 172 ? -26.766 20.594 9.438 1 70.5 172 VAL B C 1
ATOM 3481 O O . VAL B 1 172 ? -25.594 20.5 9.039 1 70.5 172 VAL B O 1
ATOM 3484 N N . TRP B 1 173 ? -27.797 20.359 8.719 1 74.44 173 TRP B N 1
ATOM 3485 C CA . TRP B 1 173 ? -27.625 19.75 7.402 1 74.44 173 TRP B CA 1
ATOM 3486 C C . TRP B 1 173 ? -27.156 20.781 6.383 1 74.44 173 TRP B C 1
ATOM 3488 O O . TRP B 1 173 ? -26.281 20.5 5.559 1 74.44 173 TRP B O 1
ATOM 3498 N N . THR B 1 174 ? -27.781 21.938 6.484 1 75.31 174 THR B N 1
ATOM 3499 C CA . THR B 1 174 ? -27.375 23 5.582 1 75.31 174 THR B CA 1
ATOM 3500 C C . THR B 1 174 ? -25.938 23.422 5.844 1 75.31 174 THR B C 1
ATOM 3502 O O . THR B 1 174 ? -25.172 23.641 4.906 1 75.31 174 THR B O 1
ATOM 3505 N N . THR B 1 175 ? -25.625 23.453 7.07 1 73.12 175 THR B N 1
ATOM 3506 C CA . THR B 1 175 ? -24.266 23.828 7.441 1 73.12 175 THR B CA 1
ATOM 3507 C C . THR B 1 175 ? -23.266 22.75 6.992 1 73.12 175 THR B C 1
ATOM 3509 O O . THR B 1 175 ? -22.172 23.078 6.52 1 73.12 175 THR B O 1
ATOM 3512 N N . PHE B 1 176 ? -23.75 21.594 7.078 1 73.88 176 PHE B N 1
ATOM 3513 C CA . PHE B 1 176 ? -22.891 20.484 6.68 1 73.88 176 PHE B CA 1
ATOM 3514 C C . PHE B 1 176 ? -22.625 20.516 5.18 1 73.88 176 PHE B C 1
ATOM 3516 O O . PHE B 1 176 ? -21.469 20.484 4.746 1 73.88 176 PHE B O 1
ATOM 3523 N N . LEU B 1 177 ? -23.656 20.641 4.426 1 76.56 177 LEU B N 1
ATOM 3524 C CA . LEU B 1 177 ? -23.531 20.531 2.977 1 76.56 177 LEU B CA 1
ATOM 3525 C C . LEU B 1 177 ? -22.875 21.766 2.383 1 76.56 177 LEU B C 1
ATOM 3527 O O . LEU B 1 177 ? -22.141 21.672 1.398 1 76.56 177 LEU B O 1
ATOM 3531 N N . LYS B 1 178 ? -23 22.859 3.037 1 76.5 178 LYS B N 1
ATOM 3532 C CA . LYS B 1 178 ? -22.547 24.109 2.424 1 76.5 178 LYS B CA 1
ATOM 3533 C C . LYS B 1 178 ? -21.188 24.531 2.984 1 76.5 178 LYS B C 1
ATOM 3535 O O . LYS B 1 178 ? -20.453 25.281 2.338 1 76.5 178 LYS B O 1
ATOM 3540 N N . ILE B 1 179 ? -20.953 24.016 4.074 1 75.19 179 ILE B N 1
ATOM 3541 C CA . ILE B 1 179 ? -19.734 24.531 4.695 1 75.19 179 ILE B CA 1
ATOM 3542 C C . ILE B 1 179 ? -18.781 23.375 5 1 75.19 179 ILE B C 1
ATOM 3544 O O . ILE B 1 179 ? -17.672 23.328 4.465 1 75.19 179 ILE B O 1
ATOM 3548 N N . ARG B 1 180 ? -19.281 22.406 5.691 1 75.25 180 ARG B N 1
ATOM 3549 C CA . ARG B 1 180 ? -18.406 21.359 6.211 1 75.25 180 ARG B CA 1
ATOM 3550 C C . ARG B 1 180 ? -17.906 20.453 5.086 1 75.25 180 ARG B C 1
ATOM 3552 O O . ARG B 1 180 ? -16.719 20.141 5.016 1 75.25 180 ARG B O 1
ATOM 3559 N N . LEU B 1 181 ? -18.859 20.156 4.297 1 78.69 181 LEU B N 1
ATOM 3560 C CA . LEU B 1 181 ? -18.516 19.219 3.234 1 78.69 181 LEU B CA 1
ATOM 3561 C C . LEU B 1 181 ? -17.516 19.828 2.264 1 78.69 181 LEU B C 1
ATOM 3563 O O . LEU B 1 181 ? -16.469 19.234 1.984 1 78.69 181 LEU B O 1
ATOM 3567 N N . PRO B 1 182 ? -17.797 21.016 1.836 1 80 182 PRO B N 1
ATOM 3568 C CA . PRO B 1 182 ? -16.812 21.656 0.954 1 80 182 PRO B CA 1
ATOM 3569 C C . PRO B 1 182 ? -15.461 21.859 1.63 1 80 182 PRO B C 1
ATOM 3571 O O . PRO B 1 182 ? -14.422 21.75 0.979 1 80 182 PRO B O 1
ATOM 3574 N N . ALA B 1 183 ? -15.484 22.125 2.85 1 80.81 183 ALA B N 1
ATOM 3575 C CA . ALA B 1 183 ? -14.242 22.375 3.588 1 80.81 183 ALA B CA 1
ATOM 3576 C C . ALA B 1 183 ? -13.453 21.078 3.785 1 80.81 183 ALA B C 1
ATOM 3578 O O . ALA B 1 183 ? -12.227 21.109 3.895 1 80.81 183 ALA B O 1
ATOM 3579 N N . ALA B 1 184 ? -14.125 19.969 3.766 1 87.25 184 ALA B N 1
ATOM 3580 C CA . ALA B 1 184 ? -13.484 18.672 4.023 1 87.25 184 ALA B CA 1
ATOM 3581 C C . ALA B 1 184 ? -13.023 18.031 2.727 1 87.25 184 ALA B C 1
ATOM 3583 O O . ALA B 1 184 ? -12.18 17.125 2.744 1 87.25 184 ALA B O 1
ATOM 3584 N N . LEU B 1 185 ? -13.539 18.5 1.654 1 87.94 185 LEU B N 1
ATOM 3585 C CA . LEU B 1 185 ? -13.367 17.812 0.374 1 87.94 185 LEU B CA 1
ATOM 3586 C C . LEU B 1 185 ? -11.898 17.797 -0.035 1 87.94 185 LEU B C 1
ATOM 3588 O O . LEU B 1 185 ? -11.391 16.766 -0.503 1 87.94 185 LEU B O 1
ATOM 3592 N N . PRO B 1 186 ? -11.188 18.906 0.156 1 87.38 186 PRO B N 1
ATOM 3593 C CA . PRO B 1 186 ? -9.773 18.859 -0.233 1 87.38 186 PRO B CA 1
ATOM 3594 C C . PRO B 1 186 ? -8.992 17.766 0.493 1 87.38 186 PRO B C 1
ATOM 3596 O O . PRO B 1 186 ? -8.195 17.062 -0.124 1 87.38 186 PRO B O 1
ATOM 3599 N N . GLN B 1 187 ? -9.258 17.609 1.698 1 87.81 187 GLN B N 1
ATOM 3600 C CA . GLN B 1 187 ? -8.594 16.578 2.48 1 87.81 187 GLN B CA 1
ATOM 3601 C C . GLN B 1 187 ? -9.07 15.188 2.064 1 87.81 187 GLN B C 1
ATOM 3603 O O . GLN B 1 187 ? -8.289 14.227 2.086 1 87.81 187 GLN B O 1
ATOM 3608 N N . CYS B 1 188 ? -10.289 15.094 1.729 1 92.62 188 CYS B N 1
ATOM 3609 C CA . CYS B 1 188 ? -10.805 13.812 1.249 1 92.62 188 CYS B CA 1
ATOM 3610 C C . CYS B 1 188 ? -10.102 13.391 -0.035 1 92.62 188 CYS B C 1
ATOM 3612 O O . CYS B 1 188 ? -9.812 12.211 -0.231 1 92.62 188 CYS B O 1
ATOM 3614 N N . PHE B 1 189 ? -9.836 14.352 -0.87 1 93.75 189 PHE B N 1
ATOM 3615 C CA . PHE B 1 189 ? -9.227 14.047 -2.158 1 93.75 189 PHE B CA 1
ATOM 3616 C C . PHE B 1 189 ? -7.797 13.555 -1.975 1 93.75 189 PHE B C 1
ATOM 3618 O O . PHE B 1 189 ? -7.273 12.82 -2.814 1 93.75 189 PHE B O 1
ATOM 3625 N N . VAL B 1 190 ? -7.105 13.93 -0.885 1 87.94 190 VAL B N 1
ATOM 3626 C CA . VAL B 1 190 ? -5.805 13.352 -0.56 1 87.94 190 VAL B CA 1
ATOM 3627 C C . VAL B 1 190 ? -5.934 11.844 -0.409 1 87.94 190 VAL B C 1
ATOM 3629 O O . VAL B 1 190 ? -5.129 11.086 -0.96 1 87.94 190 VAL B O 1
ATOM 3632 N N . GLY B 1 191 ? -6.977 11.43 0.245 1 91.94 191 GLY B N 1
ATOM 3633 C CA . GLY B 1 191 ? -7.25 10.016 0.417 1 91.94 191 GLY B CA 1
ATOM 3634 C C . GLY B 1 191 ? -7.66 9.328 -0.871 1 91.94 191 GLY B C 1
ATOM 3635 O O . GLY B 1 191 ? -7.25 8.195 -1.132 1 91.94 191 GLY B O 1
ATOM 3636 N N . PHE B 1 192 ? -8.414 10.07 -1.678 1 96.19 192 PHE B N 1
ATOM 3637 C CA . PHE B 1 192 ? -8.852 9.516 -2.953 1 96.19 192 PHE B CA 1
ATOM 3638 C C . PHE B 1 192 ? -7.656 9.266 -3.869 1 96.19 192 PHE B C 1
ATOM 3640 O O . PHE B 1 192 ? -7.57 8.219 -4.512 1 96.19 192 PHE B O 1
ATOM 3647 N N . LYS B 1 193 ? -6.762 10.18 -3.928 1 93.88 193 LYS B N 1
ATOM 3648 C CA . LYS B 1 193 ? -5.598 10.062 -4.797 1 93.88 193 LYS B CA 1
ATOM 3649 C C . LYS B 1 193 ? -4.668 8.945 -4.328 1 93.88 193 LYS B C 1
ATOM 3651 O O . LYS B 1 193 ? -4.164 8.172 -5.141 1 93.88 193 LYS B O 1
ATOM 3656 N N . TYR B 1 194 ? -4.477 8.852 -3.09 1 89.19 194 TYR B N 1
ATOM 3657 C CA . TYR B 1 194 ? -3.676 7.773 -2.521 1 89.19 194 TYR B CA 1
ATOM 3658 C C . TYR B 1 194 ? -4.281 6.414 -2.852 1 89.19 194 TYR B C 1
ATOM 3660 O O . TYR B 1 194 ? -3.572 5.496 -3.277 1 89.19 194 TYR B O 1
ATOM 3668 N N . ALA B 1 195 ? -5.535 6.316 -2.678 1 95.5 195 ALA B N 1
ATOM 3669 C CA . ALA B 1 195 ? -6.234 5.059 -2.93 1 95.5 195 ALA B CA 1
ATOM 3670 C C . ALA B 1 195 ? -6.223 4.711 -4.414 1 95.5 195 ALA B C 1
ATOM 3672 O O . ALA B 1 195 ? -6.215 3.535 -4.785 1 95.5 195 ALA B O 1
ATOM 3673 N N . ALA B 1 196 ? -6.238 5.746 -5.254 1 94.75 196 ALA B N 1
ATOM 3674 C CA . ALA B 1 196 ? -6.246 5.516 -6.699 1 94.75 196 ALA B CA 1
ATOM 3675 C C . ALA B 1 196 ? -4.992 4.762 -7.137 1 94.75 196 ALA B C 1
ATOM 3677 O O . ALA B 1 196 ? -5.074 3.822 -7.93 1 94.75 196 ALA B O 1
ATOM 3678 N N . ILE B 1 197 ? -3.893 5.117 -6.645 1 89.06 197 ILE B N 1
ATOM 3679 C CA . ILE B 1 197 ? -2.635 4.457 -6.977 1 89.06 197 ILE B CA 1
ATOM 3680 C C . ILE B 1 197 ? -2.641 3.029 -6.434 1 89.06 197 ILE B C 1
ATOM 3682 O O . ILE B 1 197 ? -2.26 2.09 -7.137 1 89.06 197 ILE B O 1
ATOM 3686 N N . ASN B 1 198 ? -3.16 2.846 -5.293 1 92.38 198 ASN B N 1
ATOM 3687 C CA . ASN B 1 198 ? -3.148 1.541 -4.641 1 92.38 198 ASN B CA 1
ATOM 3688 C C . ASN B 1 198 ? -4.195 0.606 -5.238 1 92.38 198 ASN B C 1
ATOM 3690 O O . ASN B 1 198 ? -4.098 -0.614 -5.098 1 92.38 198 ASN B O 1
ATOM 3694 N N . ALA B 1 199 ? -5.203 1.217 -5.867 1 97.19 199 ALA B N 1
ATOM 3695 C CA . ALA B 1 199 ? -6.23 0.403 -6.512 1 97.19 199 ALA B CA 1
ATOM 3696 C C . ALA B 1 199 ? -5.625 -0.479 -7.602 1 97.19 199 ALA B C 1
ATOM 3698 O O . ALA B 1 199 ? -5.973 -1.658 -7.715 1 97.19 199 ALA B O 1
ATOM 3699 N N . THR B 1 200 ? -4.781 0.081 -8.352 1 95.88 200 THR B N 1
ATOM 3700 C CA . THR B 1 200 ? -4.129 -0.665 -9.43 1 95.88 200 THR B CA 1
ATOM 3701 C C . THR B 1 200 ? -3.217 -1.746 -8.859 1 95.88 200 THR B C 1
ATOM 3703 O O . THR B 1 200 ? -3.119 -2.842 -9.414 1 95.88 200 THR B O 1
ATOM 3706 N N . VAL B 1 201 ? -2.596 -1.485 -7.773 1 93.62 201 VAL B N 1
ATOM 3707 C CA . VAL B 1 201 ? -1.737 -2.447 -7.09 1 93.62 201 VAL B CA 1
ATOM 3708 C C . VAL B 1 201 ? -2.574 -3.623 -6.59 1 93.62 201 VAL B C 1
ATOM 3710 O O . VAL B 1 201 ? -2.207 -4.781 -6.789 1 93.62 201 VAL B O 1
ATOM 3713 N N . GLY B 1 202 ? -3.686 -3.301 -6.012 1 95.25 202 GLY B N 1
ATOM 3714 C CA . GLY B 1 202 ? -4.582 -4.34 -5.535 1 95.25 202 GLY B CA 1
ATOM 3715 C C . GLY B 1 202 ? -5.082 -5.25 -6.641 1 95.25 202 GLY B C 1
ATOM 3716 O O . GLY B 1 202 ? -5.125 -6.473 -6.473 1 95.25 202 GLY B O 1
ATOM 3717 N N . ALA B 1 203 ? -5.426 -4.641 -7.746 1 97.12 203 ALA B N 1
ATOM 3718 C CA . ALA B 1 203 ? -5.906 -5.422 -8.883 1 97.12 203 ALA B CA 1
ATOM 3719 C C . ALA B 1 203 ? -4.816 -6.352 -9.414 1 97.12 203 ALA B C 1
ATOM 3721 O O . ALA B 1 203 ? -5.07 -7.527 -9.688 1 97.12 203 ALA B O 1
ATOM 3722 N N . ALA B 1 204 ? -3.643 -5.805 -9.539 1 96.25 204 ALA B N 1
ATOM 3723 C CA . ALA B 1 204 ? -2.523 -6.59 -10.055 1 96.25 204 ALA B CA 1
ATOM 3724 C C . ALA B 1 204 ? -2.217 -7.777 -9.141 1 96.25 204 ALA B C 1
ATOM 3726 O O . ALA B 1 204 ? -1.97 -8.883 -9.617 1 96.25 204 ALA B O 1
ATOM 3727 N N . ILE B 1 205 ? -2.248 -7.562 -7.867 1 93.94 205 ILE B N 1
ATOM 3728 C CA . ILE B 1 205 ? -1.945 -8.609 -6.898 1 93.94 205 ILE B CA 1
ATOM 3729 C C . ILE B 1 205 ? -2.998 -9.711 -6.984 1 93.94 205 ILE B C 1
ATOM 3731 O O . ILE B 1 205 ? -2.662 -10.898 -6.984 1 93.94 205 ILE B O 1
ATOM 3735 N N . ALA B 1 206 ? -4.242 -9.305 -7.066 1 95.81 206 ALA B N 1
ATOM 3736 C CA . ALA B 1 206 ? -5.32 -10.281 -7.18 1 95.81 206 ALA B CA 1
ATOM 3737 C C . ALA B 1 206 ? -5.176 -11.117 -8.453 1 95.81 206 ALA B C 1
ATOM 3739 O O . ALA B 1 206 ? -5.434 -12.32 -8.445 1 95.81 206 ALA B O 1
ATOM 3740 N N . GLU B 1 207 ? -4.777 -10.477 -9.5 1 96.62 207 GLU B N 1
ATOM 3741 C CA . GLU B 1 207 ? -4.594 -11.18 -10.766 1 96.62 207 GLU B CA 1
ATOM 3742 C C . GLU B 1 207 ? -3.4 -12.125 -10.703 1 96.62 207 GLU B C 1
ATOM 3744 O O . GLU B 1 207 ? -3.41 -13.188 -11.336 1 96.62 207 GLU B O 1
ATOM 3749 N N . PHE B 1 208 ? -2.318 -11.773 -9.945 1 94.19 208 PHE B N 1
ATOM 3750 C CA . PHE B 1 208 ? -1.164 -12.648 -9.758 1 94.19 208 PHE B CA 1
ATOM 3751 C C . PHE B 1 208 ? -1.567 -13.938 -9.055 1 94.19 208 PHE B C 1
ATOM 3753 O O . PHE B 1 208 ? -1.055 -15.008 -9.375 1 94.19 208 PHE B O 1
ATOM 3760 N N . ILE B 1 209 ? -2.43 -13.742 -8.094 1 92.19 209 ILE B N 1
ATOM 3761 C CA . ILE B 1 209 ? -2.801 -14.867 -7.25 1 92.19 209 ILE B CA 1
ATOM 3762 C C . ILE B 1 209 ? -3.717 -15.812 -8.023 1 92.19 209 ILE B C 1
ATOM 3764 O O . ILE B 1 209 ? -3.602 -17.031 -7.902 1 92.19 209 ILE B O 1
ATOM 3768 N N . GLY B 1 210 ? -4.633 -15.117 -8.781 1 92.62 210 GLY B N 1
ATOM 3769 C CA . GLY B 1 210 ? -5.52 -15.969 -9.562 1 92.62 210 GLY B CA 1
ATOM 3770 C C . GLY B 1 210 ? -6.355 -15.188 -10.562 1 92.62 210 GLY B C 1
ATOM 3771 O O . GLY B 1 210 ? -7.273 -14.461 -10.18 1 92.62 210 GLY B O 1
ATOM 3772 N N . SER B 1 211 ? -6.027 -15.469 -11.812 1 94.56 211 SER B N 1
ATOM 3773 C CA . SER B 1 211 ? -6.777 -14.859 -12.906 1 94.56 211 SER B CA 1
ATOM 3774 C C . SER B 1 211 ? -6.438 -15.516 -14.242 1 94.56 211 SER B C 1
ATOM 3776 O O . SER B 1 211 ? -5.41 -16.188 -14.367 1 94.56 211 SER B O 1
ATOM 3778 N N . ASP B 1 212 ? -7.375 -15.352 -15.172 1 95.44 212 ASP B N 1
ATOM 3779 C CA . ASP B 1 212 ? -7.09 -15.805 -16.531 1 95.44 212 ASP B CA 1
ATOM 3780 C C . ASP B 1 212 ? -6.992 -14.633 -17.5 1 95.44 212 ASP B C 1
ATOM 3782 O O . ASP B 1 212 ? -6.852 -14.828 -18.703 1 95.44 212 ASP B O 1
ATOM 3786 N N . GLU B 1 213 ? -7.102 -13.547 -16.953 1 97.25 213 GLU B N 1
ATOM 3787 C CA . GLU B 1 213 ? -6.961 -12.328 -17.734 1 97.25 213 GLU B CA 1
ATOM 3788 C C . GLU B 1 213 ? -6.445 -11.18 -16.875 1 97.25 213 GLU B C 1
ATOM 3790 O O . GLU B 1 213 ? -6.266 -11.336 -15.664 1 97.25 213 GLU B O 1
ATOM 3795 N N . GLY B 1 214 ? -6.125 -10.023 -17.609 1 98.38 214 GLY B N 1
ATOM 3796 C CA . GLY B 1 214 ? -5.613 -8.859 -16.906 1 98.38 214 GLY B CA 1
ATOM 3797 C C . GLY B 1 214 ? -4.113 -8.688 -17.047 1 98.38 214 GLY B C 1
ATOM 3798 O O . GLY B 1 214 ? -3.414 -9.609 -17.469 1 98.38 214 GLY B O 1
ATOM 3799 N N . LEU B 1 215 ? -3.684 -7.562 -16.703 1 98.56 215 LEU B N 1
ATOM 3800 C CA . LEU B 1 215 ? -2.271 -7.23 -16.844 1 98.56 215 LEU B CA 1
ATOM 3801 C C . LEU B 1 215 ? -1.42 -8.047 -15.875 1 98.56 215 LEU B C 1
ATOM 3803 O O . LEU B 1 215 ? -0.296 -8.43 -16.203 1 98.56 215 LEU B O 1
ATOM 3807 N N . GLY B 1 216 ? -1.95 -8.219 -14.648 1 97.31 216 GLY B N 1
ATOM 3808 C CA . GLY B 1 216 ? -1.222 -9.062 -13.727 1 97.31 216 GLY B CA 1
ATOM 3809 C C . GLY B 1 216 ? -1.029 -10.477 -14.234 1 97.31 216 GLY B C 1
ATOM 3810 O O . GLY B 1 216 ? 0.061 -11.047 -14.125 1 97.31 216 GLY B O 1
ATOM 3811 N N . PHE B 1 217 ? -2.047 -11.031 -14.773 1 97.19 217 PHE B N 1
ATOM 3812 C CA . PHE B 1 217 ? -1.987 -12.344 -15.406 1 97.19 217 PHE B CA 1
ATOM 3813 C C . PHE B 1 217 ? -0.987 -12.352 -16.562 1 97.19 217 PHE B C 1
ATOM 3815 O O . PHE B 1 217 ? -0.166 -13.266 -16.672 1 97.19 217 PHE B O 1
ATOM 3822 N N . TYR B 1 218 ? -1.08 -11.352 -17.328 1 98.38 218 TYR B N 1
ATOM 3823 C CA . TYR B 1 218 ? -0.191 -11.195 -18.484 1 98.38 218 TYR B CA 1
ATOM 3824 C C . TYR B 1 218 ? 1.268 -11.172 -18.031 1 98.38 218 TYR B C 1
ATOM 3826 O O . TYR B 1 218 ? 2.104 -11.891 -18.594 1 98.38 218 TYR B O 1
ATOM 3834 N N . ILE B 1 219 ? 1.606 -10.391 -17.062 1 97.81 219 ILE B N 1
ATOM 3835 C CA . ILE B 1 219 ? 2.969 -10.242 -16.547 1 97.81 219 ILE B CA 1
ATOM 3836 C C . ILE B 1 219 ? 3.475 -11.586 -16.031 1 97.81 219 ILE B C 1
ATOM 3838 O O . ILE B 1 219 ? 4.609 -11.977 -16.312 1 97.81 219 ILE B O 1
ATOM 3842 N N . GLN B 1 220 ? 2.658 -12.297 -15.359 1 95.12 220 GLN B N 1
ATOM 3843 C CA . GLN B 1 220 ? 3.047 -13.586 -14.797 1 95.12 220 GLN B CA 1
ATOM 3844 C C . GLN B 1 220 ? 3.33 -14.602 -15.891 1 95.12 220 GLN B C 1
ATOM 3846 O O . GLN B 1 220 ? 4.344 -15.305 -15.852 1 95.12 220 GLN B O 1
ATOM 3851 N N . ILE B 1 221 ? 2.471 -14.664 -16.875 1 95.88 221 ILE B N 1
ATOM 3852 C CA . ILE B 1 221 ? 2.572 -15.672 -17.906 1 95.88 221 ILE B CA 1
ATOM 3853 C C . ILE B 1 221 ? 3.787 -15.391 -18.797 1 95.88 221 ILE B C 1
ATOM 3855 O O . ILE B 1 221 ? 4.566 -16.297 -19.094 1 95.88 221 ILE B O 1
ATOM 3859 N N . VAL B 1 222 ? 3.936 -14.195 -19.172 1 96.88 222 VAL B N 1
ATOM 3860 C CA . VAL B 1 222 ? 5.035 -13.883 -20.078 1 96.88 222 VAL B CA 1
ATOM 3861 C C . VAL B 1 222 ? 6.367 -14.023 -19.344 1 96.88 222 VAL B C 1
ATOM 3863 O O . VAL B 1 222 ? 7.379 -14.406 -19.938 1 96.88 222 VAL B O 1
ATOM 3866 N N . THR B 1 223 ? 6.391 -13.68 -18.078 1 95.5 223 THR B N 1
ATOM 3867 C CA . THR B 1 223 ? 7.598 -13.914 -17.281 1 95.5 223 THR B CA 1
ATOM 3868 C C . THR B 1 223 ? 7.93 -15.398 -17.219 1 95.5 223 THR B C 1
ATOM 3870 O O . THR B 1 223 ? 9.086 -15.789 -17.375 1 95.5 223 THR B O 1
ATOM 3873 N N . GLY B 1 224 ? 6.918 -16.219 -17.016 1 93.19 224 GLY B N 1
ATOM 3874 C CA . GLY B 1 224 ? 7.109 -17.656 -17.016 1 93.19 224 GLY B CA 1
ATOM 3875 C C . GLY B 1 224 ? 7.609 -18.203 -18.344 1 93.19 224 GLY B C 1
ATOM 3876 O O . GLY B 1 224 ? 8.297 -19.219 -18.375 1 93.19 224 GLY B O 1
ATOM 3877 N N . ASN B 1 225 ? 7.273 -17.531 -19.359 1 94.69 225 ASN B N 1
ATOM 3878 C CA . ASN B 1 225 ? 7.719 -17.906 -20.703 1 94.69 225 ASN B CA 1
ATOM 3879 C C . ASN B 1 225 ? 9.055 -17.25 -21.062 1 94.69 225 ASN B C 1
ATOM 3881 O O . ASN B 1 225 ? 9.438 -17.219 -22.219 1 94.69 225 ASN B O 1
ATOM 3885 N N . MET B 1 226 ? 9.656 -16.609 -20.094 1 93.19 226 MET B N 1
ATOM 3886 C CA . MET B 1 226 ? 10.977 -16 -20.203 1 93.19 226 MET B CA 1
ATOM 3887 C C . MET B 1 226 ? 10.969 -14.859 -21.219 1 93.19 226 MET B C 1
ATOM 3889 O O . MET B 1 226 ? 11.852 -14.789 -22.078 1 93.19 226 MET B O 1
ATOM 3893 N N . ARG B 1 227 ? 9.945 -14.133 -21.156 1 95.12 227 ARG B N 1
ATOM 3894 C CA . ARG B 1 227 ? 9.82 -12.938 -21.984 1 95.12 227 ARG B CA 1
ATOM 3895 C C . ARG B 1 227 ? 9.75 -11.68 -21.125 1 95.12 227 ARG B C 1
ATOM 3897 O O . ARG B 1 227 ? 8.719 -11.008 -21.062 1 95.12 227 ARG B O 1
ATOM 3904 N N . PRO B 1 228 ? 10.922 -11.336 -20.609 1 95.31 228 PRO B N 1
ATOM 3905 C CA . PRO B 1 228 ? 10.93 -10.148 -19.75 1 95.31 228 PRO B CA 1
ATOM 3906 C C . PRO B 1 228 ? 10.602 -8.867 -20.516 1 95.31 228 PRO B C 1
ATOM 3908 O O . PRO B 1 228 ? 10.109 -7.898 -19.938 1 95.31 228 PRO B O 1
ATOM 3911 N N . ASP B 1 229 ? 10.836 -8.867 -21.797 1 95.75 229 ASP B N 1
ATOM 3912 C CA . ASP B 1 229 ? 10.492 -7.711 -22.625 1 95.75 229 ASP B CA 1
ATOM 3913 C C . ASP B 1 229 ? 8.992 -7.406 -22.547 1 95.75 229 ASP B C 1
ATOM 3915 O O . ASP B 1 229 ? 8.602 -6.258 -22.312 1 95.75 229 ASP B O 1
ATOM 3919 N N . LEU B 1 230 ? 8.211 -8.5 -22.578 1 97.25 230 LEU B N 1
ATOM 3920 C CA . LEU B 1 230 ? 6.766 -8.336 -22.516 1 97.25 230 LEU B CA 1
ATOM 3921 C C . LEU B 1 230 ? 6.309 -8.086 -21.094 1 97.25 230 LEU B C 1
ATOM 3923 O O . LEU B 1 230 ? 5.316 -7.387 -20.859 1 97.25 230 LEU B O 1
ATOM 3927 N N . ALA B 1 231 ? 7.047 -8.609 -20.156 1 97.56 231 ALA B N 1
ATOM 3928 C CA . ALA B 1 231 ? 6.734 -8.328 -18.75 1 97.56 231 ALA B CA 1
ATOM 3929 C C . ALA B 1 231 ? 6.895 -6.844 -18.438 1 97.56 231 ALA B C 1
ATOM 3931 O O . ALA B 1 231 ? 6.023 -6.238 -17.812 1 97.56 231 ALA B O 1
ATOM 3932 N N . PHE B 1 232 ? 7.996 -6.266 -18.938 1 96.56 232 PHE B N 1
ATOM 3933 C CA . PHE B 1 232 ? 8.227 -4.84 -18.734 1 96.56 232 PHE B CA 1
ATOM 3934 C C . PHE B 1 232 ? 7.16 -4.012 -19.438 1 96.56 232 PHE B C 1
ATOM 3936 O O . PHE B 1 232 ? 6.723 -2.98 -18.922 1 96.56 232 PHE B O 1
ATOM 3943 N N . ALA B 1 233 ? 6.773 -4.469 -20.578 1 97.62 233 ALA B N 1
ATOM 3944 C CA . ALA B 1 233 ? 5.691 -3.785 -21.281 1 97.62 233 ALA B CA 1
ATOM 3945 C C . ALA B 1 233 ? 4.402 -3.814 -20.469 1 97.62 233 ALA B C 1
ATOM 3947 O O . ALA B 1 233 ? 3.699 -2.807 -20.359 1 97.62 233 ALA B O 1
ATOM 3948 N N . GLY B 1 234 ? 4.09 -4.988 -19.906 1 98 234 GLY B N 1
ATOM 3949 C CA . GLY B 1 234 ? 2.924 -5.098 -19.047 1 98 234 GLY B CA 1
ATOM 3950 C C . GLY B 1 234 ? 2.98 -4.172 -17.844 1 98 234 GLY B C 1
ATOM 3951 O O . GLY B 1 234 ? 1.98 -3.543 -17.5 1 98 234 GLY B O 1
ATOM 3952 N N . ILE B 1 235 ? 4.121 -4.059 -17.219 1 97 235 ILE B N 1
ATOM 3953 C CA . ILE B 1 235 ? 4.324 -3.186 -16.078 1 97 235 ILE B CA 1
ATOM 3954 C C . ILE B 1 235 ? 4.129 -1.729 -16.484 1 97 235 ILE B C 1
ATOM 3956 O O . ILE B 1 235 ? 3.541 -0.939 -15.742 1 97 235 ILE B O 1
ATOM 3960 N N . PHE B 1 236 ? 4.617 -1.413 -17.641 1 96.5 236 PHE B N 1
ATOM 3961 C CA . PHE B 1 236 ? 4.441 -0.067 -18.172 1 96.5 236 PHE B CA 1
ATOM 3962 C C . PHE B 1 236 ? 2.963 0.268 -18.312 1 96.5 236 PHE B C 1
ATOM 3964 O O . PHE B 1 236 ? 2.518 1.337 -17.891 1 96.5 236 PHE B O 1
ATOM 3971 N N . PHE B 1 237 ? 2.184 -0.627 -18.891 1 97.81 237 PHE B N 1
ATOM 3972 C CA . PHE B 1 237 ? 0.756 -0.396 -19.078 1 97.81 237 PHE B CA 1
ATOM 3973 C C . PHE B 1 237 ? 0.037 -0.339 -17.734 1 97.81 237 PHE B C 1
ATOM 3975 O O . PHE B 1 237 ? -0.901 0.442 -17.562 1 97.81 237 PHE B O 1
ATOM 3982 N N . LEU B 1 238 ? 0.463 -1.165 -16.844 1 97.69 238 LEU B N 1
ATOM 3983 C CA . LEU B 1 238 ? -0.085 -1.115 -15.5 1 97.69 238 LEU B CA 1
ATOM 3984 C C . LEU B 1 238 ? 0.166 0.246 -14.859 1 97.69 238 LEU B C 1
ATOM 3986 O O . LEU B 1 238 ? -0.716 0.799 -14.203 1 97.69 238 LEU B O 1
ATOM 3990 N N . THR B 1 239 ? 1.362 0.746 -15.023 1 96.56 239 THR B N 1
ATOM 3991 C CA . THR B 1 239 ? 1.729 2.059 -14.5 1 96.56 239 THR B CA 1
ATOM 3992 C C . THR B 1 239 ? 0.875 3.15 -15.141 1 96.56 239 THR B C 1
ATOM 3994 O O . THR B 1 239 ? 0.384 4.043 -14.445 1 96.56 239 THR B O 1
ATOM 3997 N N . LEU B 1 240 ? 0.674 3.072 -16.406 1 96.38 240 LEU B N 1
ATOM 3998 C CA . LEU B 1 240 ? -0.156 4.043 -17.109 1 96.38 240 LEU B CA 1
ATOM 3999 C C . LEU B 1 240 ? -1.587 4.02 -16.594 1 96.38 240 LEU B C 1
ATOM 4001 O O . LEU B 1 240 ? -2.238 5.062 -16.5 1 96.38 240 LEU B O 1
ATOM 4005 N N . LEU B 1 241 ? -2.049 2.832 -16.344 1 96.69 241 LEU B N 1
ATOM 4006 C CA . LEU B 1 241 ? -3.389 2.693 -15.781 1 96.69 241 LEU B CA 1
ATOM 4007 C C . LEU B 1 241 ? -3.49 3.402 -14.43 1 96.69 241 LEU B C 1
ATOM 4009 O O . LEU B 1 241 ? -4.449 4.137 -14.18 1 96.69 241 LEU B O 1
ATOM 4013 N N . GLY B 1 242 ? -2.523 3.129 -13.555 1 95.31 242 GLY B N 1
ATOM 4014 C CA . GLY B 1 242 ? -2.498 3.801 -12.258 1 95.31 242 GLY B CA 1
ATOM 4015 C C . GLY B 1 242 ? -2.406 5.309 -12.375 1 95.31 242 GLY B C 1
ATOM 4016 O O . GLY B 1 242 ? -3.129 6.035 -11.688 1 95.31 242 GLY B O 1
ATOM 4017 N N . LEU B 1 243 ? -1.553 5.812 -13.266 1 94.38 243 LEU B N 1
ATOM 4018 C CA . LEU B 1 243 ? -1.4 7.242 -13.516 1 94.38 243 LEU B CA 1
ATOM 4019 C C . LEU B 1 243 ? -2.68 7.832 -14.102 1 94.38 243 LEU B C 1
ATOM 4021 O O . LEU B 1 243 ? -3.037 8.977 -13.805 1 94.38 243 LEU B O 1
ATOM 4025 N N . GLY B 1 244 ? -3.27 7.062 -14.945 1 96.12 244 GLY B N 1
ATOM 4026 C CA . GLY B 1 244 ? -4.539 7.496 -15.508 1 96.12 244 GLY B CA 1
ATOM 4027 C C . GLY B 1 244 ? -5.613 7.715 -14.461 1 96.12 244 GLY B C 1
ATOM 4028 O O . GLY B 1 244 ? -6.285 8.742 -14.461 1 96.12 244 GLY B O 1
ATOM 4029 N N . LEU B 1 245 ? -5.77 6.738 -13.602 1 96.31 245 LEU B N 1
ATOM 4030 C CA . LEU B 1 245 ? -6.758 6.879 -12.531 1 96.31 245 LEU B CA 1
ATOM 4031 C C . LEU B 1 245 ? -6.414 8.055 -11.625 1 96.31 245 LEU B C 1
ATOM 4033 O O . LEU B 1 245 ? -7.297 8.82 -11.234 1 96.31 245 LEU B O 1
ATOM 4037 N N . PHE B 1 246 ? -5.188 8.172 -11.281 1 94.75 246 PHE B N 1
ATOM 4038 C CA . PHE B 1 246 ? -4.727 9.297 -10.477 1 94.75 246 PHE B CA 1
ATOM 4039 C C . PHE B 1 246 ? -5.055 10.617 -11.164 1 94.75 246 PHE B C 1
ATOM 4041 O O . PHE B 1 246 ? -5.508 11.562 -10.516 1 94.75 246 PHE B O 1
ATOM 4048 N N . GLY B 1 247 ? -4.77 10.688 -12.398 1 94.44 247 GLY B N 1
ATOM 4049 C CA . GLY B 1 247 ? -5.074 11.875 -13.18 1 94.44 247 GLY B CA 1
ATOM 4050 C C . GLY B 1 247 ? -6.555 12.211 -13.203 1 94.44 247 GLY B C 1
ATOM 4051 O O . GLY B 1 247 ? -6.934 13.375 -13.07 1 94.44 247 GLY B O 1
ATOM 4052 N N . ILE B 1 248 ? -7.383 11.234 -13.367 1 96.62 248 ILE B N 1
ATOM 4053 C CA . ILE B 1 248 ? -8.828 11.422 -13.391 1 96.62 248 ILE B CA 1
ATOM 4054 C C . ILE B 1 248 ? -9.297 11.977 -12.039 1 96.62 248 ILE B C 1
ATOM 4056 O O . ILE B 1 248 ? -10.117 12.898 -11.992 1 96.62 248 ILE B O 1
ATOM 4060 N N . VAL B 1 249 ? -8.797 11.453 -10.984 1 96 249 VAL B N 1
ATOM 4061 C CA . VAL B 1 249 ? -9.164 11.898 -9.648 1 96 249 VAL B CA 1
ATOM 4062 C C . VAL B 1 249 ? -8.688 13.328 -9.422 1 96 249 VAL B C 1
ATOM 4064 O O . VAL B 1 249 ? -9.406 14.141 -8.828 1 96 249 VAL B O 1
ATOM 4067 N N . THR B 1 250 ? -7.512 13.617 -9.898 1 92.81 250 THR B N 1
ATOM 4068 C CA . THR B 1 250 ? -6.98 14.969 -9.797 1 92.81 250 THR B CA 1
ATOM 4069 C C . THR B 1 250 ? -7.848 15.953 -10.578 1 92.81 250 THR B C 1
ATOM 4071 O O . THR B 1 250 ? -8.117 17.062 -10.109 1 92.81 250 THR B O 1
ATOM 4074 N N . LEU B 1 251 ? -8.258 15.562 -11.711 1 93.75 251 LEU B N 1
ATOM 4075 C CA . LEU B 1 251 ? -9.148 16.391 -12.523 1 93.75 251 LEU B CA 1
ATOM 4076 C C . LEU B 1 251 ? -10.484 16.594 -11.828 1 93.75 251 LEU B C 1
ATOM 4078 O O . LEU B 1 251 ? -11.047 17.688 -11.859 1 93.75 251 LEU B O 1
ATOM 4082 N N . ALA B 1 252 ? -10.945 15.547 -11.219 1 94.44 252 ALA B N 1
ATOM 4083 C CA . ALA B 1 252 ? -12.195 15.641 -10.461 1 94.44 252 ALA B CA 1
ATOM 4084 C C . ALA B 1 252 ? -12.055 16.625 -9.305 1 94.44 252 ALA B C 1
ATOM 4086 O O . ALA B 1 252 ? -12.992 17.375 -9.008 1 94.44 252 ALA B O 1
ATOM 4087 N N . GLU B 1 253 ? -10.961 16.547 -8.633 1 91.88 253 GLU B N 1
ATOM 4088 C CA . GLU B 1 253 ? -10.695 17.5 -7.551 1 91.88 253 GLU B CA 1
ATOM 4089 C C . GLU B 1 253 ? -10.773 18.938 -8.047 1 91.88 253 GLU B C 1
ATOM 4091 O O . GLU B 1 253 ? -11.398 19.781 -7.418 1 91.88 253 GLU B O 1
ATOM 4096 N N . ARG B 1 254 ? -10.195 19.234 -9.195 1 89.94 254 ARG B N 1
ATOM 4097 C CA . ARG B 1 254 ? -10.141 20.578 -9.766 1 89.94 254 ARG B CA 1
ATOM 4098 C C . ARG B 1 254 ? -11.531 21.062 -10.156 1 89.94 254 ARG B C 1
ATOM 4100 O O . ARG B 1 254 ? -11.836 22.266 -10.039 1 89.94 254 ARG B O 1
ATOM 4107 N N . LEU B 1 255 ? -12.289 20.172 -10.586 1 89.56 255 LEU B N 1
ATOM 4108 C CA . LEU B 1 255 ? -13.625 20.531 -11.047 1 89.56 255 LEU B CA 1
ATOM 4109 C C . LEU B 1 255 ? -14.578 20.703 -9.875 1 89.56 255 LEU B C 1
ATOM 4111 O O . LEU B 1 255 ? -15.461 21.578 -9.914 1 89.56 255 LEU B O 1
ATOM 4115 N N . LEU B 1 256 ? -14.383 19.906 -8.852 1 85.56 256 LEU B N 1
ATOM 4116 C CA . LEU B 1 256 ? -15.336 19.906 -7.742 1 85.56 256 LEU B CA 1
ATOM 4117 C C . LEU B 1 256 ? -14.938 20.922 -6.68 1 85.56 256 LEU B C 1
ATOM 4119 O O . LEU B 1 256 ? -15.789 21.406 -5.926 1 85.56 256 LEU B O 1
ATOM 4123 N N . ILE B 1 257 ? -13.672 21.125 -6.617 1 83.12 257 ILE B N 1
ATOM 4124 C CA . ILE B 1 257 ? -13.211 22.047 -5.594 1 83.12 257 ILE B CA 1
ATOM 4125 C C . ILE B 1 257 ? -12.367 23.156 -6.238 1 83.12 257 ILE B C 1
ATOM 4127 O O . ILE B 1 257 ? -11.211 23.359 -5.863 1 83.12 257 ILE B O 1
ATOM 4131 N N . PRO B 1 258 ? -13.023 23.969 -7.059 1 75.19 258 PRO B N 1
ATOM 4132 C CA . PRO B 1 258 ? -12.258 25 -7.766 1 75.19 258 PRO B CA 1
ATOM 4133 C C . PRO B 1 258 ? -11.781 26.125 -6.84 1 75.19 258 PRO B C 1
ATOM 4135 O O . PRO B 1 258 ? -10.867 26.859 -7.191 1 75.19 258 PRO B O 1
ATOM 4138 N N . TRP B 1 259 ? -12.297 26.234 -5.68 1 70.88 259 TRP B N 1
ATOM 4139 C CA . TRP B 1 259 ? -11.992 27.344 -4.777 1 70.88 259 TRP B CA 1
ATOM 4140 C C . TRP B 1 259 ? -10.742 27.062 -3.951 1 70.88 259 TRP B C 1
ATOM 4142 O O . TRP B 1 259 ? -10.172 27.953 -3.34 1 70.88 259 TRP B O 1
ATOM 4152 N N . HIS B 1 260 ? -10.453 25.828 -3.904 1 65.06 260 HIS B N 1
ATOM 4153 C CA . HIS B 1 260 ? -9.367 25.453 -3.004 1 65.06 260 HIS B CA 1
ATOM 4154 C C . HIS B 1 260 ? -8.016 25.812 -3.596 1 65.06 260 HIS B C 1
ATOM 4156 O O . HIS B 1 260 ? -7.812 25.719 -4.809 1 65.06 260 HIS B O 1
ATOM 4162 N N . ILE B 1 261 ? -7.199 26.422 -2.738 1 57.09 261 ILE B N 1
ATOM 4163 C CA . ILE B 1 261 ? -5.879 26.953 -3.055 1 57.09 261 ILE B CA 1
ATOM 4164 C C . ILE B 1 261 ? -5.055 25.906 -3.791 1 57.09 261 ILE B C 1
ATOM 4166 O O . ILE B 1 261 ? -4.273 26.234 -4.684 1 57.09 261 ILE B O 1
ATOM 4170 N N . SER B 1 262 ? -5.301 24.703 -3.455 1 55.81 262 SER B N 1
ATOM 4171 C CA . SER B 1 262 ? -4.539 23.656 -4.133 1 55.81 262 SER B CA 1
ATOM 4172 C C . SER B 1 262 ? -4.754 23.719 -5.641 1 55.81 262 SER B C 1
ATOM 4174 O O . SER B 1 262 ? -3.863 23.344 -6.41 1 55.81 262 SER B O 1
ATOM 4176 N N . VAL B 1 263 ? -5.848 24.203 -5.977 1 52.12 263 VAL B N 1
ATOM 4177 C CA . VAL B 1 263 ? -6.191 24.344 -7.387 1 52.12 263 VAL B CA 1
ATOM 4178 C C . VAL B 1 263 ? -5.754 25.703 -7.898 1 52.12 263 VAL B C 1
ATOM 4180 O O . VAL B 1 263 ? -5.344 25.844 -9.055 1 52.12 263 VAL B O 1
ATOM 4183 N N . ARG B 1 264 ? -5.777 26.656 -7.043 1 48.91 264 ARG B N 1
ATOM 4184 C CA . ARG B 1 264 ? -5.457 28.016 -7.469 1 48.91 264 ARG B CA 1
ATOM 4185 C C . ARG B 1 264 ? -3.963 28.172 -7.73 1 48.91 264 ARG B C 1
ATOM 4187 O O . ARG B 1 264 ? -3.555 28.984 -8.562 1 48.91 264 ARG B O 1
ATOM 4194 N N . ARG B 1 265 ? -3.232 27.5 -7.008 1 48.75 265 ARG B N 1
ATOM 4195 C CA . ARG B 1 265 ? -1.8 27.688 -7.219 1 48.75 265 ARG B CA 1
ATOM 4196 C C . ARG B 1 265 ? -1.361 27.078 -8.547 1 48.75 265 ARG B C 1
ATOM 4198 O O . ARG B 1 265 ? -0.359 27.5 -9.125 1 48.75 265 ARG B O 1
ATOM 4205 N N . THR B 1 266 ? -2.084 26.125 -8.938 1 43.81 266 THR B N 1
ATOM 4206 C CA . THR B 1 266 ? -1.663 25.594 -10.234 1 43.81 266 THR B CA 1
ATOM 4207 C C . THR B 1 266 ? -2.137 26.5 -11.367 1 43.81 266 THR B C 1
ATOM 4209 O O . THR B 1 266 ? -1.713 26.328 -12.516 1 43.81 266 THR B O 1
ATOM 4212 N N . ALA B 1 267 ? -3.102 27.344 -11.062 1 42.47 267 ALA B N 1
ATOM 4213 C CA . ALA B 1 267 ? -3.639 28.188 -12.125 1 42.47 267 ALA B CA 1
ATOM 4214 C C . ALA B 1 267 ? -2.799 29.453 -12.297 1 42.47 267 ALA B C 1
ATOM 4216 O O . ALA B 1 267 ? -2.98 30.203 -13.266 1 42.47 267 ALA B O 1
ATOM 4217 N N . HIS B 1 268 ? -2.057 29.812 -11.328 1 37 268 HIS B N 1
ATOM 4218 C CA . HIS B 1 268 ? -1.207 30.953 -11.617 1 37 268 HIS B CA 1
ATOM 4219 C C . HIS B 1 268 ? 0.232 30.531 -11.883 1 37 268 HIS B C 1
ATOM 4221 O O . HIS B 1 268 ? 0.759 29.656 -11.195 1 37 268 HIS B O 1
#

InterPro domains:
  IPR000515 ABC transporter type 1, transmembrane domain MetI-like [PF00528] (88-254)
  IPR000515 ABC transporter type 1, transmembrane domain MetI-like [PS50928] (69-249)
  IPR000515 ABC transporter type 1, transmembrane domain MetI-like [cd06261] (76-235)
  IPR035906 MetI-like superfamily [G3DSA:1.10.3720.10] (61-256)
  IPR035906 MetI-like superfamily [SSF161098] (64-244)

Solvent-accessible surface area (backbone atoms only — not comparable to full-atom values): 26403 Å² total; per-residue (Å²): 134,84,78,78,76,65,81,54,70,62,61,60,50,44,50,54,52,55,45,47,50,50,30,49,50,45,54,51,49,50,51,51,45,49,40,45,44,29,65,74,66,64,44,55,58,80,77,47,55,34,58,68,53,20,52,53,53,29,59,74,42,38,70,60,52,52,51,19,43,50,48,38,44,51,30,19,50,51,9,40,50,54,16,52,67,52,18,49,60,51,12,50,50,30,46,73,26,72,66,35,43,43,30,52,45,59,50,52,57,56,54,62,58,39,56,62,71,73,46,40,57,52,38,30,70,75,63,38,54,56,66,61,36,28,20,49,43,6,19,56,64,21,21,49,57,33,18,54,33,27,25,51,28,50,42,72,42,44,68,63,45,50,54,47,31,68,69,70,71,47,50,72,64,57,39,34,66,70,44,47,44,61,66,18,44,67,52,32,47,54,28,48,41,56,28,32,45,47,12,42,44,30,24,33,52,30,18,62,75,44,41,88,53,20,37,29,24,48,28,49,52,32,38,73,67,70,30,47,35,48,23,52,31,33,48,52,54,51,25,50,51,18,50,47,47,30,49,52,50,52,51,46,46,45,69,73,40,59,82,39,60,84,42,45,58,73,71,100,135,83,79,78,78,64,80,54,70,62,60,59,51,45,50,54,50,57,44,48,49,48,30,50,49,46,54,50,49,49,53,50,44,51,40,45,44,29,65,75,66,66,44,55,58,77,79,48,56,35,58,69,53,21,52,53,52,28,59,74,42,38,71,60,52,53,51,16,44,50,48,38,46,50,30,17,51,51,8,40,49,54,16,50,66,51,18,48,59,51,12,50,52,30,46,74,27,72,66,36,43,41,30,54,46,57,50,51,56,55,54,61,56,40,55,62,72,72,47,38,57,54,38,29,72,74,65,38,52,55,65,62,37,27,19,50,44,5,18,56,64,21,21,49,56,33,19,55,32,28,25,52,27,49,43,73,44,44,67,63,46,50,54,48,29,67,68,68,69,49,51,73,62,58,39,33,65,69,44,47,45,63,68,18,43,67,51,33,48,55,26,50,42,55,28,33,47,46,12,42,45,30,25,33,51,30,18,61,74,43,41,89,51,21,36,29,24,47,28,49,51,33,37,75,68,70,30,47,34,47,22,53,32,33,48,51,52,50,26,49,51,18,50,47,46,30,47,52,50,52,51,47,46,46,70,74,40,59,82,40,60,82,42,46,57,74,72,100

Foldseek 3Di:
DPPPPPPDPVVVVCCVVVVVVVVVVVVVVVLVCLQCVCVVVVPDCLVRPRPVLLCVVCVVCVVQLVVLLVLLLVLLVLLLVVLLVPLQVLLLVCLPDPVSVVPVVVVLVVVLPDPLLVCLLVLCVVPNADSVSLSPQLNSLQNSLLNNQNNVLQNVCVPVLVVVCVVVVDDPVCSCVPPRCLSSVVSSLVSSLVSLLVSLVSNLSSVCSHHPGHLNVQLVVCVVVSNVSNNVNSVVSSVVSSVVSSVVSVVVCCVVNVPDVVNVVVVD/DPPPPPPDPVVVVCCVVVVVVVVVVVVVVVLVCLQCVCVVVVPDCLVRPRPVLLCVVCVVCVVQLVVLLVLLLVLLVLLLVVLLVPLQVLLLVCLPDPVSVVPVVVVLVVVLPDPLLVCLLVLCVVPNADSVSLSPQLNSLQNSLLNNQNNVLQNVCPPVLVVVCVVVVHDPVCSCVPPRCLSSVVSSLVSSLVSLLVSLVSNLSSVCSHHDGHLNVQLVVCVVVSNVSNNVNSVVSSVVSSVVSSVVSVVVCCVVNVPDVVNVVVVD

Secondary structure (DSSP, 8-state):
--------HHHHHHHHHHHHHHHHHHHHHHHHHHHHHHHHTT--TTTS--HHHHHHHHHHTHHHHHHHHHHHHHHHHHHHHHHHHHHHHHHHHHHH-HHHHHHHHHHHHHHHTS-GGGGHHHHHHHH-SSHHHHHHHHHHHHHHHHHHHHHHHHHHTHHHHHHHHHHHT--HHHHIIIIIHHHHHHHHHHHHHHHHHHHHHHHHHHHHHS-SSSHHHHHHHHHHTT-HHHHHHHHHHHHHHHHHHHHHHHHHHHHH-TTSHHHHHHH-/--------HHHHHHHHHHHHHHHHHHHHHHHHHHHHHHHHTT--TTTS--HHHHHHHHHHTHHHHHHHHHHHHHHHHHHHHHHHHHHHHHHHHHHH-HHHHHHHHHHHHHHHTS-GGGGHHHHHHHH-SSHHHHHHHHHHHHHHHHHHHHHHHHHHTHHHHHHHHHHHT--HHHHIIIIIHHHHHHHHHHHHHHHHHHHHHHHHHHHHHS-SSSHHHHHHHHHHTT-HHHHHHHHHHHHHHHHHHHHHHHHHHHHH-TTSHHHHHHH-

Radius of gyration: 25.47 Å; Cα contacts (8 Å, |Δi|>4): 704; chains: 2; bounding box: 58×83×74 Å

Nearest PDB structures (foldseek):
  7ahd-assembly1_A  TM=8.711E-01  e=6.864E-06  Lactococcus lactis subsp. lactis
  8w9m-assembly1_B  TM=8.605E-01  e=3.175E-05  Nostoc sp. PCC 7120 = FACHB-418
  7ahc-assembly1_B  TM=6.620E-01  e=3.263E-06  Lactococcus lactis subsp. lactis
  7ahd-assembly1_B  TM=6.517E-01  e=2.402E-06  Lactococcus lactis subsp. lactis
  8wm8-assembly1_A  TM=8.790E-01  e=1.534E-04  Nostoc sp. PCC 7120 = FACHB-418

Sequence (536 aa):
MASSDKPSLLMRASDTIVRSWMFIAFFIGFFLFWEYAVVWFDIPRYILTPPSLIVQKGAADLDRLLYYTYVTGLETVLGYVVAIVLALPIGLAIAFSTILRRTIYPFLVCIEMVPKIAFAPLFISWLGFGLLPKVIIVFLVCFFPIVLNAILAFNSLSEELTRFARSTGASVWTTFLKIRLPAALPQCFVGFKYAAINATVGAAIAEFIGSDEGLGFYIQIVTGNMRPDLAFAGIFFLTLLGLGLFGIVTLAERLLIPWHISVRRTAHMASSDKPSLLMRASDTIVRSWMFIAFFIGFFLFWEYAVVWFDIPRYILTPPSLIVQKGAADLDRLLYYTYVTGLETVLGYVVAIVLALPIGLAIAFSTILRRTIYPFLVCIEMVPKIAFAPLFISWLGFGLLPKVIIVFLVCFFPIVLNAILAFNSLSEELTRFARSTGASVWTTFLKIRLPAALPQCFVGFKYAAINATVGAAIAEFIGSDEGLGFYIQIVTGNMRPDLAFAGIFFLTLLGLGLFGIVTLAERLLIPWHISVRRTAH

pLDDT: mean 85.58, std 15.98, range [29.83, 98.69]

Organism: NCBI:txid2984134